Protein AF-A0A8T0DJF7-F1 (afdb_monomer)

Nearest PDB structures (foldseek):
  8oml-assembly1_B  TM=1.142E-01  e=4.377E-01  Bdellovibrio bacteriovorus HD100
  7cn8-assembly1_C  TM=1.294E-01  e=5.924E+00  Pangolin coronavirus

Structure (mmCIF, N/CA/C/O backbone):
data_AF-A0A8T0DJF7-F1
#
_entry.id   AF-A0A8T0DJF7-F1
#
loop_
_atom_site.group_PDB
_atom_site.id
_atom_site.type_symbol
_atom_site.label_atom_id
_atom_site.label_alt_id
_atom_site.label_comp_id
_atom_site.label_asym_id
_atom_site.label_entity_id
_atom_site.label_seq_id
_atom_site.pdbx_PDB_ins_code
_atom_site.Cartn_x
_atom_site.Cartn_y
_atom_site.Cartn_z
_atom_site.occupancy
_atom_site.B_iso_or_equiv
_atom_site.auth_seq_id
_atom_site.auth_comp_id
_atom_site.auth_asym_id
_atom_site.auth_atom_id
_atom_site.pdbx_PDB_model_num
ATOM 1 N N . VAL A 1 1 ? 23.202 9.950 -46.056 1.00 72.31 1 VAL A N 1
ATOM 2 C CA . VAL A 1 1 ? 22.832 9.209 -44.833 1.00 72.31 1 VAL A CA 1
ATOM 3 C C . VAL A 1 1 ? 21.544 9.808 -44.316 1.00 72.31 1 VAL A C 1
ATOM 5 O O . VAL A 1 1 ? 21.517 11.010 -44.071 1.00 72.31 1 VAL A O 1
ATOM 8 N N . GLN A 1 2 ? 20.484 9.011 -44.240 1.00 82.69 2 GLN A N 1
ATOM 9 C CA . GLN A 1 2 ? 19.202 9.410 -43.658 1.00 82.69 2 GLN A CA 1
ATOM 10 C C . GLN A 1 2 ? 19.044 8.685 -42.321 1.00 82.69 2 GLN A C 1
ATOM 12 O O . GLN A 1 2 ? 19.372 7.508 -42.239 1.00 82.69 2 GLN A O 1
ATOM 17 N N . ILE A 1 3 ? 18.588 9.381 -41.280 1.00 85.44 3 ILE A N 1
ATOM 18 C CA . ILE A 1 3 ? 18.335 8.777 -39.966 1.00 85.44 3 ILE A CA 1
ATOM 19 C C . ILE A 1 3 ? 16.829 8.670 -39.789 1.00 85.44 3 ILE A C 1
ATOM 21 O O . ILE A 1 3 ? 16.124 9.666 -39.969 1.00 85.44 3 ILE A O 1
ATOM 25 N N . ASP A 1 4 ? 16.334 7.481 -39.467 1.00 84.44 4 ASP A N 1
ATOM 26 C CA . ASP A 1 4 ? 14.919 7.299 -39.164 1.00 84.44 4 ASP A CA 1
ATOM 27 C C . ASP A 1 4 ? 14.591 7.559 -37.684 1.00 84.44 4 ASP A C 1
ATOM 29 O O . ASP A 1 4 ? 15.453 7.818 -36.842 1.00 84.44 4 ASP A O 1
ATOM 33 N N . ARG A 1 5 ? 13.298 7.492 -37.354 1.00 81.19 5 ARG A N 1
ATOM 34 C CA . ARG A 1 5 ? 12.785 7.723 -35.994 1.00 81.19 5 ARG A CA 1
ATOM 35 C C . ARG A 1 5 ? 13.269 6.698 -34.958 1.00 81.19 5 ARG A C 1
ATOM 37 O O . ARG A 1 5 ? 13.078 6.921 -33.767 1.00 81.19 5 ARG A O 1
ATOM 44 N N . HIS A 1 6 ? 13.842 5.580 -35.399 1.00 79.25 6 HIS A N 1
ATOM 45 C CA . HIS A 1 6 ? 14.395 4.526 -34.551 1.00 79.25 6 HIS A CA 1
ATOM 46 C C . HIS A 1 6 ? 15.919 4.657 -34.393 1.00 79.25 6 HIS A C 1
ATOM 48 O O . HIS A 1 6 ? 16.535 3.847 -33.701 1.00 79.25 6 HIS A O 1
ATOM 54 N N . GLY A 1 7 ? 16.522 5.695 -34.985 1.00 82.94 7 GLY A N 1
ATOM 55 C CA . GLY A 1 7 ? 17.960 5.938 -34.932 1.00 82.9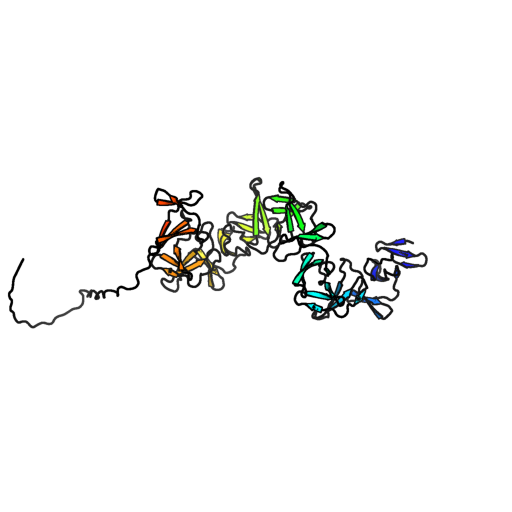4 7 GLY A CA 1
ATOM 56 C C . GLY A 1 7 ? 18.763 5.054 -35.887 1.00 82.94 7 GLY A C 1
ATOM 57 O O . GLY A 1 7 ? 19.980 4.955 -35.721 1.00 82.94 7 GLY A O 1
ATOM 58 N N . VAL A 1 8 ? 18.109 4.418 -36.868 1.00 88.81 8 VAL A N 1
ATOM 59 C CA . VAL A 1 8 ? 18.787 3.643 -37.913 1.00 88.81 8 VAL A CA 1
ATOM 60 C C . VAL A 1 8 ? 19.278 4.595 -39.001 1.00 88.81 8 VAL A C 1
ATOM 62 O O . VAL A 1 8 ? 18.536 5.429 -39.522 1.00 88.81 8 VAL A O 1
ATOM 65 N N . LEU A 1 9 ? 20.561 4.472 -39.320 1.00 90.75 9 LEU A N 1
ATOM 66 C CA . LEU A 1 9 ? 21.269 5.148 -40.393 1.00 90.75 9 LEU A CA 1
ATOM 67 C C . LEU A 1 9 ? 21.079 4.349 -41.685 1.00 90.75 9 LEU A C 1
ATOM 69 O O . LEU A 1 9 ? 21.595 3.244 -41.813 1.00 90.75 9 LEU A O 1
ATOM 73 N N . HIS A 1 10 ? 20.384 4.930 -42.656 1.00 88.69 10 HIS A N 1
ATOM 74 C CA . HIS A 1 10 ? 20.264 4.394 -44.010 1.00 88.69 10 HIS A CA 1
ATOM 75 C C . HIS A 1 10 ? 21.412 4.954 -44.857 1.00 88.69 10 HIS A C 1
ATOM 77 O O . HIS A 1 10 ? 21.518 6.177 -45.070 1.00 88.69 10 HIS A O 1
ATOM 83 N N . LEU A 1 11 ? 22.322 4.070 -45.270 1.00 88.19 11 LEU A N 1
ATOM 84 C CA . LEU A 1 11 ? 23.535 4.410 -46.007 1.00 88.19 11 LEU A CA 1
ATOM 85 C C . LEU A 1 11 ? 23.274 4.455 -47.527 1.00 88.19 11 LEU A C 1
ATOM 87 O O . LEU A 1 11 ? 22.325 3.844 -48.015 1.00 88.19 11 LEU A O 1
ATOM 91 N N . PRO A 1 12 ? 24.075 5.212 -48.307 1.00 85.56 12 PRO A N 1
ATOM 92 C CA . PRO A 1 12 ? 23.846 5.377 -49.750 1.00 85.56 12 PRO A CA 1
ATOM 93 C C . PRO A 1 12 ? 23.950 4.087 -50.575 1.00 85.56 12 PRO A C 1
ATOM 95 O O . PRO A 1 12 ? 23.435 4.043 -51.687 1.00 85.56 12 PRO A O 1
ATOM 98 N N . ASP A 1 13 ? 24.627 3.067 -50.050 1.00 87.56 13 ASP A N 1
ATOM 99 C CA . ASP A 1 13 ? 24.758 1.738 -50.656 1.00 87.56 13 ASP A CA 1
ATOM 100 C C . ASP A 1 13 ? 23.570 0.808 -50.341 1.00 87.56 13 ASP A C 1
ATOM 102 O O . ASP A 1 13 ? 23.551 -0.333 -50.793 1.00 87.56 13 ASP A O 1
ATOM 106 N N . GLY A 1 14 ? 22.568 1.300 -49.603 1.00 83.62 14 GLY A N 1
ATOM 107 C CA . GLY A 1 14 ? 21.382 0.548 -49.200 1.00 83.62 14 GLY A CA 1
ATOM 108 C C . GLY A 1 14 ? 21.537 -0.220 -47.887 1.00 83.62 14 GLY A C 1
ATOM 109 O O . GLY A 1 14 ? 20.550 -0.774 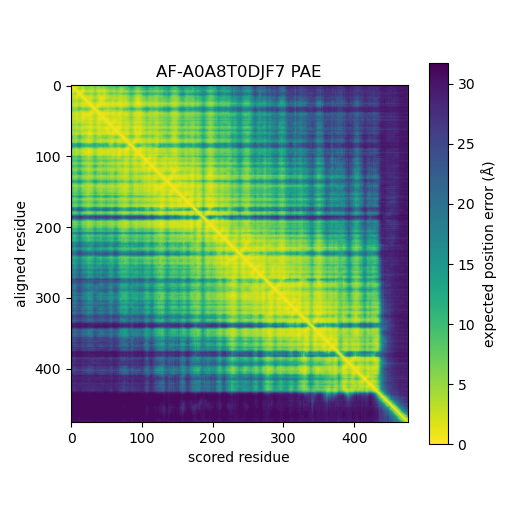-47.408 1.00 83.62 14 GLY A O 1
ATOM 110 N N . SER A 1 15 ? 22.729 -0.232 -47.282 1.00 88.50 15 SER A N 1
ATOM 111 C CA . SER A 1 15 ? 22.944 -0.861 -45.978 1.00 88.50 15 SER A CA 1
ATOM 112 C C . SER A 1 15 ? 22.376 -0.019 -44.829 1.00 88.50 15 SER A C 1
ATOM 114 O O . SER A 1 15 ? 22.188 1.202 -44.940 1.00 88.50 15 SER A O 1
ATOM 116 N N . LYS A 1 16 ? 22.083 -0.683 -43.707 1.00 91.25 16 LYS A N 1
ATOM 117 C CA . LYS A 1 16 ? 21.585 -0.053 -42.482 1.00 91.25 16 LYS A CA 1
ATOM 118 C C . LYS A 1 16 ? 22.621 -0.172 -41.370 1.00 91.25 16 LYS A C 1
ATOM 120 O O . LYS A 1 16 ? 23.276 -1.197 -41.210 1.00 91.25 16 LYS A O 1
ATOM 125 N N . ALA A 1 17 ? 22.725 0.872 -40.563 1.00 93.44 17 ALA A N 1
ATOM 126 C CA . ALA A 1 17 ? 23.598 0.906 -39.399 1.00 93.44 17 ALA A CA 1
ATOM 127 C C . ALA A 1 17 ? 22.918 1.619 -38.229 1.00 93.44 17 ALA A C 1
ATOM 129 O O . ALA A 1 17 ? 21.915 2.306 -38.393 1.00 93.44 17 ALA A O 1
ATOM 130 N N . VAL A 1 18 ? 23.477 1.500 -37.034 1.00 94.31 18 VAL A N 1
ATOM 131 C CA . VAL A 1 18 ? 23.059 2.251 -35.846 1.00 94.31 18 VAL A CA 1
ATOM 132 C C . VAL A 1 18 ? 24.271 2.905 -35.209 1.00 94.31 18 VAL A C 1
ATOM 134 O O . VAL A 1 18 ? 25.410 2.478 -35.400 1.00 94.31 18 VAL A O 1
ATOM 137 N N . GLN A 1 19 ? 24.041 3.952 -34.422 1.00 91.44 19 GLN A N 1
ATOM 138 C CA . GLN A 1 19 ? 25.127 4.560 -33.667 1.00 91.44 19 GLN A CA 1
ATOM 139 C C . GLN A 1 19 ? 25.731 3.540 -32.692 1.00 91.44 19 GLN A C 1
ATOM 141 O O . GLN A 1 19 ? 25.026 2.952 -31.867 1.00 91.44 19 GLN A O 1
ATOM 146 N N . THR A 1 20 ? 27.052 3.373 -32.759 1.00 93.00 20 THR A N 1
ATOM 147 C CA . THR A 1 20 ? 27.784 2.517 -31.828 1.00 93.00 20 THR A CA 1
ATOM 148 C C . THR A 1 20 ? 27.633 3.030 -30.400 1.00 93.00 20 THR A C 1
ATOM 150 O O . THR A 1 20 ? 27.826 4.221 -30.139 1.00 93.00 20 THR A O 1
ATOM 153 N N . SER A 1 21 ? 27.352 2.139 -29.457 1.00 90.88 21 SER A N 1
ATOM 154 C CA . SER A 1 21 ? 27.265 2.459 -28.039 1.00 90.88 21 SER A CA 1
ATOM 155 C C . SER A 1 21 ? 27.823 1.333 -27.188 1.00 90.88 21 SER A C 1
ATOM 157 O O . SER A 1 21 ? 27.498 0.159 -27.368 1.00 90.88 21 SER A O 1
ATOM 159 N N . THR A 1 22 ? 28.638 1.713 -26.205 1.00 89.44 22 THR A N 1
ATOM 160 C CA . THR A 1 22 ? 29.141 0.791 -25.189 1.00 89.44 22 THR A CA 1
ATOM 161 C C . THR A 1 22 ? 28.378 0.856 -23.870 1.00 89.44 22 THR A C 1
ATOM 163 O O . THR A 1 22 ? 28.648 0.058 -22.974 1.00 89.44 22 THR A O 1
ATOM 166 N N . THR A 1 23 ? 27.430 1.784 -23.743 1.00 87.06 23 THR A N 1
ATOM 167 C CA . THR A 1 23 ? 26.681 2.057 -22.508 1.00 87.06 23 THR A CA 1
ATOM 168 C C . THR A 1 23 ? 25.232 1.587 -22.569 1.00 87.06 23 THR A C 1
ATOM 170 O O . THR A 1 23 ? 24.581 1.506 -21.531 1.00 87.06 23 THR A O 1
ATOM 173 N N . LEU A 1 24 ? 24.738 1.251 -23.761 1.00 89.00 24 LEU A N 1
ATOM 174 C CA . LEU A 1 24 ? 23.399 0.715 -23.981 1.00 89.00 24 LEU A CA 1
ATOM 175 C C . LEU A 1 24 ? 23.416 -0.813 -24.121 1.00 89.00 24 LEU A C 1
ATOM 177 O O . LEU A 1 24 ? 24.462 -1.427 -24.363 1.00 89.00 24 LEU A O 1
ATOM 181 N N . ASP A 1 25 ? 22.225 -1.404 -24.022 1.00 93.62 25 ASP A N 1
ATOM 182 C CA . ASP A 1 25 ? 21.990 -2.812 -24.340 1.00 93.62 25 ASP A CA 1
ATOM 183 C C . ASP A 1 25 ? 22.495 -3.146 -25.741 1.00 93.62 25 ASP A C 1
ATOM 185 O O . ASP A 1 25 ? 22.330 -2.348 -26.674 1.00 93.62 25 ASP A O 1
ATOM 189 N N . ARG A 1 26 ? 23.118 -4.321 -25.872 1.00 94.88 26 ARG A N 1
ATOM 190 C CA . ARG A 1 26 ? 23.932 -4.663 -27.038 1.00 94.88 26 ARG A CA 1
ATOM 191 C C . ARG A 1 26 ? 23.119 -4.837 -28.314 1.00 94.88 26 ARG A C 1
ATOM 193 O O . ARG A 1 26 ? 23.458 -4.217 -29.314 1.00 94.88 26 ARG A O 1
ATOM 200 N N . TYR A 1 27 ? 22.087 -5.672 -28.295 1.00 96.19 27 TYR A N 1
ATOM 201 C CA . TYR A 1 27 ? 21.372 -6.040 -29.515 1.00 96.19 27 TYR A CA 1
ATOM 202 C C . TYR A 1 27 ? 20.074 -5.249 -29.645 1.00 96.19 27 TYR A C 1
ATOM 204 O O . TYR A 1 27 ? 19.151 -5.444 -28.861 1.00 96.19 27 TYR A O 1
ATOM 212 N N . LEU A 1 28 ? 19.990 -4.348 -30.620 1.00 94.50 28 LEU A N 1
ATOM 213 C CA . LEU A 1 28 ? 18.784 -3.566 -30.888 1.00 94.50 28 LEU A CA 1
ATOM 214 C C . LEU A 1 28 ? 17.914 -4.280 -31.916 1.00 94.50 28 LEU A C 1
ATOM 216 O O . LEU A 1 28 ? 18.398 -4.650 -32.979 1.00 94.50 28 LEU A O 1
ATOM 220 N N . VAL A 1 29 ? 16.626 -4.405 -31.617 1.00 94.00 29 VAL A N 1
ATOM 221 C CA . VAL A 1 29 ? 15.621 -4.904 -32.557 1.00 94.00 29 VAL A CA 1
ATOM 222 C C . VAL A 1 29 ? 14.779 -3.734 -33.045 1.00 94.00 29 VAL A C 1
ATOM 224 O O . VAL A 1 29 ? 14.213 -2.996 -32.237 1.00 94.00 29 VAL A O 1
ATOM 227 N N . VAL A 1 30 ? 14.690 -3.570 -34.361 1.00 91.88 30 VAL A N 1
ATOM 228 C CA . VAL A 1 30 ? 13.834 -2.579 -35.015 1.00 91.88 30 VAL A CA 1
ATOM 229 C C . VAL A 1 30 ? 12.850 -3.323 -35.899 1.00 91.88 30 VAL A C 1
ATOM 231 O O . VAL A 1 30 ? 13.253 -4.116 -36.742 1.00 91.88 30 VAL A O 1
ATOM 234 N N . VAL A 1 31 ? 11.561 -3.068 -35.697 1.00 88.19 31 VAL A N 1
ATOM 235 C CA . VAL A 1 31 ? 10.496 -3.611 -36.543 1.00 88.19 31 VAL A CA 1
ATOM 236 C C . VAL A 1 31 ? 10.006 -2.487 -37.439 1.00 88.19 31 VAL A C 1
ATOM 238 O O . VAL A 1 31 ? 9.574 -1.444 -36.937 1.00 88.19 31 VAL A O 1
ATOM 241 N N . ASP A 1 32 ? 10.097 -2.682 -38.751 1.00 82.75 32 ASP A N 1
ATOM 242 C CA . ASP A 1 32 ? 9.568 -1.732 -39.717 1.00 82.75 32 ASP A CA 1
ATOM 243 C C . ASP A 1 32 ? 8.034 -1.684 -39.580 1.00 82.75 32 ASP A C 1
ATOM 245 O O . ASP A 1 32 ? 7.356 -2.713 -39.649 1.00 82.75 32 ASP A O 1
ATOM 249 N N . PRO A 1 33 ? 7.455 -0.501 -39.326 1.00 78.25 33 PRO A N 1
ATOM 250 C CA . PRO A 1 33 ? 6.020 -0.356 -39.115 1.00 78.25 33 PRO A CA 1
ATOM 251 C C . PRO A 1 33 ? 5.166 -0.626 -40.364 1.00 78.25 33 PRO A C 1
ATOM 253 O O . PRO A 1 33 ? 3.953 -0.759 -40.214 1.00 78.25 33 PRO A O 1
ATOM 256 N N . GLN A 1 34 ? 5.737 -0.614 -41.573 1.00 81.12 34 GLN A N 1
ATOM 257 C CA . GLN A 1 34 ? 4.978 -0.749 -42.819 1.00 81.12 34 GLN A CA 1
ATOM 258 C C . GLN A 1 34 ? 4.788 -2.206 -43.235 1.00 81.12 34 GLN A C 1
ATOM 260 O O . GLN A 1 34 ? 3.688 -2.579 -43.641 1.00 81.12 34 GLN A O 1
ATOM 265 N N . ASP A 1 35 ? 5.835 -3.019 -43.132 1.00 83.56 35 ASP A N 1
ATOM 266 C CA . ASP A 1 35 ? 5.837 -4.413 -43.586 1.00 83.56 35 ASP A CA 1
ATOM 267 C C . ASP A 1 35 ? 6.085 -5.426 -42.453 1.00 83.56 35 ASP A C 1
ATOM 269 O O . ASP A 1 35 ? 5.959 -6.633 -42.665 1.00 83.56 35 ASP A O 1
ATOM 273 N N . GLY A 1 36 ? 6.377 -4.955 -41.235 1.00 83.06 36 GLY A N 1
ATOM 274 C CA . GLY A 1 36 ? 6.653 -5.798 -40.073 1.00 83.06 36 GLY A CA 1
ATOM 275 C C . GLY A 1 36 ? 8.023 -6.478 -40.113 1.00 83.06 36 GLY A C 1
ATOM 276 O O . GLY A 1 36 ? 8.295 -7.342 -39.274 1.00 83.06 36 GLY A O 1
ATOM 277 N N . VAL A 1 37 ? 8.891 -6.122 -41.066 1.00 86.75 37 VAL A N 1
ATOM 278 C CA . VAL A 1 37 ? 10.221 -6.721 -41.192 1.00 86.75 37 VAL A CA 1
ATOM 279 C C . VAL A 1 37 ? 11.068 -6.341 -39.983 1.00 86.75 37 VAL A C 1
ATOM 281 O O . VAL A 1 37 ? 11.152 -5.181 -39.584 1.00 86.75 37 VAL A O 1
ATOM 284 N N . THR A 1 38 ? 11.696 -7.345 -39.375 1.00 91.00 38 THR A N 1
ATOM 285 C CA . THR A 1 38 ? 12.541 -7.164 -38.194 1.00 91.00 38 THR A CA 1
ATOM 286 C C . THR A 1 38 ? 14.008 -7.108 -38.601 1.00 91.00 38 THR A C 1
ATOM 288 O O . THR A 1 38 ? 14.534 -8.076 -39.143 1.00 91.00 38 THR A O 1
ATOM 291 N N . SER A 1 39 ? 14.668 -5.998 -38.285 1.00 93.00 39 SER A N 1
ATOM 292 C CA . SER A 1 39 ? 16.117 -5.818 -38.386 1.00 93.00 39 SER A CA 1
ATOM 293 C C . SER A 1 39 ? 16.744 -5.894 -36.994 1.00 93.00 39 SER A C 1
ATOM 295 O O . SER A 1 39 ? 16.226 -5.323 -36.028 1.00 93.00 39 SER A O 1
ATOM 297 N N . VAL A 1 40 ? 17.880 -6.579 -36.881 1.00 96.31 40 VAL A N 1
ATOM 298 C CA . VAL A 1 40 ? 18.642 -6.701 -35.632 1.00 96.31 40 VAL A CA 1
ATOM 299 C C . VAL A 1 40 ? 20.000 -6.048 -35.816 1.00 96.31 40 VAL A C 1
ATOM 301 O O . VAL A 1 40 ? 20.671 -6.316 -36.800 1.00 96.31 40 VAL A O 1
ATOM 304 N N . PHE A 1 41 ? 20.435 -5.241 -34.854 1.00 95.94 41 PHE A N 1
ATOM 305 C CA . PHE A 1 41 ? 21.715 -4.538 -34.902 1.00 95.94 41 PHE A CA 1
ATOM 306 C C . PHE A 1 41 ? 22.574 -4.866 -33.682 1.00 95.94 41 PHE A C 1
ATOM 308 O O . PHE A 1 41 ? 22.061 -4.885 -32.560 1.00 95.94 41 PHE A O 1
ATOM 315 N N . ASP A 1 42 ? 23.883 -5.050 -33.866 1.00 95.94 42 ASP A N 1
ATOM 316 C CA . ASP A 1 42 ? 24.838 -5.045 -32.751 1.00 95.94 42 ASP A CA 1
ATOM 317 C C . ASP A 1 42 ? 25.297 -3.605 -32.504 1.00 95.94 42 ASP A C 1
ATOM 319 O O . ASP A 1 42 ? 26.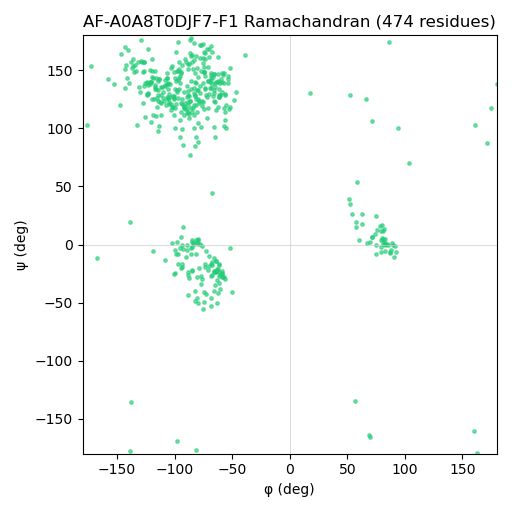074 -3.041 -33.269 1.00 95.94 42 ASP A O 1
ATOM 323 N N . ARG A 1 43 ? 24.861 -2.989 -31.403 1.00 94.81 43 ARG A N 1
ATOM 324 C CA . ARG A 1 43 ? 25.275 -1.624 -31.043 1.00 94.81 43 ARG A CA 1
ATOM 325 C C . ARG A 1 43 ? 26.762 -1.509 -30.714 1.00 94.81 43 ARG A C 1
ATOM 327 O O . ARG A 1 43 ? 27.254 -0.392 -30.601 1.00 94.81 43 ARG A O 1
ATOM 334 N N . ARG A 1 44 ? 27.502 -2.605 -30.541 1.00 94.88 44 ARG A N 1
ATOM 335 C CA . ARG A 1 44 ? 28.957 -2.548 -30.331 1.00 94.88 44 ARG A CA 1
ATOM 336 C C . ARG A 1 44 ? 29.702 -2.300 -31.638 1.00 94.88 44 ARG A C 1
ATOM 338 O O . ARG A 1 44 ? 30.704 -1.594 -31.604 1.00 94.88 44 ARG A O 1
ATOM 345 N N . THR A 1 45 ? 29.205 -2.826 -32.756 1.00 94.62 45 THR A N 1
ATOM 346 C CA . THR A 1 45 ? 29.788 -2.610 -34.093 1.00 94.62 45 THR A CA 1
ATOM 347 C C . THR A 1 45 ? 29.045 -1.537 -34.887 1.00 94.62 45 THR A C 1
ATOM 349 O O . THR A 1 45 ? 29.642 -0.876 -35.728 1.00 94.62 45 THR A O 1
ATOM 352 N N . GLY A 1 46 ? 27.771 -1.302 -34.567 1.00 94.00 46 GLY A N 1
ATOM 353 C CA . GLY A 1 46 ? 26.880 -0.409 -35.303 1.00 94.00 46 GLY A CA 1
ATOM 354 C C . GLY A 1 46 ? 26.246 -1.067 -36.528 1.00 94.00 46 GLY A C 1
ATOM 355 O O . GLY A 1 46 ? 25.541 -0.392 -37.268 1.00 94.00 46 GLY A O 1
ATOM 356 N N . GLU A 1 47 ? 26.474 -2.359 -36.750 1.00 94.69 47 GLU A N 1
ATOM 357 C CA . GLU A 1 47 ? 26.083 -3.058 -37.975 1.00 94.69 47 GLU A CA 1
ATOM 358 C C . GLU A 1 47 ? 24.764 -3.820 -37.805 1.00 94.69 47 GLU A C 1
ATOM 360 O O . GLU A 1 47 ? 24.437 -4.301 -36.713 1.00 94.69 47 GLU A O 1
ATOM 365 N N . GLU A 1 48 ? 24.014 -3.941 -38.903 1.00 95.44 48 GLU A N 1
ATOM 366 C CA . GLU A 1 48 ? 22.909 -4.893 -39.008 1.00 95.44 48 GLU A CA 1
ATOM 367 C C . GLU A 1 48 ? 23.455 -6.329 -39.033 1.00 95.44 48 GLU A C 1
ATOM 369 O O . GLU A 1 48 ? 24.418 -6.646 -39.729 1.00 95.44 48 GLU A O 1
ATOM 374 N N . LEU A 1 49 ? 22.836 -7.212 -38.257 1.00 95.38 49 LEU A N 1
ATOM 375 C CA . LEU A 1 49 ? 23.159 -8.630 -38.193 1.00 95.38 49 LEU A CA 1
ATOM 376 C C . LEU A 1 49 ? 22.271 -9.393 -39.174 1.00 95.38 49 LEU A C 1
ATOM 378 O O . LEU A 1 49 ? 21.217 -9.916 -38.803 1.00 95.38 49 LEU A O 1
ATOM 382 N N . GLU A 1 50 ? 22.701 -9.459 -40.431 1.00 92.56 50 GLU A N 1
ATOM 383 C CA . GLU A 1 50 ? 21.978 -10.190 -41.473 1.00 92.56 50 GLU A CA 1
ATOM 384 C C . GLU A 1 50 ? 21.752 -11.660 -41.085 1.00 92.56 50 GLU A C 1
ATOM 386 O O . GLU A 1 50 ? 22.677 -12.373 -40.696 1.00 92.56 50 GLU A O 1
ATOM 391 N N . GLY A 1 51 ? 20.504 -12.122 -41.191 1.00 91.25 51 GLY A N 1
ATOM 392 C CA . GLY A 1 51 ? 20.108 -13.489 -40.836 1.00 91.25 51 GLY A CA 1
ATOM 393 C C . GLY A 1 51 ? 19.840 -13.723 -39.345 1.00 91.25 51 GLY A C 1
ATOM 394 O O . GLY A 1 51 ? 19.508 -14.847 -38.969 1.00 91.25 51 GLY A O 1
ATOM 395 N N . ALA A 1 52 ? 19.958 -12.701 -38.490 1.00 96.06 52 ALA A N 1
ATOM 396 C CA . ALA A 1 52 ? 19.463 -12.787 -37.121 1.00 96.06 52 ALA A CA 1
ATOM 397 C C . ALA A 1 52 ? 17.925 -12.813 -37.101 1.00 96.06 52 ALA A C 1
ATOM 399 O O . ALA A 1 52 ? 17.267 -12.091 -37.848 1.00 96.06 52 ALA A O 1
ATOM 400 N N . VAL A 1 53 ? 17.347 -13.636 -36.225 1.00 94.88 53 VAL A N 1
ATOM 401 C CA . VAL A 1 53 ? 15.894 -13.850 -36.140 1.00 94.88 53 VAL A CA 1
ATOM 402 C C . VAL A 1 53 ? 15.408 -13.557 -34.727 1.00 94.88 53 VAL A C 1
ATOM 404 O O . VAL A 1 53 ? 15.950 -14.097 -33.763 1.00 94.88 53 VAL A O 1
ATOM 407 N N . LEU A 1 54 ? 14.369 -12.730 -34.596 1.00 94.31 54 LEU A N 1
ATOM 408 C CA . LEU A 1 54 ? 13.633 -12.576 -33.341 1.00 94.31 54 LEU A CA 1
ATOM 409 C C . LEU A 1 54 ? 12.721 -13.793 -33.138 1.00 94.31 54 LEU A C 1
ATOM 411 O O . LEU A 1 54 ? 11.843 -14.073 -33.951 1.00 94.31 54 LEU A O 1
ATOM 415 N N . GLU A 1 55 ? 12.937 -14.521 -32.052 1.00 92.69 55 GLU A N 1
ATOM 416 C CA . GLU A 1 55 ? 12.165 -15.698 -31.680 1.00 92.69 55 GLU A CA 1
ATOM 417 C C . GLU A 1 55 ? 10.849 -15.335 -30.980 1.00 92.69 55 GLU A C 1
ATOM 419 O O . GLU A 1 55 ? 10.672 -14.248 -30.429 1.00 92.69 55 GLU A O 1
ATOM 424 N N . THR A 1 56 ? 9.920 -16.291 -30.936 1.00 87.50 56 THR A N 1
ATOM 425 C CA . THR A 1 56 ? 8.605 -16.134 -30.288 1.00 87.50 56 THR A CA 1
ATOM 426 C C . THR A 1 56 ? 8.687 -15.935 -28.773 1.00 87.50 56 THR A C 1
ATOM 428 O O . THR A 1 56 ? 7.785 -15.347 -28.185 1.00 87.50 56 THR A O 1
ATOM 431 N N . ASN A 1 57 ? 9.775 -16.379 -28.139 1.00 85.44 57 ASN A N 1
ATOM 432 C CA . ASN A 1 57 ? 10.085 -16.121 -26.728 1.00 85.44 57 ASN A CA 1
ATOM 433 C C . ASN A 1 57 ? 10.687 -14.715 -26.489 1.00 85.44 57 ASN A C 1
ATOM 435 O O . ASN A 1 57 ? 11.016 -14.375 -25.354 1.00 85.44 57 ASN A O 1
ATOM 439 N N . GLY A 1 58 ? 10.852 -13.909 -27.545 1.00 89.00 58 GLY A N 1
ATOM 440 C CA . GLY A 1 58 ? 11.423 -12.567 -27.490 1.00 89.00 58 GLY A CA 1
ATOM 441 C C . GLY A 1 58 ? 12.953 -12.514 -27.458 1.00 89.00 58 GLY A C 1
ATOM 442 O O . GLY A 1 58 ? 13.498 -11.425 -27.310 1.00 89.00 58 GLY A O 1
ATOM 443 N N . LEU A 1 59 ? 13.661 -13.640 -27.580 1.00 95.38 59 LEU A N 1
ATOM 444 C CA . LEU A 1 59 ? 15.119 -13.677 -27.730 1.00 95.38 59 LEU A CA 1
ATOM 445 C C . LEU A 1 59 ? 15.529 -13.536 -29.198 1.00 95.38 59 LEU A C 1
ATOM 447 O O . LEU A 1 59 ? 14.722 -13.692 -30.106 1.00 95.38 59 LEU A O 1
ATOM 451 N N . ILE A 1 60 ? 16.803 -13.252 -29.445 1.00 97.38 60 ILE A N 1
ATOM 452 C CA . ILE A 1 60 ? 17.373 -13.169 -30.790 1.00 97.38 60 ILE A CA 1
ATOM 453 C C . ILE A 1 60 ? 18.230 -14.406 -31.027 1.00 97.38 60 ILE A C 1
ATOM 455 O O . ILE A 1 60 ? 19.180 -14.652 -30.285 1.00 97.38 60 ILE A O 1
ATOM 459 N N . ARG A 1 61 ? 17.964 -15.140 -32.104 1.00 97.00 61 ARG A N 1
ATOM 460 C CA . ARG A 1 61 ? 18.886 -16.143 -32.634 1.00 97.00 61 ARG A CA 1
ATOM 461 C C . ARG A 1 61 ? 19.819 -15.486 -33.642 1.00 97.00 61 ARG A C 1
ATOM 463 O O . ARG A 1 61 ? 19.377 -14.996 -34.676 1.00 97.00 61 ARG A O 1
ATOM 470 N N . LEU A 1 62 ? 21.110 -15.476 -33.335 1.00 95.88 62 LEU A N 1
ATOM 471 C CA . LEU A 1 62 ? 22.156 -14.981 -34.224 1.00 95.88 62 LEU A CA 1
ATOM 472 C C . LEU A 1 62 ? 22.406 -15.966 -35.382 1.00 95.88 62 LEU A C 1
ATOM 474 O O . LEU A 1 62 ? 22.143 -17.161 -35.223 1.00 95.88 62 LEU A O 1
ATOM 478 N N . PRO A 1 63 ? 23.007 -15.520 -36.503 1.00 93.00 63 PRO A N 1
ATOM 479 C CA . PRO A 1 63 ? 23.366 -16.397 -37.628 1.00 93.00 63 PRO A CA 1
ATOM 480 C C . PRO A 1 63 ? 24.290 -17.557 -37.238 1.00 93.00 63 PRO A C 1
ATOM 482 O O . PRO A 1 63 ? 24.256 -18.630 -37.831 1.00 93.00 63 PRO A O 1
ATOM 485 N N . SER A 1 64 ? 25.096 -17.357 -36.195 1.00 93.00 64 SER A N 1
ATOM 486 C CA . SER A 1 64 ? 25.956 -18.378 -35.589 1.00 93.00 64 SER A CA 1
ATOM 487 C C . SER A 1 64 ? 25.190 -19.473 -34.832 1.00 93.00 64 SER A C 1
ATOM 489 O O . SER A 1 64 ? 25.794 -20.455 -34.411 1.00 93.00 64 SER A O 1
ATOM 491 N N . GLY A 1 65 ? 23.882 -19.310 -34.623 1.00 93.25 65 GLY A N 1
ATOM 492 C CA . GLY A 1 65 ? 23.024 -20.209 -33.852 1.00 93.25 65 GLY A CA 1
ATOM 493 C C . GLY A 1 65 ? 22.923 -19.869 -32.362 1.00 93.25 65 GLY A C 1
ATOM 494 O O . GLY A 1 65 ? 22.050 -20.416 -31.685 1.00 93.25 65 GLY A O 1
ATOM 495 N N . TYR A 1 66 ? 23.759 -18.956 -31.853 1.00 94.75 66 TYR A N 1
ATOM 496 C CA . TYR A 1 66 ? 23.679 -18.476 -30.472 1.00 94.75 66 TYR A CA 1
ATOM 497 C C . TYR A 1 66 ? 22.397 -17.682 -30.225 1.00 94.75 66 TYR A C 1
ATOM 499 O O . TYR A 1 66 ? 21.947 -16.930 -31.086 1.00 94.75 66 TYR A O 1
ATOM 507 N N . VAL A 1 67 ? 21.845 -17.819 -29.021 1.00 95.69 67 VAL A N 1
ATOM 508 C CA . VAL A 1 67 ? 20.661 -17.078 -28.584 1.00 95.69 67 VAL A CA 1
ATOM 509 C C . VAL A 1 67 ? 21.088 -15.979 -27.618 1.00 95.69 67 VAL A C 1
ATOM 511 O O . VAL A 1 67 ? 21.825 -16.242 -26.666 1.00 95.69 67 VAL A O 1
ATOM 514 N N . VAL A 1 68 ? 20.635 -14.755 -27.869 1.00 97.06 68 VAL A N 1
ATOM 515 C CA . VAL A 1 68 ? 20.989 -13.556 -27.106 1.00 97.06 68 VAL A CA 1
ATOM 516 C C . VAL A 1 68 ? 19.750 -12.748 -26.739 1.00 97.06 68 VAL A C 1
ATOM 518 O O . VAL A 1 68 ? 18.709 -12.847 -27.388 1.00 97.06 68 VAL A O 1
ATOM 521 N N . ALA A 1 69 ? 19.850 -11.931 -25.694 1.00 96.31 69 ALA A N 1
ATOM 522 C CA . ALA A 1 69 ? 18.759 -11.046 -25.307 1.00 96.31 69 ALA A CA 1
ATOM 523 C C . ALA A 1 69 ? 18.744 -9.751 -26.137 1.00 96.31 69 ALA A C 1
ATOM 525 O O . ALA A 1 69 ? 19.808 -9.168 -26.375 1.00 96.31 69 ALA A O 1
ATOM 526 N N . PRO A 1 70 ? 17.554 -9.261 -26.533 1.00 95.25 70 PRO A N 1
ATOM 527 C CA . PRO A 1 70 ? 17.422 -7.958 -27.169 1.00 95.25 70 PRO A CA 1
ATOM 528 C C . PRO A 1 70 ? 17.557 -6.824 -26.147 1.00 95.25 70 PRO A C 1
ATOM 530 O O . PRO A 1 70 ? 17.535 -7.030 -24.930 1.00 95.25 70 PRO A O 1
ATOM 533 N N . SER A 1 71 ? 17.605 -5.596 -26.644 1.00 91.75 71 SER A N 1
ATOM 534 C CA . SER A 1 71 ? 17.519 -4.383 -25.842 1.00 91.75 71 SER A CA 1
ATOM 535 C C . SER A 1 71 ? 16.185 -4.272 -25.111 1.00 91.75 71 SER A C 1
ATOM 537 O O . SER A 1 71 ? 15.142 -4.682 -25.624 1.00 91.75 71 SER A O 1
ATOM 539 N N . SER A 1 72 ? 16.219 -3.688 -23.920 1.00 87.12 72 SER A N 1
ATOM 540 C CA . SER A 1 72 ? 15.040 -3.337 -23.139 1.00 87.12 72 SER A CA 1
ATOM 541 C C . SER A 1 72 ? 14.400 -2.039 -23.641 1.00 87.12 72 SER A C 1
ATOM 543 O O . SER A 1 72 ? 15.086 -1.097 -24.042 1.00 87.12 72 SER A O 1
ATOM 545 N N . PHE A 1 73 ? 13.069 -1.974 -23.587 1.00 77.94 73 PHE A N 1
ATOM 546 C CA . PHE A 1 73 ? 12.330 -0.713 -23.743 1.00 77.94 73 PHE A CA 1
ATOM 547 C C . PHE A 1 73 ? 12.139 0.008 -22.402 1.00 77.94 73 PHE A C 1
ATOM 549 O O . PHE A 1 73 ? 11.957 1.220 -22.369 1.00 77.94 73 PHE A O 1
ATOM 556 N N . ASP A 1 74 ? 12.184 -0.738 -21.298 1.00 76.94 74 ASP A N 1
ATOM 557 C CA . ASP A 1 74 ? 11.921 -0.276 -19.934 1.00 76.94 74 ASP A CA 1
ATOM 558 C C . ASP A 1 74 ? 13.196 -0.052 -19.101 1.00 76.94 74 ASP A C 1
ATOM 560 O O . ASP A 1 74 ? 13.113 0.318 -17.929 1.00 76.94 74 ASP A O 1
ATOM 564 N N . GLY A 1 75 ? 14.377 -0.263 -19.694 1.00 79.19 75 GLY A N 1
ATOM 565 C CA . GLY A 1 75 ? 15.667 -0.144 -19.012 1.00 79.19 75 GLY A CA 1
ATOM 566 C C . GLY A 1 75 ? 16.002 -1.321 -18.089 1.00 79.19 75 GLY A C 1
ATOM 567 O O . GLY A 1 75 ? 16.928 -1.210 -17.278 1.00 79.19 75 GLY A O 1
ATOM 568 N N . SER A 1 76 ? 15.261 -2.433 -18.173 1.00 88.06 76 SER A N 1
ATOM 569 C CA . SER A 1 76 ? 15.618 -3.678 -17.490 1.00 88.06 76 SER A CA 1
ATOM 570 C C . SER A 1 76 ? 16.999 -4.153 -17.942 1.00 88.06 76 SER A C 1
ATOM 572 O O . SER A 1 76 ? 17.279 -4.211 -19.134 1.00 88.06 76 SER A O 1
ATOM 574 N N . LYS A 1 77 ? 17.891 -4.508 -17.008 1.00 88.44 77 LYS A N 1
ATOM 575 C CA . LYS A 1 77 ? 19.193 -5.096 -17.382 1.00 88.44 77 LYS A CA 1
ATOM 576 C C . LYS A 1 77 ? 19.120 -6.603 -17.543 1.00 88.44 77 LYS A C 1
ATOM 578 O O . LYS A 1 77 ? 19.879 -7.180 -18.313 1.00 88.44 77 LYS A O 1
ATOM 583 N N . LEU A 1 78 ? 18.212 -7.235 -16.811 1.00 91.00 78 LEU A N 1
ATOM 584 C CA . LEU A 1 78 ? 18.031 -8.676 -16.831 1.00 91.00 78 LEU A CA 1
ATOM 585 C C . LEU A 1 78 ? 16.753 -9.044 -17.585 1.00 91.00 78 LEU A C 1
ATOM 587 O O . LEU A 1 78 ? 15.738 -8.359 -17.481 1.00 91.00 78 LEU A O 1
ATOM 591 N N . LEU A 1 79 ? 16.798 -10.145 -18.327 1.00 91.38 79 LEU A N 1
ATOM 592 C CA . LEU A 1 79 ? 15.636 -10.748 -18.972 1.00 91.38 79 LEU A CA 1
ATOM 593 C C . LEU A 1 79 ? 15.456 -12.179 -18.458 1.00 91.38 79 LEU A C 1
ATOM 595 O O . LEU A 1 79 ? 16.241 -13.050 -18.843 1.00 91.38 79 LEU A O 1
ATOM 599 N N . PRO A 1 80 ? 14.461 -12.438 -17.594 1.00 89.75 80 PRO A N 1
ATOM 600 C CA . PRO A 1 80 ? 14.071 -13.798 -17.257 1.00 89.75 80 PRO A CA 1
ATOM 601 C C . PRO A 1 80 ? 13.222 -14.395 -18.387 1.00 89.75 80 PRO A C 1
ATOM 603 O O . PRO A 1 80 ? 12.247 -13.785 -18.826 1.00 89.75 80 PRO A O 1
ATOM 606 N N . VAL A 1 81 ? 13.570 -15.598 -18.838 1.00 90.12 81 VAL A N 1
ATOM 607 C CA . VAL A 1 81 ? 12.771 -16.386 -19.786 1.00 90.12 81 VAL A CA 1
ATOM 608 C C . VAL A 1 81 ? 12.320 -17.653 -19.082 1.00 90.12 81 VAL A C 1
ATOM 610 O O . VAL A 1 81 ? 13.139 -18.510 -18.748 1.00 90.12 81 VAL A O 1
ATOM 613 N N . PHE A 1 82 ? 11.020 -17.733 -18.816 1.00 87.38 82 PHE A N 1
ATOM 614 C CA . PHE A 1 82 ? 10.413 -18.814 -18.049 1.00 87.38 82 PHE A CA 1
ATOM 615 C C . PHE A 1 82 ? 10.157 -20.049 -18.917 1.00 87.38 82 PHE A C 1
ATOM 617 O O . PHE A 1 82 ? 9.845 -19.934 -20.105 1.00 87.38 82 PHE A O 1
ATOM 624 N N . SER A 1 83 ? 10.261 -21.231 -18.310 1.00 85.25 83 SER A N 1
ATOM 625 C CA . SER A 1 83 ? 9.768 -22.475 -18.897 1.00 85.25 83 SER A CA 1
ATOM 626 C C . SER A 1 83 ? 8.250 -22.414 -19.100 1.00 85.25 83 SER A C 1
ATOM 628 O O . SER A 1 83 ? 7.553 -21.599 -18.495 1.00 85.25 83 SER A O 1
ATOM 630 N N . SER A 1 84 ? 7.712 -23.290 -19.952 1.00 81.75 84 SER A N 1
ATOM 631 C CA . SER A 1 84 ? 6.279 -23.321 -20.285 1.00 81.75 84 SER A CA 1
ATOM 632 C C . SER A 1 84 ? 5.355 -23.539 -19.079 1.00 81.75 84 SER A C 1
ATOM 634 O O . SER A 1 84 ? 4.190 -23.163 -19.127 1.00 81.75 84 SER A O 1
ATOM 636 N N . ASP A 1 85 ? 5.864 -24.150 -18.012 1.00 82.00 85 ASP A N 1
ATOM 637 C CA . ASP A 1 85 ? 5.182 -24.379 -16.733 1.00 82.00 85 ASP A CA 1
ATOM 638 C C . ASP A 1 85 ? 5.478 -23.296 -15.675 1.00 82.00 85 ASP A C 1
ATOM 640 O O . ASP A 1 85 ? 4.933 -23.345 -14.574 1.00 82.00 85 ASP A O 1
ATOM 644 N N . GLY A 1 86 ? 6.338 -22.320 -15.988 1.00 77.31 86 GLY A N 1
ATOM 645 C CA . GLY A 1 86 ? 6.721 -21.224 -15.098 1.00 77.31 86 GLY A CA 1
ATOM 646 C C . GLY A 1 86 ? 7.579 -21.628 -13.895 1.00 77.31 86 GLY A C 1
ATOM 647 O O . GLY A 1 86 ? 7.915 -20.765 -13.085 1.00 77.31 86 GLY A O 1
ATOM 648 N N . SER A 1 87 ? 7.946 -22.906 -13.752 1.00 74.38 87 SER A N 1
ATOM 649 C CA . SER A 1 87 ? 8.662 -23.404 -12.570 1.00 74.38 87 SER A CA 1
ATOM 650 C C . SER A 1 87 ? 10.154 -23.079 -12.582 1.00 74.38 87 SER A C 1
ATOM 652 O O . SER A 1 87 ? 10.804 -23.110 -11.539 1.00 74.38 87 SER A O 1
ATOM 654 N N . THR A 1 88 ? 10.712 -22.786 -13.756 1.00 78.50 88 THR A N 1
ATOM 655 C CA . THR A 1 88 ? 12.119 -22.423 -13.927 1.00 78.50 88 THR A CA 1
ATOM 656 C C . THR A 1 88 ? 12.249 -21.244 -14.877 1.00 78.50 88 THR A C 1
ATOM 658 O O . THR A 1 88 ? 11.352 -20.959 -15.671 1.00 78.50 88 THR A O 1
ATOM 661 N N . PHE A 1 89 ? 13.375 -20.542 -14.806 1.00 87.50 89 PHE A N 1
ATOM 662 C CA . PHE A 1 89 ? 13.728 -19.541 -15.799 1.00 87.50 89 PHE A CA 1
ATOM 663 C C . PHE A 1 89 ? 15.227 -19.548 -16.056 1.00 87.50 89 PHE A C 1
ATOM 665 O O . PHE A 1 89 ? 16.026 -19.860 -15.173 1.00 87.50 89 PHE A O 1
ATOM 672 N N . VAL A 1 90 ? 15.601 -19.165 -17.270 1.00 90.75 90 VAL A N 1
ATOM 673 C CA . VAL A 1 90 ? 16.967 -18.751 -17.592 1.00 90.75 90 VAL A CA 1
ATOM 674 C C . VAL A 1 90 ? 17.042 -17.233 -17.544 1.00 90.75 90 VAL A C 1
ATOM 676 O O . VAL A 1 90 ? 16.054 -16.545 -17.806 1.00 90.75 90 VAL A O 1
ATOM 679 N N . LEU A 1 91 ? 18.204 -16.699 -17.188 1.00 91.38 91 LEU A N 1
ATOM 680 C CA . LEU A 1 91 ? 18.411 -15.264 -17.063 1.00 91.38 91 LEU A CA 1
ATOM 681 C C . LEU A 1 91 ? 19.400 -14.808 -18.127 1.00 91.38 91 LEU A C 1
ATOM 683 O O . LEU A 1 91 ? 20.453 -15.417 -18.292 1.00 91.38 91 LEU A O 1
ATOM 687 N N . TYR A 1 92 ? 19.079 -13.730 -18.827 1.00 93.50 92 TYR A N 1
ATOM 688 C CA . TYR A 1 92 ? 20.000 -13.076 -19.748 1.00 93.50 92 TYR A CA 1
ATOM 689 C C . TYR A 1 92 ? 20.368 -11.692 -19.233 1.00 93.50 92 TYR A C 1
ATOM 691 O O . TYR A 1 92 ? 19.515 -10.970 -18.718 1.00 93.50 92 TYR A O 1
ATOM 699 N N . ASP A 1 93 ? 21.626 -11.308 -19.418 1.00 91.88 93 ASP A N 1
ATOM 700 C CA . ASP A 1 93 ? 22.074 -9.929 -19.274 1.00 91.88 93 ASP A CA 1
ATOM 701 C C . ASP A 1 93 ? 21.917 -9.218 -20.621 1.00 91.88 93 ASP A C 1
ATOM 703 O O . ASP A 1 93 ? 22.596 -9.550 -21.589 1.00 91.88 93 ASP A O 1
ATOM 707 N N . ARG A 1 94 ? 21.027 -8.227 -20.697 1.00 93.00 94 ARG A N 1
ATOM 708 C CA . ARG A 1 94 ? 20.760 -7.459 -21.924 1.00 93.00 94 ARG A CA 1
ATOM 709 C C . ARG A 1 94 ? 21.913 -6.532 -22.306 1.00 93.00 94 ARG A C 1
ATOM 711 O O . ARG A 1 94 ? 22.060 -6.187 -23.482 1.00 93.00 94 ARG A O 1
ATOM 718 N N . PHE A 1 95 ? 22.768 -6.162 -21.351 1.00 91.38 95 PHE A N 1
ATOM 719 C CA . PHE A 1 95 ? 23.919 -5.312 -21.632 1.00 91.38 95 PHE A CA 1
ATOM 720 C C . PHE A 1 95 ? 24.963 -6.043 -22.480 1.00 91.38 95 PHE A C 1
ATOM 722 O O . PHE A 1 95 ? 25.444 -5.494 -23.473 1.00 91.38 95 PHE A O 1
ATOM 729 N N . SER A 1 96 ? 25.287 -7.289 -22.125 1.00 91.56 96 SER A N 1
ATOM 730 C CA . SER A 1 96 ? 26.142 -8.170 -22.935 1.00 91.56 96 SER A CA 1
ATOM 731 C C . SER A 1 96 ? 25.375 -8.938 -24.020 1.00 91.56 96 SER A C 1
ATOM 733 O O . SER A 1 96 ? 25.978 -9.404 -24.991 1.00 91.56 96 SER A O 1
ATOM 735 N N . GLY A 1 97 ? 24.062 -9.089 -23.844 1.00 93.81 97 GLY A N 1
ATOM 736 C CA . GLY A 1 97 ? 23.171 -9.978 -24.588 1.00 93.81 97 GLY A CA 1
ATOM 737 C C . GLY A 1 97 ? 23.309 -11.457 -24.209 1.00 93.81 97 GLY A C 1
ATOM 738 O O . GLY A 1 97 ? 22.616 -12.291 -24.780 1.00 93.81 97 GLY A O 1
ATOM 739 N N . SER A 1 98 ? 24.198 -11.811 -23.281 1.00 93.94 98 SER A N 1
ATOM 740 C CA . SER A 1 98 ? 24.546 -13.207 -23.004 1.00 93.94 98 SER A CA 1
ATOM 741 C C . SER A 1 98 ? 23.635 -13.834 -21.955 1.00 93.94 98 SER A C 1
ATOM 743 O O . SER A 1 98 ? 23.147 -13.160 -21.046 1.00 93.94 98 SER A O 1
ATOM 745 N N . GLN A 1 99 ? 23.442 -15.150 -22.054 1.00 93.69 99 GLN A N 1
ATOM 746 C CA . GLN A 1 99 ? 22.836 -15.920 -20.975 1.00 93.69 99 GLN A CA 1
ATOM 747 C C . GLN A 1 99 ? 23.768 -15.909 -19.760 1.00 93.69 99 GLN A C 1
ATOM 749 O O . GLN A 1 99 ? 24.969 -16.158 -19.881 1.00 93.69 99 GLN A O 1
ATOM 754 N N . LEU A 1 100 ? 23.209 -15.637 -18.588 1.00 91.38 100 LEU A N 1
ATOM 755 C CA . LEU A 1 100 ? 23.906 -15.773 -17.323 1.00 91.38 100 LEU A CA 1
ATOM 756 C C . LEU A 1 100 ? 23.908 -17.244 -16.913 1.00 91.38 100 LEU A C 1
ATOM 758 O O . LEU A 1 100 ? 22.860 -17.886 -16.817 1.00 91.38 100 LEU A O 1
ATOM 762 N N . VAL A 1 101 ? 25.108 -17.759 -16.672 1.00 87.94 101 VAL A N 1
ATOM 763 C CA . VAL A 1 101 ? 25.348 -19.099 -16.136 1.00 87.94 101 VAL A CA 1
ATOM 764 C C . VAL A 1 101 ? 25.654 -19.000 -14.642 1.00 87.94 101 VAL A C 1
ATOM 766 O O . VAL A 1 101 ? 26.207 -17.995 -14.187 1.00 87.94 101 VAL A O 1
ATOM 769 N N . ASP A 1 102 ? 25.271 -20.031 -13.889 1.00 86.50 102 ASP A N 1
ATOM 770 C CA . ASP A 1 102 ? 25.593 -20.194 -12.465 1.00 86.50 102 ASP A CA 1
ATOM 771 C C . ASP A 1 102 ? 25.113 -19.044 -11.558 1.00 86.50 102 ASP A C 1
ATOM 773 O O . ASP A 1 102 ? 25.884 -18.459 -10.795 1.00 86.50 102 ASP A O 1
ATOM 777 N N . PHE A 1 103 ? 23.818 -18.718 -11.628 1.00 91.25 103 PHE A N 1
ATOM 778 C CA . PHE A 1 103 ? 23.159 -17.852 -10.646 1.00 91.25 103 PHE A CA 1
ATOM 779 C C . PHE A 1 103 ? 22.333 -18.672 -9.650 1.00 91.25 103 PHE A C 1
ATOM 781 O O . PHE A 1 103 ? 21.836 -19.753 -9.966 1.00 91.25 103 PHE A O 1
ATOM 788 N N . HIS A 1 104 ? 22.148 -18.133 -8.447 1.00 90.19 104 HIS A N 1
ATOM 789 C CA . HIS A 1 104 ? 21.265 -18.708 -7.436 1.00 90.19 104 HIS A CA 1
ATOM 790 C C . HIS A 1 104 ? 20.185 -17.704 -7.046 1.00 90.19 104 HIS A C 1
ATOM 792 O O . HIS A 1 104 ? 20.479 -16.524 -6.877 1.00 90.19 104 HIS A O 1
ATOM 798 N N . VAL A 1 105 ? 18.947 -18.169 -6.896 1.00 90.12 105 VAL A N 1
ATOM 799 C CA . VAL A 1 105 ? 17.822 -17.356 -6.425 1.00 90.12 105 VAL A CA 1
ATOM 800 C C . VAL A 1 105 ? 17.409 -17.880 -5.064 1.00 90.12 105 VAL A C 1
ATOM 802 O O . VAL A 1 105 ? 17.094 -19.064 -4.935 1.00 90.12 105 VAL A O 1
ATOM 805 N N . ASP A 1 106 ? 17.421 -17.015 -4.058 1.00 87.88 106 ASP A N 1
ATOM 806 C CA . ASP A 1 106 ? 16.977 -17.392 -2.722 1.00 87.88 106 ASP A CA 1
ATOM 807 C C . ASP A 1 106 ? 15.448 -17.297 -2.565 1.00 87.88 106 ASP A C 1
ATOM 809 O O . ASP A 1 106 ? 14.723 -16.811 -3.437 1.00 87.88 106 ASP A O 1
ATOM 813 N N . SER A 1 107 ? 14.936 -17.744 -1.416 1.00 85.12 107 SER A N 1
ATOM 814 C CA . SER A 1 107 ? 13.500 -17.716 -1.108 1.00 85.12 107 SER A CA 1
ATOM 815 C C . SER A 1 107 ? 12.905 -16.306 -1.010 1.00 85.12 107 SER A C 1
ATOM 817 O O . SER A 1 107 ? 11.686 -16.162 -0.990 1.00 85.12 107 SER A O 1
ATOM 819 N N . SER A 1 108 ? 13.737 -15.266 -0.913 1.00 83.31 108 SER A N 1
ATOM 820 C CA . SER A 1 108 ? 13.305 -13.866 -0.929 1.00 83.31 108 SER A CA 1
ATOM 821 C C . SER A 1 108 ? 13.241 -13.281 -2.346 1.00 83.31 108 SER A C 1
ATOM 823 O O . SER A 1 108 ? 12.796 -12.145 -2.518 1.00 83.31 108 SER A O 1
ATOM 825 N N . GLY A 1 109 ? 13.662 -14.047 -3.359 1.00 86.94 109 GLY A N 1
ATOM 826 C CA . GLY A 1 109 ? 13.752 -13.610 -4.750 1.00 86.94 109 GLY A CA 1
ATOM 827 C C . GLY A 1 109 ? 15.029 -12.828 -5.071 1.00 86.94 109 GLY A C 1
ATOM 828 O O . GLY A 1 109 ? 15.092 -12.185 -6.122 1.00 86.94 109 GLY A O 1
ATOM 829 N N . LEU A 1 110 ? 16.033 -12.855 -4.187 1.00 93.44 110 LEU A N 1
ATOM 830 C CA . LEU A 1 110 ? 17.334 -12.240 -4.427 1.00 93.44 110 LEU A CA 1
ATOM 831 C C . LEU A 1 110 ? 18.191 -13.165 -5.294 1.00 93.44 110 LEU A C 1
ATOM 833 O O . LEU A 1 110 ? 18.302 -14.359 -5.026 1.00 93.44 110 LEU A O 1
ATOM 837 N N . ILE A 1 111 ? 18.813 -12.600 -6.323 1.00 92.62 111 ILE A N 1
ATOM 838 C CA . ILE A 1 111 ? 19.656 -13.310 -7.281 1.00 92.62 111 ILE A CA 1
ATOM 839 C C . ILE A 1 111 ? 21.119 -13.059 -6.919 1.00 92.62 111 ILE A C 1
ATOM 841 O O . ILE A 1 111 ? 21.573 -11.917 -6.966 1.00 92.62 111 ILE A O 1
ATOM 845 N N . LEU A 1 112 ? 21.863 -14.112 -6.591 1.00 92.00 112 LEU A N 1
ATOM 846 C CA . LEU A 1 112 ? 23.319 -14.092 -6.482 1.00 92.00 112 LEU A CA 1
ATOM 847 C C . LEU A 1 112 ? 23.922 -14.491 -7.831 1.00 92.00 112 LEU A C 1
ATOM 849 O O . LEU A 1 112 ? 23.706 -15.603 -8.312 1.00 92.00 112 LEU A O 1
ATOM 853 N N . LEU A 1 113 ? 24.668 -13.572 -8.435 1.00 89.81 113 LEU A N 1
ATOM 854 C CA . LEU A 1 113 ? 25.368 -13.780 -9.698 1.00 89.81 113 LEU A CA 1
ATOM 855 C C . LEU A 1 113 ? 26.734 -14.436 -9.460 1.00 89.81 113 LEU A C 1
ATOM 857 O O . LEU A 1 113 ? 27.331 -14.292 -8.394 1.00 89.81 113 LEU A O 1
ATOM 861 N N . SER A 1 114 ? 27.268 -15.104 -10.483 1.00 87.44 114 SER A N 1
ATOM 862 C CA . SER A 1 114 ? 28.555 -15.818 -10.427 1.00 87.44 114 SER A CA 1
ATOM 863 C C . SER A 1 114 ? 29.754 -14.927 -10.075 1.00 87.44 114 SER A C 1
ATOM 865 O O . SER A 1 114 ? 30.730 -15.388 -9.487 1.00 87.44 114 SER A O 1
ATOM 867 N N . ASN A 1 115 ? 29.670 -13.627 -10.365 1.00 85.38 115 ASN A N 1
ATOM 868 C CA . ASN A 1 115 ? 30.665 -12.628 -9.967 1.00 85.38 115 ASN A CA 1
ATOM 869 C C . ASN A 1 115 ? 30.532 -12.162 -8.498 1.00 85.38 115 ASN A C 1
ATOM 871 O O . ASN A 1 115 ? 31.220 -11.227 -8.092 1.00 85.38 115 ASN A O 1
ATOM 875 N N . GLY A 1 116 ? 29.626 -12.763 -7.719 1.00 87.44 116 GLY A N 1
ATOM 876 C CA . GLY A 1 116 ? 29.358 -12.436 -6.318 1.00 87.44 116 GLY A CA 1
ATOM 877 C C . GLY A 1 116 ? 28.443 -11.226 -6.094 1.00 87.44 116 GLY A C 1
ATOM 878 O O . GLY A 1 116 ? 28.177 -10.873 -4.946 1.00 87.44 116 GLY A O 1
ATOM 879 N N . SER A 1 117 ? 27.965 -10.573 -7.158 1.00 88.88 117 SER A N 1
ATOM 880 C CA . SER A 1 117 ? 27.034 -9.444 -7.043 1.00 88.88 117 SER A CA 1
ATOM 881 C C . SER A 1 117 ? 25.583 -9.903 -6.889 1.00 88.88 117 SER A C 1
ATOM 883 O O . SER A 1 117 ? 25.226 -11.023 -7.255 1.00 88.88 117 SER A O 1
ATOM 885 N N . TYR A 1 118 ? 24.745 -9.019 -6.347 1.00 92.88 118 TYR A N 1
ATOM 886 C CA . TYR A 1 118 ? 23.327 -9.285 -6.135 1.00 92.88 118 TYR A CA 1
ATOM 887 C C . TYR A 1 118 ? 22.449 -8.516 -7.122 1.00 92.88 118 TYR A C 1
ATOM 889 O O . TYR A 1 118 ? 22.740 -7.372 -7.483 1.00 92.88 118 TYR A O 1
ATOM 897 N N . ALA A 1 119 ? 21.328 -9.127 -7.482 1.00 93.50 119 ALA A N 1
ATOM 898 C CA . ALA A 1 119 ? 20.282 -8.552 -8.310 1.00 93.50 119 ALA A CA 1
ATOM 899 C C . ALA A 1 119 ? 18.893 -9.000 -7.829 1.00 93.50 119 ALA A C 1
ATOM 901 O O . ALA A 1 119 ? 18.762 -9.894 -6.997 1.00 93.50 119 ALA A O 1
ATOM 902 N N . VAL A 1 120 ? 17.847 -8.387 -8.370 1.00 93.44 120 VAL A N 1
ATOM 903 C CA . VAL A 1 120 ? 16.452 -8.821 -8.216 1.00 93.44 120 VAL A CA 1
ATOM 904 C C . VAL A 1 120 ? 15.821 -8.980 -9.592 1.00 93.44 120 VAL A C 1
ATOM 906 O O . VAL A 1 120 ? 16.270 -8.358 -10.558 1.00 93.44 120 VAL A O 1
ATOM 909 N N . LEU A 1 121 ? 14.765 -9.788 -9.693 1.00 90.56 121 LEU A N 1
ATOM 910 C CA . LEU A 1 121 ? 14.000 -9.879 -10.936 1.00 90.56 121 LEU A CA 1
ATOM 911 C C . LEU A 1 121 ? 13.390 -8.512 -11.290 1.00 90.56 121 LEU A C 1
ATOM 913 O O . LEU A 1 121 ? 12.692 -7.925 -10.451 1.00 90.56 121 LEU A O 1
ATOM 917 N N . PRO A 1 122 ? 13.623 -8.003 -12.515 1.00 90.44 122 PRO A N 1
ATOM 918 C CA . PRO A 1 122 ? 13.006 -6.766 -12.958 1.00 90.44 122 PRO A CA 1
ATOM 919 C C . PRO A 1 122 ? 11.481 -6.860 -12.965 1.00 90.44 122 PRO A C 1
ATOM 921 O O . PRO A 1 122 ? 10.901 -7.870 -13.363 1.00 90.44 122 PRO A O 1
ATOM 924 N N . SER A 1 123 ? 10.818 -5.795 -12.528 1.00 86.38 123 SER A N 1
ATOM 925 C CA . SER A 1 123 ? 9.364 -5.677 -12.564 1.00 86.38 123 SER A CA 1
ATOM 926 C C . SER A 1 123 ? 8.950 -4.216 -12.643 1.00 86.38 123 SER A C 1
ATOM 928 O O . SER A 1 123 ? 9.482 -3.366 -11.925 1.00 86.38 123 SER A O 1
ATOM 930 N N . SER A 1 124 ? 7.945 -3.927 -13.469 1.00 84.31 124 SER A N 1
ATOM 931 C CA . SER A 1 124 ? 7.236 -2.643 -13.497 1.00 84.31 124 SER A CA 1
ATOM 932 C C . SER A 1 124 ? 6.152 -2.538 -12.415 1.00 84.31 124 SER A C 1
ATOM 934 O O . SER A 1 124 ? 5.615 -1.457 -12.186 1.00 84.31 124 SER A O 1
ATOM 936 N N . SER A 1 125 ? 5.854 -3.629 -11.704 1.00 84.44 125 SER A N 1
ATOM 937 C CA . SER A 1 125 ? 4.816 -3.662 -10.674 1.00 84.44 125 SER A CA 1
ATOM 938 C C . SER A 1 125 ? 5.336 -3.210 -9.304 1.00 84.44 125 SER A C 1
ATOM 940 O O . SER A 1 125 ? 6.449 -3.546 -8.876 1.00 84.44 125 SER A O 1
ATOM 942 N N . GLY A 1 126 ? 4.503 -2.454 -8.587 1.00 84.44 126 GLY A N 1
ATOM 943 C CA . GLY A 1 126 ? 4.794 -1.951 -7.245 1.00 84.44 126 GLY A CA 1
ATOM 944 C C . GLY A 1 126 ? 5.892 -0.881 -7.196 1.00 84.44 126 GLY A C 1
ATOM 945 O O . GLY A 1 126 ? 6.239 -0.268 -8.210 1.00 84.44 126 GLY A O 1
ATOM 946 N N . GLY A 1 127 ? 6.409 -0.638 -5.989 1.00 88.31 127 GLY A N 1
ATOM 947 C CA . GLY A 1 127 ? 7.431 0.376 -5.735 1.00 88.31 127 GLY A CA 1
ATOM 948 C C . GLY A 1 127 ? 8.773 0.075 -6.408 1.00 88.31 127 GLY A C 1
ATOM 949 O O . GLY A 1 127 ? 9.153 -1.088 -6.556 1.00 88.31 127 GLY A O 1
ATOM 950 N N . ARG A 1 128 ? 9.489 1.129 -6.817 1.00 92.75 128 ARG A N 1
ATOM 951 C CA . ARG A 1 128 ? 10.733 1.010 -7.591 1.00 92.75 128 ARG A CA 1
ATOM 952 C C . ARG A 1 128 ? 11.924 0.562 -6.751 1.00 92.75 128 ARG A C 1
ATOM 954 O O . ARG A 1 128 ? 12.570 -0.416 -7.101 1.00 92.75 128 ARG A O 1
ATOM 961 N N . PHE A 1 129 ? 12.240 1.272 -5.673 1.00 95.00 129 PHE A N 1
ATOM 962 C CA . PHE A 1 129 ? 13.457 1.013 -4.898 1.00 95.00 129 PHE A CA 1
ATOM 963 C C . PHE A 1 129 ? 13.166 0.068 -3.738 1.00 95.00 129 PHE A C 1
ATOM 965 O O . PHE A 1 129 ? 12.635 0.487 -2.715 1.00 95.00 129 PHE A O 1
ATOM 972 N N . VAL A 1 130 ? 13.467 -1.217 -3.891 1.00 93.50 130 VAL A N 1
ATOM 973 C CA . VAL A 1 130 ? 13.159 -2.247 -2.886 1.00 93.50 130 VAL A CA 1
ATOM 974 C C . VAL A 1 130 ? 14.357 -2.503 -1.979 1.00 93.50 130 VAL A C 1
ATOM 976 O O . VAL A 1 130 ? 15.501 -2.444 -2.424 1.00 93.50 130 VAL A O 1
ATOM 979 N N . VAL A 1 131 ? 14.098 -2.794 -0.705 1.00 92.88 131 VAL A N 1
ATOM 980 C CA . VAL A 1 131 ? 15.142 -3.102 0.280 1.00 92.88 131 VAL A CA 1
ATOM 981 C C . VAL A 1 131 ? 15.163 -4.601 0.536 1.00 92.88 131 VAL A C 1
ATOM 983 O O . VAL A 1 131 ? 14.139 -5.171 0.905 1.00 92.88 131 VAL A O 1
ATOM 986 N N . HIS A 1 132 ? 16.330 -5.224 0.397 1.00 92.38 132 HIS A N 1
ATOM 987 C CA . HIS A 1 132 ? 16.557 -6.611 0.801 1.00 92.38 132 HIS A CA 1
ATOM 988 C C . HIS A 1 132 ? 17.681 -6.689 1.828 1.00 92.38 132 HIS A C 1
ATOM 990 O O . HIS A 1 132 ? 18.609 -5.878 1.831 1.00 92.38 132 HIS A O 1
ATOM 996 N N . ARG A 1 133 ? 17.602 -7.691 2.704 1.00 91.25 133 ARG A N 1
ATOM 997 C CA . ARG A 1 133 ? 18.710 -8.060 3.581 1.00 91.25 133 ARG A CA 1
ATOM 998 C C . ARG A 1 133 ? 19.616 -9.030 2.832 1.00 91.25 133 ARG A C 1
ATOM 1000 O O . ARG A 1 133 ? 19.148 -10.071 2.389 1.00 91.25 133 ARG A O 1
ATOM 1007 N N . LEU A 1 134 ? 20.896 -8.696 2.704 1.00 90.56 134 LEU A N 1
ATOM 1008 C CA . LEU A 1 134 ? 21.869 -9.556 2.040 1.00 90.56 134 LEU A CA 1
ATOM 1009 C C . LEU A 1 134 ? 22.142 -10.809 2.893 1.00 90.56 134 LEU A C 1
ATOM 1011 O O . LEU A 1 134 ? 22.468 -10.654 4.074 1.00 90.56 134 LEU A O 1
ATOM 1015 N N . PRO A 1 135 ? 22.070 -12.028 2.325 1.00 86.50 135 PRO A N 1
ATOM 1016 C CA . PRO A 1 135 ? 22.211 -13.272 3.086 1.00 86.50 135 PRO A CA 1
ATOM 1017 C C . PRO A 1 135 ? 23.556 -13.422 3.805 1.00 86.50 135 PRO A C 1
ATOM 1019 O O . PRO A 1 135 ? 23.602 -13.901 4.932 1.00 86.50 135 PRO A O 1
ATOM 1022 N N . VAL A 1 136 ? 24.650 -12.993 3.166 1.00 82.62 136 VAL A N 1
ATOM 1023 C CA . VAL A 1 136 ? 26.012 -13.202 3.690 1.00 82.62 136 VAL A CA 1
ATOM 1024 C C . VAL A 1 136 ? 26.383 -12.178 4.763 1.00 82.62 136 VAL A C 1
ATOM 1026 O O . VAL A 1 136 ? 26.924 -12.545 5.800 1.00 82.62 136 VAL A O 1
ATOM 1029 N N . SER A 1 137 ? 26.110 -10.889 4.536 1.00 87.31 137 SER A N 1
ATOM 1030 C CA . SER A 1 137 ? 26.512 -9.826 5.469 1.00 87.31 137 SER A CA 1
ATOM 1031 C C . SER A 1 137 ? 25.433 -9.459 6.489 1.00 87.31 137 SER A C 1
ATOM 1033 O O . SER A 1 137 ? 25.711 -8.747 7.452 1.00 87.31 137 SER A O 1
ATOM 1035 N N . GLY A 1 138 ? 24.180 -9.853 6.248 1.00 87.88 138 GLY A N 1
ATOM 1036 C CA . GLY A 1 138 ? 23.021 -9.396 7.011 1.00 87.88 138 GLY A CA 1
ATOM 1037 C C . GLY A 1 138 ? 22.703 -7.907 6.834 1.00 87.88 138 GLY A C 1
ATOM 1038 O O . GLY A 1 138 ? 21.767 -7.413 7.464 1.00 87.88 138 GLY A O 1
ATOM 1039 N N . SER A 1 139 ? 23.450 -7.173 6.006 1.00 90.94 139 SER A N 1
ATOM 1040 C CA . SER A 1 139 ? 23.245 -5.741 5.764 1.00 90.94 139 SER A CA 1
ATOM 1041 C C . SER A 1 139 ? 22.027 -5.501 4.875 1.00 90.94 139 SER A C 1
ATOM 1043 O O . SER A 1 139 ? 21.668 -6.350 4.062 1.00 90.94 139 SER A O 1
ATOM 1045 N N . LEU A 1 140 ? 21.396 -4.335 5.008 1.00 92.69 140 LEU A N 1
ATOM 1046 C CA . LEU A 1 140 ? 20.348 -3.913 4.081 1.00 92.69 140 LEU A CA 1
ATOM 1047 C C . LEU A 1 140 ? 20.972 -3.330 2.812 1.00 92.69 140 LEU A C 1
ATOM 1049 O O . LEU A 1 140 ? 21.939 -2.574 2.880 1.00 92.69 140 LEU A O 1
ATOM 1053 N N . ALA A 1 141 ? 20.388 -3.667 1.670 1.00 93.06 141 ALA A N 1
ATOM 1054 C CA . ALA A 1 141 ? 20.785 -3.199 0.356 1.00 93.06 141 ALA A CA 1
ATOM 1055 C C . ALA A 1 141 ? 19.550 -2.790 -0.451 1.00 93.06 141 ALA A C 1
ATOM 1057 O O . ALA A 1 141 ? 18.466 -3.350 -0.266 1.00 93.06 141 ALA A O 1
ATOM 1058 N N . VAL A 1 142 ? 19.715 -1.802 -1.332 1.00 95.50 142 VAL A N 1
ATOM 1059 C CA . VAL A 1 142 ? 18.620 -1.236 -2.128 1.00 95.50 142 VAL A CA 1
ATOM 1060 C C . VAL A 1 142 ? 18.784 -1.617 -3.586 1.00 95.50 142 VAL A C 1
ATOM 1062 O O . VAL A 1 142 ? 19.851 -1.433 -4.165 1.00 95.50 142 VAL A O 1
ATOM 1065 N N . PHE A 1 143 ? 17.712 -2.114 -4.186 1.00 94.62 143 PHE A N 1
ATOM 1066 C CA . PHE A 1 143 ? 17.672 -2.532 -5.578 1.00 94.62 143 PHE A CA 1
ATOM 1067 C C . PHE A 1 143 ? 16.679 -1.668 -6.347 1.00 94.62 143 PHE A C 1
ATOM 1069 O O . PHE A 1 143 ? 15.567 -1.421 -5.879 1.00 94.62 143 PHE A O 1
ATOM 1076 N N . ASP A 1 144 ? 17.059 -1.224 -7.542 1.00 93.94 144 ASP A N 1
ATOM 1077 C CA . ASP A 1 144 ? 16.116 -0.638 -8.489 1.00 93.94 144 ASP A CA 1
ATOM 1078 C C . ASP A 1 144 ? 15.379 -1.776 -9.189 1.00 93.94 144 ASP A C 1
ATOM 1080 O O . ASP A 1 144 ? 15.918 -2.432 -10.079 1.00 93.94 144 ASP A O 1
ATOM 1084 N N . ARG A 1 145 ? 14.124 -1.997 -8.804 1.00 92.56 145 ARG A N 1
ATOM 1085 C CA . ARG A 1 145 ? 13.273 -3.057 -9.342 1.00 92.56 145 ARG A CA 1
ATOM 1086 C C . ARG A 1 145 ? 13.002 -2.907 -10.836 1.00 92.56 145 ARG A C 1
ATOM 1088 O O . ARG A 1 145 ? 12.656 -3.894 -11.470 1.00 92.56 145 ARG A O 1
ATOM 1095 N N . ARG A 1 146 ? 13.154 -1.714 -11.423 1.00 90.62 146 ARG A N 1
ATOM 1096 C CA . ARG A 1 146 ? 12.986 -1.534 -12.875 1.00 90.62 146 ARG A CA 1
ATOM 1097 C C . ARG A 1 146 ? 14.175 -2.108 -13.640 1.00 90.62 146 ARG A C 1
ATOM 1099 O O . ARG A 1 146 ? 13.981 -2.791 -14.636 1.00 90.62 146 ARG A O 1
ATOM 1106 N N . SER A 1 147 ? 15.393 -1.902 -13.140 1.00 88.38 147 SER A N 1
ATOM 1107 C CA . SER A 1 147 ? 16.606 -2.437 -13.773 1.00 88.38 147 SER A CA 1
ATOM 1108 C C . SER A 1 147 ? 16.975 -3.850 -13.304 1.00 88.38 147 SER A C 1
ATOM 1110 O O . SER A 1 147 ? 17.619 -4.591 -14.046 1.00 88.38 147 SER A O 1
ATOM 1112 N N . GLY A 1 148 ? 16.572 -4.223 -12.087 1.00 90.12 148 GLY A N 1
ATOM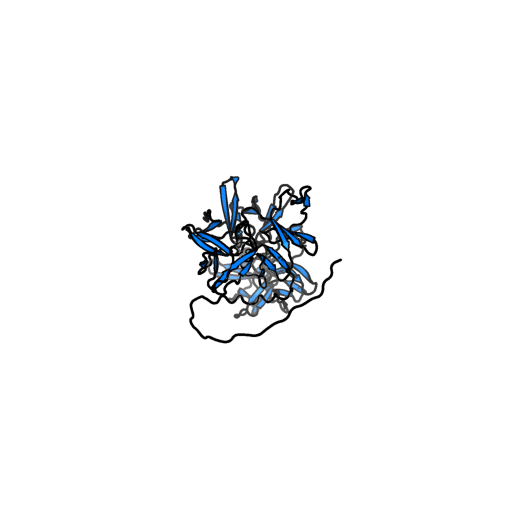 1113 C CA . GLY A 1 148 ? 16.998 -5.430 -11.376 1.00 90.12 148 GLY A CA 1
ATOM 1114 C C . GLY A 1 148 ? 18.320 -5.272 -10.619 1.00 90.12 148 GLY A C 1
ATOM 1115 O O . GLY A 1 148 ? 18.797 -6.223 -10.007 1.00 90.12 148 GLY A O 1
ATOM 1116 N N . CYS A 1 149 ? 18.947 -4.096 -10.652 1.00 89.56 149 CYS A N 1
ATOM 1117 C CA . CYS A 1 149 ? 20.296 -3.908 -10.121 1.00 89.56 149 CYS A CA 1
ATOM 1118 C C . CYS A 1 149 ? 20.318 -3.409 -8.679 1.00 89.56 149 CYS A C 1
ATOM 1120 O O . CYS A 1 149 ? 19.497 -2.583 -8.280 1.00 89.56 149 CYS A O 1
ATOM 1122 N N . LEU A 1 150 ? 21.348 -3.834 -7.944 1.00 92.81 150 LEU A N 1
ATOM 1123 C CA . LEU A 1 150 ? 21.799 -3.155 -6.733 1.00 92.81 150 LEU A CA 1
ATOM 1124 C C . LEU A 1 150 ? 22.143 -1.695 -7.052 1.00 92.81 150 LEU A C 1
ATOM 1126 O O . LEU A 1 150 ? 22.778 -1.412 -8.073 1.00 92.81 150 LEU A O 1
ATOM 1130 N N . VAL A 1 151 ? 21.763 -0.779 -6.162 1.00 93.12 151 VAL A N 1
ATOM 1131 C CA . VAL A 1 151 ? 22.100 0.637 -6.286 1.00 93.12 151 VAL A CA 1
ATOM 1132 C C . VAL A 1 151 ? 22.875 1.133 -5.076 1.00 93.12 151 VAL A C 1
ATOM 1134 O O . VAL A 1 151 ? 22.582 0.791 -3.932 1.00 93.12 151 VAL A O 1
ATOM 1137 N N . ASN A 1 152 ? 23.878 1.962 -5.351 1.00 93.19 152 ASN A N 1
ATOM 1138 C CA . ASN A 1 152 ? 24.779 2.495 -4.340 1.00 93.19 152 ASN A CA 1
ATOM 1139 C C . ASN A 1 152 ? 24.201 3.760 -3.701 1.00 93.19 152 ASN A C 1
ATOM 1141 O O . ASN A 1 152 ? 23.740 4.668 -4.395 1.00 93.19 152 ASN A O 1
ATOM 1145 N N . GLY A 1 153 ? 24.264 3.825 -2.375 1.00 94.25 153 GLY A N 1
ATOM 1146 C CA . GLY A 1 153 ? 23.742 4.937 -1.594 1.00 94.25 153 GLY A CA 1
ATOM 1147 C C . GLY A 1 153 ? 23.501 4.543 -0.143 1.00 94.25 153 GLY A C 1
ATOM 1148 O O . GLY A 1 153 ? 24.048 3.556 0.346 1.00 94.25 153 GLY A O 1
ATOM 1149 N N . GLU A 1 154 ? 22.676 5.325 0.539 1.00 94.69 154 GLU A N 1
ATOM 1150 C CA . GLU A 1 154 ? 22.431 5.214 1.973 1.00 94.69 154 GLU A CA 1
ATOM 1151 C C . GLU A 1 154 ? 20.930 5.187 2.278 1.00 94.69 154 GLU A C 1
ATOM 1153 O O . GLU A 1 154 ? 20.172 6.040 1.813 1.00 94.69 154 GLU A O 1
ATOM 1158 N N . ILE A 1 155 ? 20.502 4.223 3.096 1.00 94.38 155 ILE A N 1
ATOM 1159 C CA . ILE A 1 155 ? 19.152 4.195 3.671 1.00 94.38 155 ILE A CA 1
ATOM 1160 C C . ILE A 1 155 ? 19.116 5.168 4.852 1.00 94.38 155 ILE A C 1
ATOM 1162 O O . ILE A 1 155 ? 19.888 5.025 5.800 1.00 94.38 155 ILE A O 1
ATOM 1166 N N . LEU A 1 156 ? 18.201 6.137 4.823 1.00 90.12 156 LEU A N 1
ATOM 1167 C CA . LEU A 1 156 ? 18.123 7.185 5.840 1.00 90.12 156 LEU A CA 1
ATOM 1168 C C . LEU A 1 156 ? 17.277 6.738 7.042 1.00 90.12 156 LEU A C 1
ATOM 1170 O O . LEU A 1 156 ? 16.114 7.126 7.194 1.00 90.12 156 LEU A O 1
ATOM 1174 N N . GLY A 1 157 ? 17.862 5.907 7.905 1.00 83.06 157 GLY A N 1
ATOM 1175 C CA . GLY A 1 157 ? 17.216 5.416 9.125 1.00 83.06 157 GLY A CA 1
ATOM 1176 C C . GLY A 1 157 ? 15.888 4.701 8.844 1.00 83.06 157 GLY A C 1
ATOM 1177 O O . GLY A 1 157 ? 15.791 3.890 7.927 1.00 83.06 157 GLY A O 1
ATOM 1178 N N . SER A 1 158 ? 14.853 5.016 9.626 1.00 81.12 158 SER A N 1
ATOM 1179 C CA . SER A 1 158 ? 13.493 4.474 9.470 1.00 81.12 158 SER A CA 1
ATOM 1180 C C . SER A 1 158 ? 12.558 5.361 8.636 1.00 81.12 158 SER A C 1
ATOM 1182 O O . SER A 1 158 ? 11.374 5.057 8.521 1.00 81.12 158 SER A O 1
ATOM 1184 N N . SER A 1 159 ? 13.069 6.443 8.034 1.00 81.44 159 SER A N 1
ATOM 1185 C CA . SER A 1 159 ? 12.250 7.446 7.327 1.00 81.44 159 SER A CA 1
ATOM 1186 C C . SER A 1 159 ? 11.598 6.931 6.037 1.00 81.44 159 SER A C 1
ATOM 1188 O O . SER A 1 159 ? 10.673 7.544 5.513 1.00 81.44 159 SER A O 1
ATOM 1190 N N . GLY A 1 160 ? 12.083 5.807 5.502 1.00 88.44 160 GLY A N 1
ATOM 1191 C CA . GLY A 1 160 ? 11.636 5.276 4.216 1.00 88.44 160 GLY A CA 1
ATOM 1192 C C . GLY A 1 160 ? 12.255 5.975 3.003 1.00 88.44 160 GLY A C 1
ATOM 1193 O O . GLY A 1 160 ? 11.799 5.729 1.888 1.00 88.44 160 GLY A O 1
ATOM 1194 N N . PHE A 1 161 ? 13.286 6.801 3.198 1.00 93.12 161 PHE A N 1
ATOM 1195 C CA . PHE A 1 161 ? 14.054 7.420 2.120 1.00 93.12 161 PHE A CA 1
ATOM 1196 C C . PHE A 1 161 ? 15.409 6.746 1.892 1.00 93.12 161 PHE A C 1
ATOM 1198 O O . PHE A 1 161 ? 16.035 6.210 2.811 1.00 93.12 161 PHE A O 1
ATOM 1205 N N . PHE A 1 162 ? 15.880 6.834 0.653 1.00 95.81 162 PHE A N 1
ATOM 1206 C CA . PHE A 1 162 ? 17.214 6.437 0.229 1.00 95.81 162 PHE A CA 1
ATOM 1207 C C . PHE A 1 162 ? 17.899 7.590 -0.489 1.00 95.81 162 PHE A C 1
ATOM 1209 O O . PHE A 1 162 ? 17.273 8.308 -1.269 1.00 95.81 162 PHE A O 1
ATOM 1216 N N . ARG A 1 163 ? 19.187 7.771 -0.216 1.00 95.94 163 ARG A N 1
ATOM 1217 C CA . ARG A 1 163 ? 20.005 8.832 -0.793 1.00 95.94 163 ARG A CA 1
ATOM 1218 C C . ARG A 1 163 ? 21.100 8.229 -1.659 1.00 95.94 163 ARG A C 1
ATOM 1220 O O . ARG A 1 163 ? 21.966 7.517 -1.153 1.00 95.94 163 ARG A O 1
ATOM 1227 N N . PHE A 1 164 ? 21.085 8.552 -2.945 1.00 95.06 164 PHE A N 1
ATOM 1228 C CA . PHE A 1 164 ? 22.165 8.215 -3.868 1.00 95.06 164 PHE A CA 1
ATOM 1229 C C . PHE A 1 164 ? 23.455 8.978 -3.536 1.00 95.06 164 PHE A C 1
ATOM 1231 O O . PHE A 1 164 ? 23.454 9.970 -2.803 1.00 95.06 164 PHE A O 1
ATOM 1238 N N . SER A 1 165 ? 24.578 8.537 -4.106 1.00 91.88 165 SER A N 1
ATOM 1239 C CA . SER A 1 165 ? 25.889 9.176 -3.910 1.00 91.88 165 SER A CA 1
ATOM 1240 C C . SER A 1 165 ? 25.953 10.630 -4.400 1.00 91.88 165 SER A C 1
ATOM 1242 O O . SER A 1 165 ? 26.713 11.425 -3.851 1.00 91.88 165 SER A O 1
ATOM 1244 N N . ASP A 1 166 ? 25.135 10.998 -5.387 1.00 92.31 166 ASP A N 1
ATOM 1245 C CA . ASP A 1 166 ? 24.966 12.373 -5.882 1.00 92.31 166 ASP A CA 1
ATOM 1246 C C . ASP A 1 166 ? 24.047 13.233 -4.987 1.00 92.31 166 ASP A C 1
ATOM 1248 O O . ASP A 1 166 ? 23.789 14.394 -5.292 1.00 92.31 166 ASP A O 1
ATOM 1252 N N . ARG A 1 167 ? 23.593 12.674 -3.855 1.00 90.56 167 ARG A N 1
ATOM 1253 C CA . ARG A 1 167 ? 22.638 13.241 -2.890 1.00 90.56 167 ARG A CA 1
ATOM 1254 C C . ARG A 1 167 ? 21.193 13.315 -3.374 1.00 90.56 167 ARG A C 1
ATOM 1256 O O . ARG A 1 167 ? 20.357 13.831 -2.631 1.00 90.56 167 ARG A O 1
ATOM 1263 N N . THR A 1 168 ? 20.875 12.760 -4.540 1.00 93.81 168 THR A N 1
ATOM 1264 C CA . THR A 1 168 ? 19.491 12.609 -4.985 1.00 93.81 168 THR A CA 1
ATOM 1265 C C . THR A 1 168 ? 18.738 11.728 -3.989 1.00 93.81 168 THR A C 1
ATOM 1267 O O . THR A 1 168 ? 19.194 10.642 -3.623 1.00 93.81 168 THR A O 1
ATOM 1270 N N . LEU A 1 169 ? 17.589 12.219 -3.526 1.00 94.25 169 LEU A N 1
ATOM 1271 C CA . LEU A 1 169 ? 16.723 11.505 -2.598 1.00 94.25 169 LEU A CA 1
ATOM 1272 C C . LEU A 1 169 ? 15.634 10.763 -3.370 1.00 94.25 169 LEU A C 1
ATOM 1274 O O . LEU A 1 169 ? 15.058 11.312 -4.308 1.00 94.25 169 LEU A O 1
ATOM 1278 N N . VAL A 1 170 ? 15.331 9.542 -2.946 1.00 95.62 170 VAL A N 1
ATOM 1279 C CA . VAL A 1 170 ? 14.225 8.740 -3.471 1.00 95.62 170 VAL A CA 1
ATOM 1280 C C . VAL A 1 170 ? 13.450 8.069 -2.350 1.00 95.62 170 VAL A C 1
ATOM 1282 O O . VAL A 1 170 ? 13.987 7.791 -1.276 1.00 95.62 170 VAL A O 1
ATOM 1285 N N . ALA A 1 171 ? 12.176 7.790 -2.603 1.00 94.12 171 ALA A N 1
ATOM 1286 C CA . ALA A 1 171 ? 11.351 7.014 -1.694 1.00 94.12 171 ALA A CA 1
ATOM 1287 C C . ALA A 1 171 ? 11.564 5.515 -1.921 1.00 94.12 171 ALA A C 1
ATOM 1289 O O . ALA A 1 171 ? 11.478 5.011 -3.045 1.00 94.12 171 ALA A O 1
ATOM 1290 N N . LEU A 1 172 ? 11.814 4.795 -0.830 1.00 93.38 172 LEU A N 1
ATOM 1291 C CA . LEU A 1 172 ? 11.878 3.340 -0.836 1.00 93.38 172 LEU A CA 1
ATOM 1292 C C . LEU A 1 172 ? 10.481 2.755 -1.041 1.00 93.38 172 LEU A C 1
ATOM 1294 O O . LEU A 1 172 ? 9.475 3.346 -0.666 1.00 93.38 172 LEU A O 1
ATOM 1298 N N . SER A 1 173 ? 10.397 1.564 -1.607 1.00 87.00 173 SER A N 1
ATOM 1299 C CA . SER A 1 173 ? 9.180 0.765 -1.615 1.00 87.00 173 SER A CA 1
ATOM 1300 C C . SER A 1 173 ? 8.909 0.235 -0.208 1.00 87.00 173 SER A C 1
ATOM 1302 O O . SER A 1 173 ? 9.831 -0.177 0.496 1.00 87.00 173 SER A O 1
ATOM 1304 N N . ASN A 1 174 ? 7.643 0.219 0.197 1.00 76.88 174 ASN A N 1
ATOM 1305 C CA . ASN A 1 174 ? 7.205 -0.458 1.408 1.00 76.88 174 ASN A CA 1
ATOM 1306 C C . ASN A 1 174 ? 5.788 -0.994 1.181 1.00 76.88 174 ASN A C 1
ATOM 1308 O O . ASN A 1 174 ? 4.882 -0.217 0.907 1.00 76.88 174 ASN A O 1
ATOM 1312 N N . SER A 1 175 ? 5.598 -2.308 1.296 1.00 61.06 175 SER A N 1
ATOM 1313 C CA . SER A 1 175 ? 4.295 -2.959 1.114 1.00 61.06 175 SER A CA 1
ATOM 1314 C C . SER A 1 175 ? 3.297 -2.661 2.237 1.00 61.06 175 SER A C 1
ATOM 1316 O O . SER A 1 175 ? 2.099 -2.853 2.045 1.00 61.06 175 SER A O 1
ATOM 1318 N N . SER A 1 176 ? 3.766 -2.204 3.402 1.00 56.56 176 SER A N 1
ATOM 1319 C CA . SER A 1 176 ? 2.912 -1.802 4.525 1.00 56.56 176 SER A CA 1
ATOM 1320 C C . SER A 1 176 ? 2.580 -0.307 4.534 1.00 56.56 176 SER A C 1
ATOM 1322 O O . SER A 1 176 ? 1.792 0.132 5.370 1.00 56.56 176 SER A O 1
ATOM 1324 N N . ALA A 1 177 ? 3.147 0.473 3.608 1.00 63.91 177 ALA A N 1
ATOM 1325 C CA . ALA A 1 177 ? 2.906 1.905 3.487 1.00 63.91 177 ALA A CA 1
ATOM 1326 C C . ALA A 1 177 ? 2.317 2.256 2.119 1.00 63.91 177 ALA A C 1
ATOM 1328 O O . ALA A 1 177 ? 2.437 1.509 1.150 1.00 63.91 177 ALA A O 1
ATOM 1329 N N . GLY A 1 178 ? 1.678 3.417 2.046 1.00 68.69 178 GLY A N 1
ATOM 1330 C CA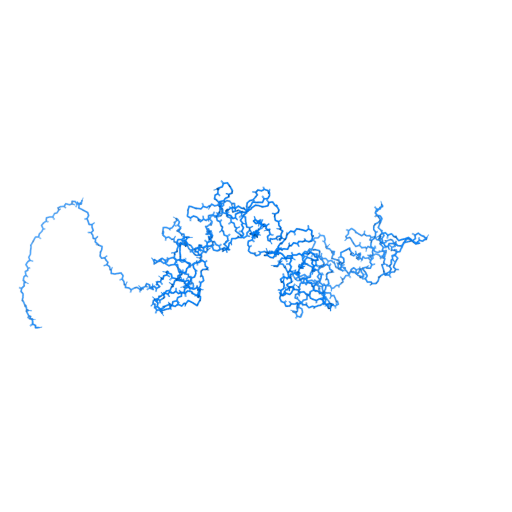 . GLY A 1 178 ? 1.042 3.875 0.824 1.00 68.69 178 GLY A CA 1
ATOM 1331 C C . GLY A 1 178 ? 1.998 4.269 -0.279 1.00 68.69 178 GLY A C 1
ATOM 1332 O O . GLY A 1 178 ? 3.193 4.473 -0.059 1.00 68.69 178 GLY A O 1
ATOM 1333 N N . ARG A 1 179 ? 1.424 4.453 -1.472 1.00 80.31 179 ARG A N 1
ATOM 1334 C CA . ARG A 1 179 ? 2.119 4.943 -2.664 1.00 80.31 179 ARG A CA 1
ATOM 1335 C C . ARG A 1 179 ? 2.920 6.220 -2.414 1.00 80.31 179 ARG A C 1
ATOM 1337 O O . ARG A 1 179 ? 4.025 6.336 -2.934 1.00 80.31 179 ARG A O 1
ATOM 1344 N N . PHE A 1 180 ? 2.385 7.161 -1.644 1.00 86.06 180 PHE A N 1
ATOM 1345 C CA . PHE A 1 180 ? 3.039 8.443 -1.403 1.00 86.06 180 PHE A CA 1
ATOM 1346 C C . PHE A 1 180 ? 3.821 8.448 -0.090 1.00 86.06 180 PHE A C 1
ATOM 1348 O O . PHE A 1 180 ? 3.386 7.887 0.915 1.00 86.06 180 PHE A O 1
ATOM 1355 N N . LEU A 1 181 ? 4.987 9.090 -0.106 1.00 86.06 181 LEU A N 1
ATOM 1356 C CA . LEU A 1 181 ? 5.784 9.388 1.079 1.00 86.06 181 LEU A CA 1
ATOM 1357 C C . LEU A 1 181 ? 6.037 10.893 1.130 1.00 86.06 181 LEU A C 1
ATOM 1359 O O . LEU A 1 181 ? 6.483 11.479 0.145 1.00 86.06 181 LEU A O 1
ATOM 1363 N N . LEU A 1 182 ? 5.738 11.506 2.271 1.00 86.75 182 LEU A N 1
ATOM 1364 C CA . LEU A 1 182 ? 5.879 12.941 2.475 1.00 86.75 182 LEU A CA 1
ATOM 1365 C C . LEU A 1 182 ? 7.213 13.245 3.157 1.00 86.75 182 LEU A C 1
ATOM 1367 O O . LEU A 1 182 ? 7.583 12.593 4.134 1.00 86.75 182 LEU A O 1
ATOM 1371 N N . LEU A 1 183 ? 7.929 14.240 2.640 1.00 85.19 183 LEU A N 1
ATOM 1372 C CA . LEU A 1 183 ? 9.093 14.830 3.289 1.00 85.19 183 LEU A CA 1
ATOM 1373 C C . LEU A 1 183 ? 8.747 16.253 3.713 1.00 85.19 183 LEU A C 1
ATOM 1375 O O . LEU A 1 183 ? 8.625 17.121 2.852 1.00 85.19 183 LEU A O 1
ATOM 1379 N N . ASN A 1 184 ? 8.647 16.507 5.015 1.00 79.44 184 ASN A N 1
ATOM 1380 C CA . ASN A 1 184 ? 8.499 17.871 5.518 1.00 79.44 184 ASN A CA 1
ATOM 1381 C C . ASN A 1 184 ? 9.819 18.622 5.334 1.00 79.44 184 ASN A C 1
ATOM 1383 O O . ASN A 1 184 ? 10.850 18.240 5.894 1.00 79.44 184 ASN A O 1
ATOM 1387 N N . VAL A 1 185 ? 9.788 19.680 4.529 1.00 68.00 185 VAL A N 1
ATOM 1388 C CA . VAL A 1 185 ? 10.938 20.532 4.241 1.00 68.00 185 VAL A CA 1
ATOM 1389 C C . VAL A 1 185 ? 10.646 21.901 4.847 1.00 68.00 185 VAL A C 1
ATOM 1391 O O . VAL A 1 185 ? 9.916 22.697 4.269 1.00 68.00 185 VAL A O 1
ATOM 1394 N N . SER A 1 186 ? 11.263 22.171 6.002 1.00 59.03 186 SER A N 1
ATOM 1395 C CA . SER A 1 186 ? 11.204 23.421 6.789 1.00 59.03 186 SER A CA 1
ATOM 1396 C C . SER A 1 186 ? 10.044 23.577 7.789 1.00 59.03 186 SER A C 1
ATOM 1398 O O . SER A 1 186 ? 9.158 22.736 7.893 1.00 59.03 186 SER A O 1
ATOM 1400 N N . ALA A 1 187 ? 10.117 24.671 8.559 1.00 53.56 187 ALA A N 1
ATOM 1401 C CA . ALA A 1 187 ? 9.152 25.100 9.572 1.00 53.56 187 ALA A CA 1
ATOM 1402 C C . ALA A 1 187 ? 7.873 25.737 8.988 1.00 53.56 187 ALA A C 1
ATOM 1404 O O . ALA A 1 187 ? 7.001 26.142 9.748 1.00 53.56 187 ALA A O 1
ATOM 1405 N N . GLU A 1 188 ? 7.774 25.853 7.660 1.00 54.72 188 GLU A N 1
ATOM 1406 C CA . GLU A 1 188 ? 6.624 26.442 6.957 1.00 54.72 188 GLU A CA 1
ATOM 1407 C C . GLU A 1 188 ? 5.573 25.391 6.536 1.00 54.72 188 GLU A C 1
ATOM 1409 O O . GLU A 1 188 ? 4.729 25.675 5.692 1.00 54.72 188 GLU A O 1
ATOM 1414 N N . ASP A 1 189 ? 5.634 24.170 7.089 1.00 59.62 189 ASP A N 1
ATOM 1415 C CA . ASP A 1 189 ? 4.734 23.040 6.784 1.00 59.62 189 ASP A CA 1
ATOM 1416 C C . ASP A 1 189 ? 4.634 22.683 5.284 1.00 59.62 189 ASP A C 1
ATOM 1418 O O . ASP A 1 189 ? 3.659 22.091 4.819 1.00 59.62 189 ASP A O 1
ATOM 1422 N N . VAL A 1 190 ? 5.673 22.995 4.502 1.00 67.31 190 VAL A N 1
ATOM 1423 C CA . VAL A 1 190 ? 5.757 22.577 3.099 1.00 67.31 190 VAL A CA 1
ATOM 1424 C C . VAL A 1 190 ? 6.308 21.156 3.031 1.00 67.31 190 VAL A C 1
ATOM 1426 O O . VAL A 1 190 ? 7.450 20.887 3.408 1.00 67.31 190 VAL A O 1
ATOM 1429 N N . ALA A 1 191 ? 5.500 20.234 2.516 1.00 80.44 191 ALA A N 1
ATOM 1430 C CA . ALA A 1 191 ? 5.896 18.850 2.300 1.00 80.44 191 ALA A CA 1
ATOM 1431 C C . ALA A 1 191 ? 6.132 18.562 0.812 1.00 80.44 191 ALA A C 1
ATOM 1433 O O . ALA A 1 191 ? 5.313 18.899 -0.042 1.00 80.44 191 ALA A O 1
ATOM 1434 N N . VAL A 1 192 ? 7.242 17.891 0.500 1.00 86.88 192 VAL A N 1
ATOM 1435 C CA . VAL A 1 192 ? 7.494 17.329 -0.832 1.00 86.88 192 VAL A CA 1
ATOM 1436 C C . VAL A 1 192 ? 6.914 15.925 -0.886 1.00 86.88 192 VAL A C 1
ATOM 1438 O O . VAL A 1 192 ? 7.209 15.080 -0.039 1.00 86.88 192 VAL A O 1
ATOM 1441 N N . VAL A 1 193 ? 6.108 15.669 -1.911 1.00 89.75 193 VAL A N 1
ATOM 1442 C CA . VAL A 1 193 ? 5.499 14.361 -2.151 1.00 89.75 193 VAL A CA 1
ATOM 1443 C C . VAL A 1 193 ? 6.433 13.517 -3.009 1.00 89.75 193 VAL A C 1
ATOM 1445 O O . VAL A 1 193 ? 6.832 13.937 -4.093 1.00 89.75 193 VAL A O 1
ATOM 1448 N N . PHE A 1 194 ? 6.746 12.308 -2.560 1.00 91.25 194 PHE A N 1
ATOM 1449 C CA . PHE A 1 194 ? 7.443 11.298 -3.350 1.00 91.25 194 PHE A CA 1
ATOM 1450 C C . PHE A 1 194 ? 6.487 10.176 -3.742 1.00 91.25 194 PHE A C 1
ATOM 1452 O O . PHE A 1 194 ? 5.724 9.687 -2.908 1.00 91.25 194 PHE A O 1
ATOM 1459 N N . ASP A 1 195 ? 6.559 9.727 -4.994 1.00 89.50 195 ASP A N 1
ATOM 1460 C CA . ASP A 1 195 ? 5.837 8.546 -5.469 1.00 89.50 195 ASP A CA 1
ATOM 1461 C C . ASP A 1 195 ? 6.729 7.316 -5.323 1.00 89.50 195 ASP A C 1
ATOM 1463 O O . ASP A 1 195 ? 7.699 7.169 -6.058 1.00 89.50 195 ASP A O 1
ATOM 1467 N N . ARG A 1 196 ? 6.404 6.388 -4.419 1.00 89.38 196 ARG A N 1
ATOM 1468 C CA . ARG A 1 196 ? 7.162 5.137 -4.246 1.00 89.38 196 ARG A CA 1
ATOM 1469 C C . ARG A 1 196 ? 7.148 4.263 -5.501 1.00 89.38 196 ARG A C 1
ATOM 1471 O O . ARG A 1 196 ? 8.062 3.457 -5.679 1.00 89.38 196 ARG A O 1
ATOM 1478 N N . HIS A 1 197 ? 6.151 4.407 -6.381 1.00 88.12 197 HIS A N 1
ATOM 1479 C CA . HIS A 1 197 ? 6.090 3.661 -7.639 1.00 88.12 197 HIS A CA 1
ATOM 1480 C C . HIS A 1 197 ? 7.226 4.051 -8.588 1.00 88.12 197 HIS A C 1
ATOM 1482 O O . HIS A 1 197 ? 7.831 3.184 -9.212 1.00 88.12 197 HIS A O 1
ATOM 1488 N N . THR A 1 198 ? 7.560 5.340 -8.667 1.00 90.69 198 THR A N 1
ATOM 1489 C CA . THR A 1 198 ? 8.699 5.834 -9.461 1.00 90.69 198 THR A CA 1
ATOM 1490 C C . THR A 1 198 ? 9.969 5.989 -8.622 1.00 90.69 198 THR A C 1
ATOM 1492 O O . THR A 1 198 ? 11.067 6.035 -9.171 1.00 90.69 198 THR A O 1
ATOM 1495 N N . GLY A 1 199 ? 9.809 6.071 -7.301 1.00 93.12 199 GLY A N 1
ATOM 1496 C CA . GLY A 1 199 ? 10.798 6.468 -6.307 1.00 93.12 199 GLY A CA 1
ATOM 1497 C C . GLY A 1 199 ? 11.091 7.971 -6.270 1.00 93.12 199 GLY A C 1
ATOM 1498 O O . GLY A 1 199 ? 11.800 8.421 -5.378 1.00 93.12 199 GLY A O 1
ATOM 1499 N N . MET A 1 200 ? 10.571 8.756 -7.210 1.00 93.88 200 MET A N 1
ATOM 1500 C CA . MET A 1 200 ? 10.988 10.141 -7.431 1.00 93.88 200 MET A CA 1
ATOM 1501 C C . MET A 1 200 ? 10.063 11.138 -6.717 1.00 93.88 200 MET A C 1
ATOM 1503 O O . MET A 1 200 ? 8.900 10.809 -6.452 1.00 93.88 200 MET A O 1
ATOM 1507 N N . PRO A 1 201 ? 10.539 12.365 -6.423 1.00 92.56 201 PRO A N 1
ATOM 1508 C CA . PRO A 1 201 ? 9.643 13.451 -6.043 1.00 92.56 201 PRO A CA 1
ATOM 1509 C C . PRO A 1 201 ? 8.638 13.708 -7.172 1.00 92.56 201 PRO A C 1
ATOM 1511 O O . PRO A 1 201 ? 8.968 13.534 -8.346 1.00 92.56 201 PRO A O 1
ATOM 1514 N N . LEU A 1 202 ? 7.425 14.122 -6.815 1.00 90.88 202 LEU A N 1
ATOM 1515 C CA . LEU A 1 202 ? 6.357 14.502 -7.735 1.00 90.88 202 LEU A CA 1
ATOM 1516 C C . LEU A 1 202 ? 6.297 16.031 -7.853 1.00 90.88 202 LEU A C 1
ATOM 1518 O O . LEU A 1 202 ? 5.727 16.688 -6.978 1.00 90.88 202 LEU A O 1
ATOM 1522 N N . PRO A 1 203 ? 6.864 16.631 -8.917 1.00 88.06 203 PRO A N 1
ATOM 1523 C CA . PRO A 1 203 ? 6.827 18.076 -9.093 1.00 88.06 203 PRO A CA 1
ATOM 1524 C C . PRO A 1 203 ? 5.391 18.563 -9.297 1.00 88.06 203 PRO A C 1
ATOM 1526 O O . PRO A 1 203 ? 4.641 17.971 -10.071 1.00 88.06 203 PRO A O 1
ATOM 1529 N N . GLY A 1 204 ? 5.024 19.655 -8.623 1.00 86.50 204 GLY A N 1
ATOM 1530 C CA . GLY A 1 204 ? 3.688 20.255 -8.712 1.00 86.50 204 GLY A CA 1
ATOM 1531 C C . GLY A 1 204 ? 2.608 19.550 -7.889 1.00 86.50 204 GLY A C 1
ATOM 1532 O O . GLY A 1 204 ? 1.448 19.942 -7.974 1.00 86.50 204 GLY A O 1
ATOM 1533 N N . ALA A 1 205 ? 2.959 18.517 -7.116 1.00 89.75 205 ALA A N 1
ATOM 1534 C CA . ALA A 1 205 ? 2.062 17.981 -6.103 1.00 89.75 205 ALA A CA 1
ATOM 1535 C C . ALA A 1 205 ? 2.074 18.887 -4.863 1.00 89.75 205 ALA A C 1
ATOM 1537 O O . ALA A 1 205 ? 3.136 19.307 -4.405 1.00 89.75 205 ALA A O 1
ATOM 1538 N N . GLU A 1 206 ? 0.897 19.161 -4.310 1.00 88.19 206 GLU A N 1
ATOM 1539 C CA . GLU A 1 206 ? 0.724 19.992 -3.117 1.00 88.19 206 GLU A CA 1
ATOM 1540 C C . GLU A 1 206 ? 0.124 19.160 -1.988 1.00 88.19 206 GLU A C 1
ATOM 1542 O O . GLU A 1 206 ? -0.866 18.455 -2.195 1.00 88.19 206 GLU A O 1
ATOM 1547 N N . VAL A 1 207 ? 0.675 19.273 -0.781 1.00 86.00 207 VAL A N 1
ATOM 1548 C CA . VAL A 1 207 ? 0.033 18.731 0.420 1.00 86.00 207 VAL A CA 1
ATOM 1549 C C . VAL A 1 207 ? -0.900 19.794 0.989 1.00 86.00 207 VAL A C 1
ATOM 1551 O O . VAL A 1 207 ? -0.501 20.923 1.258 1.00 86.00 207 VAL A O 1
ATOM 1554 N N . LEU A 1 208 ? -2.170 19.436 1.115 1.00 82.25 208 LEU A N 1
ATOM 1555 C CA . LEU A 1 208 ? -3.229 20.260 1.676 1.00 82.25 208 LEU A CA 1
ATOM 1556 C C . LEU A 1 208 ? -3.465 19.879 3.147 1.00 82.25 208 LEU A C 1
ATOM 1558 O O . LEU A 1 208 ? -2.719 19.115 3.755 1.00 82.25 208 LEU A O 1
ATOM 1562 N N . PHE A 1 209 ? -4.550 20.397 3.721 1.00 76.38 209 PHE A N 1
ATOM 1563 C CA . PHE A 1 209 ? -5.008 20.026 5.058 1.00 76.38 209 PHE A CA 1
ATOM 1564 C C . PHE A 1 209 ? -5.187 18.503 5.203 1.00 76.38 209 PHE A C 1
ATOM 1566 O O . PHE A 1 209 ? -5.624 17.826 4.269 1.00 76.38 209 PHE A O 1
ATOM 1573 N N . ASN A 1 210 ? -4.881 17.983 6.396 1.00 76.25 210 ASN A N 1
ATOM 1574 C CA . ASN A 1 210 ? -5.016 16.566 6.756 1.00 76.25 210 ASN A CA 1
ATOM 1575 C C . ASN A 1 210 ? -4.342 15.603 5.758 1.00 76.25 210 ASN A C 1
ATOM 1577 O O . ASN A 1 210 ? -4.900 14.556 5.439 1.00 76.25 210 ASN A O 1
ATOM 1581 N N . GLU A 1 211 ? -3.161 15.977 5.249 1.00 77.38 211 GLU A N 1
ATOM 1582 C CA . GLU A 1 211 ? -2.318 15.143 4.374 1.00 77.38 211 GLU A CA 1
ATOM 1583 C C . GLU A 1 211 ? -2.956 14.759 3.024 1.00 77.38 211 GLU A C 1
ATOM 1585 O O . GLU A 1 211 ? -2.485 13.844 2.343 1.00 77.38 211 GLU A O 1
ATOM 1590 N N . ILE A 1 212 ? -4.007 15.470 2.591 1.00 86.50 212 ILE A N 1
ATOM 1591 C CA . ILE A 1 212 ? -4.533 15.319 1.230 1.00 86.50 212 ILE A CA 1
ATOM 1592 C C . ILE A 1 212 ? -3.479 15.817 0.246 1.00 86.50 212 ILE A C 1
ATOM 1594 O O . ILE A 1 212 ? -3.083 16.978 0.277 1.00 86.50 212 ILE A O 1
ATOM 1598 N N . VAL A 1 213 ? -3.082 14.964 -0.686 1.00 88.25 213 VAL A N 1
ATOM 1599 C CA . VAL A 1 213 ? -2.205 15.308 -1.800 1.00 88.25 213 VAL A CA 1
ATOM 1600 C C . VAL A 1 213 ? -3.053 15.745 -2.988 1.00 88.25 213 VAL A C 1
ATOM 1602 O O . VAL A 1 213 ? -3.869 14.981 -3.500 1.00 88.25 213 VAL A O 1
ATOM 1605 N N . ARG A 1 214 ? -2.840 16.967 -3.469 1.00 89.50 214 ARG A N 1
ATOM 1606 C CA . ARG A 1 214 ? -3.326 17.421 -4.771 1.00 89.50 214 ARG A CA 1
ATOM 1607 C C . ARG A 1 214 ? -2.258 17.154 -5.815 1.00 89.50 214 ARG A C 1
ATOM 1609 O O . ARG A 1 214 ? -1.155 17.681 -5.731 1.00 89.50 214 ARG A O 1
ATOM 1616 N N . MET A 1 215 ? -2.598 16.341 -6.799 1.00 89.19 215 MET A N 1
ATOM 1617 C CA . MET A 1 215 ? -1.731 16.005 -7.918 1.00 89.19 215 MET A CA 1
ATOM 1618 C C . MET A 1 215 ? -1.657 17.166 -8.927 1.00 89.19 215 MET A C 1
ATOM 1620 O O . MET A 1 215 ? -2.576 17.988 -8.975 1.00 89.19 215 MET A O 1
ATOM 1624 N N . PRO A 1 216 ? -0.627 17.220 -9.796 1.00 87.31 216 PRO A N 1
ATOM 1625 C CA . PRO A 1 216 ? -0.468 18.298 -10.783 1.00 87.31 216 PRO A CA 1
ATOM 1626 C C . PRO A 1 216 ? -1.640 18.446 -11.765 1.00 87.31 216 PRO A C 1
ATOM 1628 O O . PRO A 1 216 ? -1.909 19.531 -12.269 1.00 87.31 216 PRO A O 1
ATOM 1631 N N . ASN A 1 217 ? -2.358 17.354 -12.036 1.00 88.19 217 ASN A N 1
ATOM 1632 C CA . ASN A 1 217 ? -3.571 17.337 -12.859 1.00 88.19 217 ASN A CA 1
ATOM 1633 C C . ASN A 1 217 ? -4.836 17.789 -12.092 1.00 88.19 217 ASN A C 1
ATOM 1635 O O . ASN A 1 217 ? -5.932 17.748 -12.646 1.00 88.19 217 ASN A O 1
ATOM 1639 N N . GLY A 1 218 ? -4.704 18.174 -10.820 1.00 88.69 218 GLY A N 1
ATOM 1640 C CA . GLY A 1 218 ? -5.789 18.595 -9.938 1.00 88.69 218 GLY A CA 1
ATOM 1641 C C . GLY A 1 218 ? -6.495 17.469 -9.177 1.00 88.69 218 GLY A C 1
ATOM 1642 O O . GLY A 1 218 ? -7.322 17.778 -8.318 1.00 88.69 218 GLY A O 1
ATOM 1643 N N . SER A 1 219 ? -6.192 16.189 -9.434 1.00 90.00 219 SER A N 1
ATOM 1644 C CA . SER A 1 219 ? -6.820 15.085 -8.697 1.00 90.00 219 SER A CA 1
ATOM 1645 C C . SER A 1 219 ? -6.370 15.066 -7.237 1.00 90.00 219 SER A C 1
ATOM 1647 O O . SER A 1 219 ? -5.230 15.406 -6.928 1.00 90.00 219 SER A O 1
ATOM 1649 N N . LEU A 1 220 ? -7.251 14.638 -6.334 1.00 90.88 220 LEU A N 1
ATOM 1650 C CA . LEU A 1 220 ? -6.928 14.500 -4.915 1.00 90.88 220 LEU A CA 1
ATOM 1651 C C . LEU A 1 220 ? -6.628 13.043 -4.574 1.00 90.88 220 LEU A C 1
ATOM 1653 O O . LEU A 1 220 ? -7.267 12.122 -5.087 1.00 90.88 220 LEU A O 1
ATOM 1657 N N . SER A 1 221 ? -5.676 12.835 -3.679 1.00 89.19 221 SER A N 1
ATOM 1658 C CA . SER A 1 221 ? -5.301 11.524 -3.165 1.00 89.19 221 SER A CA 1
ATOM 1659 C C . SER A 1 221 ? -4.861 11.623 -1.709 1.00 89.19 221 SER A C 1
ATOM 1661 O O . SER A 1 221 ? -4.551 12.704 -1.217 1.00 89.19 221 SER A O 1
ATOM 1663 N N . ILE A 1 222 ? -4.813 10.493 -1.018 1.00 86.19 222 ILE A N 1
ATOM 1664 C CA . ILE A 1 222 ? -4.222 10.366 0.316 1.00 86.19 222 ILE A CA 1
ATOM 1665 C C . ILE A 1 222 ? -3.128 9.303 0.299 1.00 86.19 222 ILE A C 1
ATOM 1667 O O . ILE A 1 222 ? -2.999 8.520 -0.648 1.00 86.19 222 ILE A O 1
ATOM 1671 N N . VAL A 1 223 ? -2.337 9.248 1.369 1.00 79.69 223 VAL A N 1
ATOM 1672 C CA . VAL A 1 223 ? -1.400 8.144 1.576 1.00 79.69 223 VAL A CA 1
ATOM 1673 C C . VAL A 1 223 ? -2.197 6.849 1.741 1.00 79.69 223 VAL A C 1
ATOM 1675 O O . VAL A 1 223 ? -2.971 6.683 2.684 1.00 79.69 223 VAL A O 1
ATOM 1678 N N . GLN A 1 224 ? -2.007 5.924 0.801 1.00 79.81 224 GLN A N 1
ATOM 1679 C CA . GLN A 1 224 ? -2.602 4.593 0.860 1.00 79.81 224 GLN A CA 1
ATOM 1680 C C . GLN A 1 224 ? -2.183 3.858 2.154 1.00 79.81 224 GLN A C 1
ATOM 1682 O O . GLN A 1 224 ? -1.077 4.018 2.663 1.00 79.81 224 GLN A O 1
ATOM 1687 N N . SER A 1 225 ? -3.056 3.032 2.717 1.00 75.69 225 SER A N 1
ATOM 1688 C CA . SER A 1 225 ? -2.729 2.209 3.882 1.00 75.69 225 SER A CA 1
ATOM 1689 C C . SER A 1 225 ? -3.669 1.015 3.982 1.00 75.69 225 SER A C 1
ATOM 1691 O O . SER A 1 225 ? -4.869 1.120 3.728 1.00 75.69 225 SER A O 1
ATOM 1693 N N . ASN A 1 226 ? -3.126 -0.127 4.399 1.00 77.56 226 ASN A N 1
ATOM 1694 C CA . ASN A 1 226 ? -3.908 -1.326 4.706 1.00 77.56 226 ASN A CA 1
ATOM 1695 C C . ASN A 1 226 ? -4.361 -1.374 6.173 1.00 77.56 226 ASN A C 1
ATOM 1697 O O . ASN A 1 226 ? -5.051 -2.306 6.571 1.00 77.56 226 ASN A O 1
ATOM 1701 N N . TYR A 1 227 ? -3.996 -0.368 6.972 1.00 76.50 227 TYR A N 1
ATOM 1702 C CA . TYR A 1 227 ? -4.332 -0.295 8.388 1.00 76.50 227 TYR A CA 1
ATOM 1703 C C . TYR A 1 227 ? -5.550 0.597 8.647 1.00 76.50 227 TYR A C 1
ATOM 1705 O O . TYR A 1 227 ? -5.716 1.673 8.055 1.00 76.50 227 TYR A O 1
ATOM 1713 N N . GLY A 1 228 ? -6.387 0.150 9.585 1.00 81.12 228 GLY A N 1
ATOM 1714 C CA . GLY A 1 228 ? -7.635 0.810 9.959 1.00 81.12 228 GLY A CA 1
ATOM 1715 C C . GLY A 1 228 ? -8.706 0.731 8.870 1.00 81.12 228 GLY A C 1
ATOM 1716 O O . GLY A 1 228 ? -8.588 -0.040 7.914 1.00 81.12 228 GLY A O 1
ATOM 1717 N N . ALA A 1 229 ? -9.744 1.549 9.021 1.00 87.06 229 ALA A N 1
ATOM 1718 C CA . ALA A 1 229 ? -10.883 1.585 8.113 1.00 87.06 229 ALA A CA 1
ATOM 1719 C C . ALA A 1 229 ? -10.492 1.907 6.666 1.00 87.06 229 ALA A C 1
ATOM 1721 O O . ALA A 1 229 ? -9.639 2.763 6.408 1.00 87.06 229 ALA A O 1
ATOM 1722 N N . ARG A 1 230 ? -11.138 1.209 5.729 1.00 90.50 230 ARG A N 1
ATOM 1723 C CA . ARG A 1 230 ? -10.960 1.380 4.288 1.00 90.50 230 ARG A CA 1
ATOM 1724 C C . ARG A 1 230 ? -11.373 2.771 3.830 1.00 90.50 230 ARG A C 1
ATOM 1726 O O . ARG A 1 230 ? -10.592 3.429 3.158 1.00 90.50 230 ARG A O 1
ATOM 1733 N N . PHE A 1 231 ? -12.562 3.233 4.198 1.00 91.69 231 PHE A N 1
ATOM 1734 C CA . PHE A 1 231 ? -13.068 4.517 3.721 1.00 91.69 231 PHE A CA 1
ATOM 1735 C C . PHE A 1 231 ? -12.813 5.631 4.728 1.00 91.69 231 PHE A C 1
ATOM 1737 O O . PHE A 1 231 ? -13.191 5.540 5.899 1.00 91.69 231 PHE A O 1
ATOM 1744 N N . VAL A 1 232 ? -12.168 6.698 4.261 1.00 89.44 232 VAL A N 1
ATOM 1745 C CA . VAL A 1 232 ? -11.804 7.854 5.084 1.00 89.44 232 VAL A CA 1
ATOM 1746 C C . VAL A 1 232 ? -12.564 9.070 4.606 1.00 89.44 232 VAL A C 1
ATOM 1748 O O . VAL A 1 232 ? -12.514 9.421 3.429 1.00 89.44 232 VAL A O 1
ATOM 1751 N N . VAL A 1 233 ? -13.216 9.739 5.548 1.00 89.56 233 VAL A N 1
ATOM 1752 C CA . VAL A 1 233 ? -13.860 11.026 5.321 1.00 89.56 233 VAL A CA 1
ATOM 1753 C C . VAL A 1 233 ? -12.943 12.113 5.852 1.00 89.56 233 VAL A C 1
ATOM 1755 O O . VAL A 1 233 ? -12.561 12.095 7.021 1.00 89.56 233 VAL A O 1
ATOM 1758 N N . ILE A 1 234 ? -12.607 13.074 4.999 1.00 88.25 234 ILE A N 1
ATOM 1759 C CA . ILE A 1 234 ? -11.870 14.268 5.395 1.00 88.25 234 ILE A CA 1
ATOM 1760 C C . ILE A 1 234 ? -12.747 15.483 5.110 1.00 88.25 234 ILE A C 1
ATOM 1762 O O . ILE A 1 234 ? -13.019 15.830 3.958 1.00 88.25 234 ILE A O 1
ATOM 1766 N N . SER A 1 235 ? -13.196 16.133 6.179 1.00 85.12 235 SER A N 1
ATOM 1767 C CA . SER A 1 235 ? -14.067 17.303 6.113 1.00 85.12 235 SER A CA 1
ATOM 1768 C C . SER A 1 235 ? -13.249 18.586 6.000 1.00 85.12 235 SER A C 1
ATOM 1770 O O . SER A 1 235 ? -12.372 18.860 6.817 1.00 85.12 235 SER A O 1
ATOM 1772 N N . ASN A 1 236 ? -13.568 19.415 5.010 1.00 82.69 236 ASN A N 1
ATOM 1773 C CA . ASN A 1 236 ? -13.149 20.808 4.973 1.00 82.69 236 ASN A CA 1
ATOM 1774 C C . ASN A 1 236 ? -14.277 21.671 5.542 1.00 82.69 236 ASN A C 1
ATOM 1776 O O . ASN A 1 236 ? -15.179 22.084 4.811 1.00 82.69 236 ASN A O 1
ATOM 1780 N N . PHE A 1 237 ? -14.224 21.940 6.847 1.00 77.12 237 PHE A N 1
ATOM 1781 C CA . PHE A 1 237 ? -15.268 22.695 7.547 1.00 77.12 237 PHE A CA 1
ATOM 1782 C C . PHE A 1 237 ? -15.439 24.118 7.007 1.00 77.12 237 PHE A C 1
ATOM 1784 O O . PHE A 1 237 ? -16.558 24.615 6.939 1.00 77.12 237 PHE A O 1
ATOM 1791 N N . THR A 1 238 ? -14.358 24.752 6.545 1.00 77.75 238 THR A N 1
ATOM 1792 C CA . THR A 1 238 ? -14.402 26.100 5.959 1.00 77.75 238 THR A CA 1
ATOM 1793 C C . THR A 1 238 ? -15.205 26.143 4.659 1.00 77.75 238 THR A C 1
ATOM 1795 O O . THR A 1 238 ? -15.867 27.136 4.378 1.00 77.75 238 THR A O 1
ATOM 1798 N N . LYS A 1 239 ? -15.152 25.072 3.858 1.00 79.38 239 LYS A N 1
ATOM 1799 C CA . LYS A 1 239 ? -15.882 24.956 2.586 1.00 79.38 239 LYS A CA 1
ATOM 1800 C C . LYS A 1 239 ? -17.185 24.162 2.702 1.00 79.38 239 LYS A C 1
ATOM 1802 O O . LYS A 1 239 ? -17.923 24.100 1.726 1.00 79.38 239 LYS A O 1
ATOM 1807 N N . GLY A 1 240 ? -17.452 23.534 3.849 1.00 81.25 240 GLY A N 1
ATOM 1808 C CA . GLY A 1 240 ? -18.591 22.633 4.040 1.00 81.25 240 GLY A CA 1
ATOM 1809 C C . GLY A 1 240 ? -18.557 21.391 3.140 1.00 81.25 240 GLY A C 1
ATOM 1810 O O . GLY A 1 240 ? -19.610 20.856 2.809 1.00 81.25 240 GLY A O 1
ATOM 1811 N N . VAL A 1 241 ? -17.371 20.950 2.703 1.00 85.44 241 VAL A N 1
ATOM 1812 C CA . VAL A 1 241 ? -17.213 19.822 1.765 1.00 85.44 241 VAL A CA 1
ATOM 1813 C C . VAL A 1 241 ? -16.569 18.633 2.462 1.00 85.44 241 VAL A C 1
ATOM 1815 O O . VAL A 1 241 ? -15.560 18.791 3.147 1.00 85.44 241 VAL A O 1
ATOM 1818 N N . ASN A 1 242 ? -17.116 17.442 2.228 1.00 88.44 242 ASN A N 1
ATOM 1819 C CA . ASN A 1 242 ? -16.524 16.172 2.636 1.00 88.44 242 ASN A CA 1
ATOM 1820 C C . ASN A 1 242 ? -15.842 15.511 1.437 1.00 88.44 242 ASN A C 1
ATOM 1822 O O . ASN A 1 242 ? -16.465 15.328 0.393 1.00 88.44 242 ASN A O 1
ATOM 1826 N N . TYR A 1 243 ? -14.576 15.142 1.600 1.00 91.38 243 TYR A N 1
ATOM 1827 C CA . TYR A 1 243 ? -13.839 14.320 0.646 1.00 91.38 243 TYR A CA 1
ATOM 1828 C C . TYR A 1 243 ? -13.812 12.886 1.163 1.00 91.38 243 TYR A C 1
ATOM 1830 O O . TYR A 1 243 ? -13.443 12.658 2.315 1.00 91.38 243 TYR A O 1
ATOM 1838 N N . ILE A 1 244 ? -14.214 11.932 0.327 1.00 93.19 244 ILE A N 1
ATOM 1839 C CA . ILE A 1 244 ? -14.271 10.514 0.684 1.00 93.19 244 ILE A CA 1
ATOM 1840 C C . ILE A 1 244 ? -13.204 9.794 -0.129 1.00 93.19 244 ILE A C 1
ATOM 1842 O O . ILE A 1 244 ? -13.222 9.850 -1.356 1.00 93.19 244 ILE A O 1
ATOM 1846 N N . PHE A 1 245 ? -12.277 9.134 0.552 1.00 92.38 245 PHE A N 1
ATOM 1847 C CA . PHE A 1 245 ? -11.179 8.408 -0.074 1.00 92.38 245 PHE A CA 1
ATOM 1848 C C . PHE A 1 245 ? -11.278 6.914 0.224 1.00 92.38 245 PHE A C 1
ATOM 1850 O O . PHE A 1 245 ? -11.601 6.528 1.351 1.00 92.38 245 PHE A O 1
ATOM 1857 N N . ASP A 1 246 ? -10.921 6.080 -0.752 1.00 91.56 246 ASP A N 1
ATOM 1858 C CA . ASP A 1 246 ? -10.564 4.687 -0.481 1.00 91.56 246 ASP A CA 1
ATOM 1859 C C . ASP A 1 246 ? -9.095 4.654 -0.045 1.00 91.56 246 ASP A C 1
ATOM 1861 O O . ASP A 1 246 ? -8.183 4.903 -0.829 1.00 91.56 246 ASP A O 1
ATOM 1865 N N . ARG A 1 247 ? -8.840 4.344 1.226 1.00 87.44 247 ARG A N 1
ATOM 1866 C CA . ARG A 1 247 ? -7.493 4.245 1.802 1.00 87.44 247 ARG A CA 1
ATOM 1867 C C . ARG A 1 247 ? -6.677 3.120 1.174 1.00 87.44 247 ARG A C 1
ATOM 1869 O O . ARG A 1 247 ? -5.452 3.176 1.221 1.00 87.44 247 ARG A O 1
ATOM 1876 N N . ARG A 1 248 ? -7.309 2.096 0.598 1.00 85.50 248 ARG A N 1
ATOM 1877 C CA . ARG A 1 248 ? -6.611 0.966 -0.028 1.00 85.50 248 ARG A CA 1
ATOM 1878 C C . ARG A 1 248 ? -6.060 1.321 -1.399 1.00 85.50 248 ARG A C 1
ATOM 1880 O O . ARG A 1 248 ? -5.046 0.740 -1.767 1.00 85.50 248 ARG A O 1
ATOM 1887 N N . SER A 1 249 ? -6.646 2.278 -2.115 1.00 85.00 249 SER A N 1
ATOM 1888 C CA . SER A 1 249 ? -6.073 2.828 -3.356 1.00 85.00 249 SER A CA 1
ATOM 1889 C C . SER A 1 249 ? -5.372 4.176 -3.143 1.00 85.00 249 SER A C 1
ATOM 1891 O O . SER A 1 249 ? -4.445 4.519 -3.873 1.00 85.00 249 SER A O 1
ATOM 1893 N N . GLY A 1 250 ? -5.776 4.923 -2.115 1.00 85.44 250 GLY A N 1
ATOM 1894 C CA . GLY A 1 250 ? -5.409 6.319 -1.892 1.00 85.44 250 GLY A CA 1
ATOM 1895 C C . GLY A 1 250 ? -6.229 7.307 -2.730 1.00 85.44 250 GLY A C 1
ATOM 1896 O O . GLY A 1 250 ? -5.930 8.498 -2.712 1.00 85.44 250 GLY A O 1
ATOM 1897 N N . GLU A 1 251 ? -7.239 6.850 -3.471 1.00 89.69 251 GLU A N 1
ATOM 1898 C CA . GLU A 1 251 ? -7.961 7.666 -4.451 1.00 89.69 251 GLU A CA 1
ATOM 1899 C C . GLU A 1 251 ? -9.224 8.311 -3.874 1.00 89.69 251 GLU A C 1
ATOM 1901 O O . GLU A 1 251 ? -9.894 7.754 -3.000 1.00 89.69 251 GLU A O 1
ATOM 1906 N N . LEU A 1 252 ? -9.560 9.501 -4.385 1.00 92.88 252 LEU A N 1
ATOM 1907 C CA . LEU A 1 252 ? -10.827 10.170 -4.104 1.00 92.88 252 LEU A CA 1
ATOM 1908 C C . LEU A 1 252 ? -11.978 9.444 -4.815 1.00 92.88 252 LEU A C 1
ATOM 1910 O O . LEU A 1 252 ? -11.979 9.305 -6.039 1.00 92.88 252 LEU A O 1
ATOM 1914 N N . LEU A 1 253 ? -13.008 9.077 -4.060 1.00 93.38 253 LEU A N 1
ATOM 1915 C CA . LEU A 1 253 ? -14.228 8.471 -4.582 1.00 93.38 253 LEU A CA 1
ATOM 1916 C C . LEU A 1 253 ? -15.160 9.561 -5.112 1.00 93.38 253 LEU A C 1
ATOM 1918 O O . LEU A 1 253 ? -15.952 10.166 -4.387 1.00 93.38 253 LEU A O 1
ATOM 1922 N N . THR A 1 254 ? -15.032 9.847 -6.406 1.00 90.88 254 THR A N 1
ATOM 1923 C CA . THR A 1 254 ? -15.823 10.891 -7.065 1.00 90.88 254 THR A CA 1
ATOM 1924 C C . THR A 1 254 ? -17.299 10.495 -7.106 1.00 90.88 254 THR A C 1
ATOM 1926 O O . THR A 1 254 ? -17.646 9.414 -7.567 1.00 90.88 254 THR A O 1
ATOM 1929 N N . GLY A 1 255 ? -18.176 11.386 -6.636 1.00 90.06 255 GLY A N 1
ATOM 1930 C CA . GLY A 1 255 ? -19.622 11.150 -6.590 1.00 90.06 255 GLY A CA 1
ATOM 1931 C C . GLY A 1 255 ? -20.113 10.431 -5.332 1.00 90.06 255 GLY A C 1
ATOM 1932 O O . GLY A 1 255 ? -21.325 10.373 -5.131 1.00 90.06 255 GLY A O 1
ATOM 1933 N N . ALA A 1 256 ? -19.209 9.959 -4.467 1.00 93.75 256 ALA A N 1
ATOM 1934 C CA . ALA A 1 256 ? -19.592 9.387 -3.184 1.00 93.75 256 ALA A CA 1
ATOM 1935 C C . ALA A 1 256 ? -20.226 10.445 -2.265 1.00 93.75 256 ALA A C 1
ATOM 1937 O O . ALA A 1 256 ? -19.854 11.625 -2.283 1.00 93.75 256 ALA A O 1
ATOM 1938 N N . ARG A 1 257 ? -21.184 10.018 -1.443 1.00 91.94 257 ARG A N 1
ATOM 1939 C CA . ARG A 1 257 ? -21.940 10.875 -0.522 1.00 91.94 257 ARG A CA 1
ATOM 1940 C C . ARG A 1 257 ? -21.816 10.358 0.899 1.00 91.94 257 ARG A C 1
ATOM 1942 O O . ARG A 1 257 ? -21.897 9.160 1.122 1.00 91.94 257 ARG A O 1
ATOM 1949 N N . LEU A 1 258 ? -21.649 11.271 1.852 1.00 91.12 258 LEU A N 1
ATOM 1950 C CA . LEU A 1 258 ? -21.695 10.960 3.278 1.00 91.12 258 LEU A CA 1
ATOM 1951 C C . LEU A 1 258 ? -23.114 11.182 3.798 1.00 91.12 258 LEU A C 1
ATOM 1953 O O . LEU A 1 258 ? -23.652 12.283 3.669 1.00 91.12 258 LEU A O 1
ATOM 1957 N N . HIS A 1 259 ? -23.686 10.160 4.420 1.00 88.44 259 HIS A N 1
ATOM 1958 C CA . HIS A 1 259 ? -24.986 10.222 5.077 1.00 88.44 259 HIS A CA 1
ATOM 1959 C C . HIS A 1 259 ? -24.863 10.677 6.538 1.00 88.44 259 HIS A C 1
ATOM 1961 O O . HIS A 1 259 ? -23.824 10.457 7.166 1.00 88.44 259 HIS A O 1
ATOM 1967 N N . PRO A 1 260 ? -25.926 11.256 7.135 1.00 83.00 260 PRO A N 1
ATOM 1968 C CA . PRO A 1 260 ? -25.932 11.638 8.551 1.00 83.00 260 PRO A CA 1
ATOM 1969 C C . PRO A 1 260 ? -25.674 10.475 9.517 1.00 83.00 260 PRO A C 1
ATOM 1971 O O . PRO A 1 260 ? -25.232 10.701 10.639 1.00 83.00 260 PRO A O 1
ATOM 1974 N N . SER A 1 261 ? -25.933 9.236 9.087 1.00 80.81 261 SER A N 1
ATOM 1975 C CA . SER A 1 261 ? -25.622 8.021 9.847 1.00 80.81 261 SER A CA 1
ATOM 1976 C C . SER A 1 261 ? -24.125 7.690 9.899 1.00 80.81 261 SER A C 1
ATOM 1978 O O . SER A 1 261 ? -23.744 6.748 10.587 1.00 80.81 261 SER A O 1
ATOM 1980 N N . GLY A 1 262 ? -23.275 8.431 9.180 1.00 82.62 262 GLY A N 1
ATOM 1981 C CA . GLY A 1 262 ? -21.851 8.127 9.026 1.00 82.62 262 GLY A CA 1
ATOM 1982 C C . GLY A 1 262 ? -21.561 7.063 7.965 1.00 82.62 262 GLY A C 1
ATOM 1983 O O . GLY A 1 262 ? -20.408 6.696 7.780 1.00 82.62 262 GLY A O 1
ATOM 1984 N N . LEU A 1 263 ? -22.581 6.574 7.253 1.00 90.31 263 LEU A N 1
ATOM 1985 C CA . LEU A 1 263 ? -22.404 5.695 6.098 1.00 90.31 263 LEU A CA 1
ATOM 1986 C C . LEU A 1 263 ? -22.047 6.501 4.849 1.00 90.31 263 LEU A C 1
ATOM 1988 O O . LEU A 1 263 ? -22.453 7.655 4.703 1.00 90.31 263 LEU A O 1
ATOM 1992 N N . ILE A 1 264 ? -21.324 5.879 3.926 1.00 93.12 264 ILE A N 1
ATOM 1993 C CA . ILE A 1 264 ? -21.081 6.414 2.591 1.00 93.12 264 ILE A CA 1
ATOM 1994 C C . ILE A 1 264 ? -21.897 5.656 1.558 1.00 93.12 264 ILE A C 1
ATOM 1996 O O . ILE A 1 264 ? -22.062 4.448 1.659 1.00 93.12 264 ILE A O 1
ATOM 2000 N N . GLU A 1 265 ? -22.377 6.375 0.558 1.00 93.50 265 GLU A N 1
ATOM 2001 C CA . GLU A 1 265 ? -23.006 5.818 -0.635 1.00 93.50 265 GLU A CA 1
ATOM 2002 C C . GLU A 1 265 ? -22.111 6.138 -1.831 1.00 93.50 265 GLU A C 1
ATOM 2004 O O . GLU A 1 265 ? -21.765 7.304 -2.051 1.00 93.50 265 GLU A O 1
ATOM 2009 N N . LEU A 1 266 ? -21.684 5.113 -2.564 1.00 93.31 266 LEU A N 1
ATOM 2010 C CA . LEU A 1 266 ? -20.879 5.257 -3.772 1.00 93.31 266 LEU A CA 1
ATOM 2011 C C . LEU A 1 266 ? -21.748 5.667 -4.970 1.00 93.31 266 LEU A C 1
ATOM 2013 O O . LEU A 1 266 ? -22.973 5.718 -4.902 1.00 93.31 266 LEU A O 1
ATOM 2017 N N . ALA A 1 267 ? -21.103 5.990 -6.093 1.00 90.75 267 ALA A N 1
ATOM 2018 C CA . ALA A 1 267 ? -21.795 6.466 -7.293 1.00 90.75 267 ALA A CA 1
ATOM 2019 C C . ALA A 1 267 ? -22.733 5.419 -7.929 1.00 90.75 267 ALA A C 1
ATOM 2021 O O . ALA A 1 267 ? -23.659 5.791 -8.647 1.00 90.75 267 ALA A O 1
ATOM 2022 N N . ASP A 1 268 ? -22.493 4.133 -7.675 1.00 91.69 268 ASP A N 1
ATOM 2023 C CA . ASP A 1 268 ? -23.336 3.004 -8.085 1.00 91.69 268 ASP A CA 1
ATOM 2024 C C . ASP A 1 268 ? -24.481 2.704 -7.097 1.00 91.69 268 ASP A C 1
ATOM 2026 O O . ASP A 1 268 ? -25.324 1.853 -7.382 1.00 91.69 268 ASP A O 1
ATOM 2030 N N . GLY A 1 269 ? -24.553 3.430 -5.975 1.00 90.69 269 GLY A N 1
ATOM 2031 C CA . GLY A 1 269 ? -25.557 3.258 -4.926 1.00 90.69 269 GLY A CA 1
ATOM 2032 C C . GLY A 1 269 ? -25.170 2.253 -3.839 1.00 90.69 269 GLY A C 1
ATOM 2033 O O . GLY A 1 269 ? -25.958 2.037 -2.917 1.00 90.69 269 GLY A O 1
ATOM 2034 N N . GLU A 1 270 ? -23.984 1.640 -3.904 1.00 92.50 270 GLU A N 1
ATOM 2035 C CA . GLU A 1 270 ? -23.517 0.758 -2.834 1.00 92.50 270 GLU A CA 1
ATOM 2036 C C . GLU A 1 270 ? -23.214 1.541 -1.553 1.00 92.50 270 GLU A C 1
ATOM 2038 O O . GLU A 1 270 ? -22.682 2.653 -1.586 1.00 92.50 270 GLU A O 1
ATOM 2043 N N . ILE A 1 271 ? -23.544 0.945 -0.404 1.00 93.25 271 ILE A N 1
ATOM 2044 C CA . ILE A 1 271 ? -23.424 1.585 0.906 1.00 93.25 271 ILE A CA 1
ATOM 2045 C C . ILE A 1 271 ? -22.323 0.911 1.713 1.00 93.25 271 ILE A C 1
ATOM 2047 O O . ILE A 1 271 ? -22.352 -0.302 1.923 1.00 93.25 271 ILE A O 1
ATOM 2051 N N . PHE A 1 272 ? -21.409 1.721 2.236 1.00 93.62 272 PHE A N 1
ATOM 2052 C CA . PHE A 1 272 ? -20.312 1.272 3.082 1.00 93.62 272 PHE A CA 1
ATOM 2053 C C . PHE A 1 272 ? -20.242 2.075 4.376 1.00 93.62 272 PHE A C 1
ATOM 2055 O O . PHE A 1 272 ? -20.682 3.221 4.461 1.00 93.62 272 PHE A O 1
ATOM 2062 N N . ALA A 1 273 ? -19.633 1.487 5.394 1.00 90.25 273 ALA A N 1
ATOM 2063 C CA . ALA A 1 273 ? -19.265 2.189 6.607 1.00 90.25 273 ALA A CA 1
ATOM 2064 C C . ALA A 1 273 ? -17.921 2.915 6.468 1.00 90.25 273 ALA A C 1
ATOM 2066 O O . ALA A 1 273 ? -17.022 2.487 5.740 1.00 90.25 273 ALA A O 1
ATOM 2067 N N . THR A 1 274 ? -17.767 4.015 7.205 1.00 84.50 274 THR A N 1
ATOM 2068 C CA . THR A 1 274 ? -16.519 4.784 7.256 1.00 84.50 274 THR A CA 1
ATOM 2069 C C . THR A 1 274 ? -15.666 4.416 8.460 1.00 84.50 274 THR A C 1
ATOM 2071 O O . THR A 1 274 ? -16.100 3.727 9.383 1.00 84.50 274 THR A O 1
ATOM 2074 N N . ALA A 1 275 ? -14.461 4.989 8.501 1.00 73.69 275 ALA A N 1
ATOM 2075 C CA . ALA A 1 275 ? -13.712 5.138 9.739 1.00 73.69 275 ALA A CA 1
ATOM 2076 C C . ALA A 1 275 ? -14.602 5.721 10.843 1.00 73.69 275 ALA A C 1
ATOM 2078 O O . ALA A 1 275 ? -15.185 6.795 10.680 1.00 73.69 275 ALA A O 1
ATOM 2079 N N . HIS A 1 276 ? -14.685 5.008 11.962 1.00 72.56 276 HIS A N 1
ATOM 2080 C CA . HIS A 1 276 ? -15.415 5.443 13.140 1.00 72.56 276 HIS A CA 1
ATOM 2081 C C . HIS A 1 276 ? -14.423 5.898 14.226 1.00 72.56 276 HIS A C 1
ATOM 2083 O O . HIS A 1 276 ? -13.423 5.206 14.430 1.00 72.56 276 HIS A O 1
ATOM 2089 N N . PRO A 1 277 ? -14.669 7.002 14.965 1.00 67.75 277 PRO A N 1
ATOM 2090 C CA . PRO A 1 277 ? -13.707 7.552 15.933 1.00 67.75 277 PRO A CA 1
ATOM 2091 C C . PRO A 1 277 ? -13.240 6.566 17.011 1.00 67.75 277 PRO A C 1
ATOM 2093 O O . PRO A 1 277 ? -12.119 6.661 17.499 1.00 67.75 277 PRO A O 1
ATOM 2096 N N . GLY A 1 278 ? -14.093 5.608 17.375 1.00 69.38 278 GLY A N 1
ATOM 2097 C CA . GLY A 1 278 ? -13.767 4.579 18.364 1.00 69.38 278 GLY A CA 1
ATOM 2098 C C . GLY A 1 278 ? -13.026 3.348 17.826 1.00 69.38 278 GLY A C 1
ATOM 2099 O O . GLY A 1 278 ? -12.759 2.440 18.602 1.00 69.38 278 GLY A O 1
ATOM 2100 N N . ASN A 1 279 ? -12.682 3.300 16.530 1.00 77.88 279 ASN A N 1
ATOM 2101 C CA . ASN A 1 279 ? -11.947 2.192 15.893 1.00 77.88 279 ASN A CA 1
ATOM 2102 C C . ASN A 1 279 ? -12.553 0.793 16.137 1.00 77.88 279 ASN A C 1
ATOM 2104 O O . ASN A 1 279 ? -11.830 -0.194 16.265 1.00 77.88 279 ASN A O 1
ATOM 2108 N N . PHE A 1 280 ? -13.880 0.712 16.207 1.00 86.69 280 PHE A N 1
ATOM 2109 C CA . PHE A 1 280 ? -14.607 -0.536 16.429 1.00 86.69 280 PHE A CA 1
ATOM 2110 C C . PHE A 1 280 ? -14.611 -1.410 15.178 1.00 86.69 280 PHE A C 1
ATOM 2112 O O . PHE A 1 280 ? -14.647 -0.884 14.068 1.00 86.69 280 PHE A O 1
ATOM 2119 N N . ARG A 1 281 ? -14.625 -2.734 15.345 1.00 90.94 281 ARG A N 1
ATOM 2120 C CA . ARG A 1 281 ? -14.711 -3.675 14.223 1.00 90.94 281 ARG A CA 1
ATOM 2121 C C . ARG A 1 281 ? -16.097 -3.711 13.595 1.00 90.94 281 ARG A C 1
ATOM 2123 O O . ARG A 1 281 ? -16.193 -3.725 12.374 1.00 90.94 281 ARG A O 1
ATOM 2130 N N . TYR A 1 282 ? -17.149 -3.718 14.409 1.00 92.69 282 TYR A N 1
ATOM 2131 C CA . TYR A 1 282 ? -18.526 -3.795 13.931 1.00 92.69 282 TYR A CA 1
ATOM 2132 C C . TYR A 1 282 ? -19.315 -2.562 14.338 1.00 92.69 282 TYR A C 1
ATOM 2134 O O . TYR A 1 282 ? -19.153 -2.035 15.443 1.00 92.69 282 TYR A O 1
ATOM 2142 N N . LEU A 1 283 ? -20.203 -2.129 13.453 1.00 90.19 283 LEU A N 1
ATOM 2143 C CA . LEU A 1 283 ? -21.145 -1.050 13.714 1.00 90.19 283 LEU A CA 1
ATOM 2144 C C . LEU A 1 283 ? -22.541 -1.430 13.247 1.00 90.19 283 LEU A C 1
ATOM 2146 O O . LEU A 1 283 ? -22.725 -2.219 12.320 1.00 90.19 283 LEU A O 1
ATOM 2150 N N . VAL A 1 284 ? -23.514 -0.803 13.892 1.00 90.56 284 VAL A N 1
ATOM 2151 C CA . VAL A 1 284 ? -24.908 -0.833 13.483 1.00 90.56 284 VAL A CA 1
ATOM 2152 C C . VAL A 1 284 ? -25.297 0.581 13.087 1.00 90.56 284 VAL A C 1
ATOM 2154 O O . VAL A 1 284 ? -25.118 1.516 13.869 1.00 90.56 284 VAL A O 1
ATOM 2157 N N . ALA A 1 285 ? -25.829 0.743 11.883 1.00 89.25 285 ALA A N 1
ATOM 2158 C CA . ALA A 1 285 ? -26.241 2.038 11.364 1.00 89.25 285 ALA A CA 1
ATOM 2159 C C . ALA A 1 285 ? -27.525 1.905 10.549 1.00 89.25 285 ALA A C 1
ATOM 2161 O O . ALA A 1 285 ? -27.833 0.842 10.014 1.00 89.25 285 ALA A O 1
ATOM 2162 N N . ARG A 1 286 ? -28.285 3.001 10.462 1.00 89.62 286 ARG A N 1
ATOM 2163 C CA . ARG A 1 286 ? -29.418 3.069 9.540 1.00 89.62 286 ARG A CA 1
ATOM 2164 C C . ARG A 1 286 ? -28.924 3.431 8.150 1.00 89.62 286 ARG A C 1
ATOM 2166 O O . ARG A 1 286 ? -28.204 4.423 7.993 1.00 89.62 286 ARG A O 1
ATOM 2173 N N . ASP A 1 287 ? -29.329 2.636 7.174 1.00 86.44 287 ASP A N 1
ATOM 2174 C CA . ASP A 1 287 ? -29.139 2.945 5.766 1.00 86.44 287 ASP A CA 1
ATOM 2175 C C . ASP A 1 287 ? -30.020 4.152 5.348 1.00 86.44 287 ASP A C 1
ATOM 2177 O O . ASP A 1 287 ? -30.874 4.611 6.121 1.00 86.44 287 ASP A O 1
ATOM 2181 N N . PRO A 1 288 ? -29.846 4.697 4.132 1.00 85.00 288 PRO A N 1
ATOM 2182 C CA . PRO A 1 288 ? -30.656 5.807 3.627 1.00 85.00 288 PRO A CA 1
ATOM 2183 C C . PRO A 1 288 ? -32.155 5.489 3.503 1.00 85.00 288 PRO A C 1
ATOM 2185 O O . PRO A 1 288 ? -32.967 6.410 3.427 1.00 85.00 288 PRO A O 1
ATOM 2188 N N . THR A 1 289 ? -32.541 4.209 3.499 1.00 87.44 289 THR A N 1
ATOM 2189 C CA . THR A 1 289 ? -33.947 3.772 3.504 1.00 87.44 289 THR A CA 1
ATOM 2190 C C . THR A 1 289 ? -34.537 3.700 4.920 1.00 87.44 289 THR A C 1
ATOM 2192 O O . THR A 1 289 ? -35.747 3.549 5.087 1.00 87.44 289 THR A O 1
ATOM 2195 N N . GLY A 1 290 ? -33.699 3.866 5.949 1.00 85.62 290 GLY A N 1
ATOM 2196 C CA . GLY A 1 290 ? -34.052 3.797 7.364 1.00 85.62 290 GLY A CA 1
ATOM 2197 C C . GLY A 1 290 ? -33.939 2.394 7.970 1.00 85.62 290 GLY A C 1
ATOM 2198 O O . GLY A 1 290 ? -34.190 2.238 9.176 1.00 85.62 290 GLY A O 1
ATOM 2199 N N . HIS A 1 291 ? -33.551 1.392 7.175 1.00 87.88 291 HIS A N 1
ATOM 2200 C CA . HIS A 1 291 ? -33.332 0.024 7.631 1.00 87.88 291 HIS A CA 1
ATOM 2201 C C . HIS A 1 291 ? -32.074 -0.055 8.493 1.00 87.88 291 HIS A C 1
ATOM 2203 O O . HIS A 1 291 ? -31.085 0.624 8.231 1.00 87.88 291 HIS A O 1
ATOM 2209 N N . LEU A 1 292 ? -32.130 -0.844 9.565 1.00 89.69 292 LEU A N 1
ATOM 2210 C CA . LEU A 1 292 ? -31.009 -1.003 10.481 1.00 89.69 292 LEU A CA 1
ATOM 2211 C C . LEU A 1 292 ? -30.115 -2.138 9.985 1.00 89.69 292 LEU A C 1
ATOM 2213 O O . LEU A 1 292 ? -30.569 -3.274 9.902 1.00 89.69 292 LEU A O 1
ATOM 2217 N N . ASP A 1 293 ? -28.858 -1.824 9.702 1.00 91.88 293 ASP A N 1
ATOM 2218 C CA . ASP A 1 293 ? -27.893 -2.750 9.123 1.00 91.88 293 ASP A CA 1
ATOM 2219 C C . ASP A 1 293 ? -26.612 -2.846 9.941 1.00 91.88 293 ASP A C 1
ATOM 2221 O O . ASP A 1 293 ? -26.256 -1.933 10.691 1.00 91.88 293 ASP A O 1
ATOM 2225 N N . ALA A 1 294 ? -25.916 -3.968 9.767 1.00 93.88 294 ALA A N 1
ATOM 2226 C CA . ALA A 1 294 ? -24.624 -4.241 10.373 1.00 93.88 294 ALA A CA 1
ATOM 2227 C C . ALA A 1 294 ? -23.503 -4.157 9.329 1.00 93.88 294 ALA A C 1
ATOM 2229 O O . ALA A 1 294 ? -23.638 -4.666 8.213 1.00 93.88 294 ALA A O 1
ATOM 2230 N N . PHE A 1 295 ? -22.383 -3.547 9.709 1.00 94.00 295 PHE A N 1
ATOM 2231 C CA . PHE A 1 295 ? -21.219 -3.366 8.842 1.00 94.00 295 PHE A CA 1
ATOM 2232 C C . PHE A 1 295 ? -19.932 -3.737 9.575 1.00 94.00 295 PHE A C 1
ATOM 2234 O O . PHE A 1 295 ? -19.815 -3.544 10.790 1.00 94.00 295 PHE A O 1
ATOM 2241 N N . ASP A 1 296 ? -18.948 -4.216 8.821 1.00 93.00 296 ASP A N 1
ATOM 2242 C CA . ASP A 1 296 ? -17.560 -4.298 9.268 1.00 93.00 296 ASP A CA 1
ATOM 2243 C C . ASP A 1 296 ? -16.881 -2.949 8.984 1.00 93.00 296 ASP A C 1
ATOM 2245 O O . ASP A 1 296 ? -16.775 -2.513 7.841 1.00 93.00 296 ASP A O 1
ATOM 2249 N N . ALA A 1 297 ? -16.425 -2.252 10.024 1.00 89.50 297 ALA A N 1
ATOM 2250 C CA . ALA A 1 297 ? -15.860 -0.905 9.914 1.00 89.50 297 ALA A CA 1
ATOM 2251 C C . ALA A 1 297 ? -14.455 -0.877 9.289 1.00 89.50 297 ALA A C 1
ATOM 2253 O O . ALA A 1 297 ? -13.964 0.184 8.897 1.00 89.50 297 ALA A O 1
ATOM 2254 N N . ILE A 1 298 ? -13.763 -2.019 9.240 1.00 88.69 298 ILE A N 1
ATOM 2255 C CA . ILE A 1 298 ? -12.399 -2.106 8.716 1.00 88.69 298 ILE A CA 1
ATOM 2256 C C . ILE A 1 298 ? -12.435 -2.214 7.195 1.00 88.69 298 ILE A C 1
ATOM 2258 O O . ILE A 1 298 ? -11.733 -1.472 6.504 1.00 88.69 298 ILE A O 1
ATOM 2262 N N . SER A 1 299 ? -13.259 -3.119 6.679 1.00 90.94 299 SER A N 1
ATOM 2263 C CA . SER A 1 299 ? -13.539 -3.261 5.247 1.00 90.94 299 SER A CA 1
ATOM 2264 C C . SER A 1 299 ? -14.491 -2.177 4.732 1.00 90.94 299 SER A C 1
ATOM 2266 O O . SER A 1 299 ? -14.380 -1.768 3.579 1.00 90.94 299 SER A O 1
ATOM 2268 N N . GLY A 1 300 ? -15.380 -1.685 5.596 1.00 92.06 300 GLY A N 1
ATOM 2269 C CA . GLY A 1 300 ? -16.519 -0.840 5.253 1.00 92.06 300 GLY A CA 1
ATOM 2270 C C . GLY A 1 300 ? -17.733 -1.633 4.761 1.00 92.06 300 GLY A C 1
ATOM 2271 O O . GLY A 1 300 ? -18.776 -1.036 4.523 1.00 92.06 300 GLY A O 1
ATOM 2272 N N . GLU A 1 301 ? -17.629 -2.946 4.574 1.00 93.56 301 GLU A N 1
ATOM 2273 C CA . GLU A 1 301 ? -18.656 -3.738 3.896 1.00 93.56 301 GLU A CA 1
ATOM 2274 C C . GLU A 1 301 ? -19.867 -4.024 4.787 1.00 93.56 301 GLU A C 1
ATOM 2276 O O . GLU A 1 301 ? -19.764 -4.170 6.010 1.00 93.56 301 GLU A O 1
ATOM 2281 N N . ARG A 1 302 ? -21.037 -4.139 4.150 1.00 94.12 302 ARG A N 1
ATOM 2282 C CA . ARG A 1 302 ? -22.254 -4.627 4.803 1.00 94.12 302 ARG A CA 1
ATOM 2283 C C . ARG A 1 302 ? -22.104 -6.115 5.111 1.00 94.12 302 ARG A C 1
ATOM 2285 O O . ARG A 1 302 ? -21.719 -6.909 4.255 1.00 94.12 302 ARG A O 1
ATOM 2292 N N . LEU A 1 303 ? -22.474 -6.513 6.323 1.00 94.69 303 LEU A N 1
ATOM 2293 C CA . LEU A 1 303 ? -22.460 -7.912 6.741 1.00 94.69 303 LEU A CA 1
ATOM 2294 C C . LEU A 1 303 ? -23.699 -8.634 6.198 1.00 94.69 303 LEU A C 1
ATOM 2296 O O . LEU A 1 303 ? -24.749 -8.689 6.838 1.00 94.69 303 LEU A O 1
ATOM 2300 N N . HIS A 1 304 ? -23.593 -9.178 4.987 1.00 91.88 304 HIS A N 1
ATOM 2301 C CA . HIS A 1 304 ? -24.699 -9.888 4.348 1.00 91.88 304 HIS A CA 1
ATOM 2302 C C . HIS A 1 304 ? -25.145 -11.114 5.160 1.00 91.88 304 HIS A C 1
ATOM 2304 O O . HIS A 1 304 ? -24.344 -11.972 5.523 1.00 91.88 304 HIS A O 1
ATOM 2310 N N . GLY A 1 305 ? -26.452 -11.203 5.422 1.00 91.25 305 GLY A N 1
ATOM 2311 C CA . GLY A 1 305 ? -27.046 -12.283 6.213 1.00 91.25 305 GLY A CA 1
ATOM 2312 C C . GLY A 1 305 ? -26.896 -12.121 7.728 1.00 91.25 305 GLY A C 1
ATOM 2313 O O . GLY A 1 305 ? -27.428 -12.950 8.461 1.00 91.25 305 GLY A O 1
ATOM 2314 N N . ALA A 1 306 ? -26.226 -11.066 8.203 1.00 95.00 306 ALA A N 1
ATOM 2315 C CA . ALA A 1 306 ? -26.210 -10.744 9.620 1.00 95.00 306 ALA A CA 1
ATOM 2316 C C . ALA A 1 306 ? -27.551 -10.141 10.064 1.00 95.00 306 ALA A C 1
ATOM 2318 O O . ALA A 1 306 ? -28.228 -9.441 9.308 1.00 95.00 306 ALA A O 1
ATOM 2319 N N . LYS A 1 307 ? -27.924 -10.392 11.318 1.00 94.38 307 LYS A N 1
ATOM 2320 C CA . LYS A 1 307 ? -29.138 -9.871 11.943 1.00 94.38 307 LYS A CA 1
ATOM 2321 C C . LYS A 1 307 ? -28.774 -8.993 13.130 1.00 94.38 307 LYS A C 1
ATOM 2323 O O . LYS A 1 307 ? -28.107 -9.445 14.057 1.00 94.38 307 LYS A O 1
ATOM 2328 N N . VAL A 1 308 ? -29.269 -7.759 13.136 1.00 93.81 308 VAL A N 1
ATOM 2329 C CA . VAL A 1 308 ? -29.233 -6.918 14.337 1.00 93.81 308 VAL A CA 1
ATOM 2330 C C . VAL A 1 308 ? -30.325 -7.394 15.297 1.00 93.81 308 VAL A C 1
ATOM 2332 O O . VAL A 1 308 ? -31.496 -7.494 14.925 1.00 93.81 308 VAL A O 1
ATOM 2335 N N . LEU A 1 309 ? -29.929 -7.742 16.515 1.00 91.69 309 LEU A N 1
ATOM 2336 C CA . LEU A 1 309 ? -30.797 -8.251 17.571 1.00 91.69 309 LEU A CA 1
ATOM 2337 C C . LEU A 1 309 ? -31.461 -7.103 18.348 1.00 91.69 309 LEU A C 1
ATOM 2339 O O . LEU A 1 309 ? -31.024 -5.955 18.284 1.00 91.69 309 LEU A O 1
ATOM 2343 N N . GLU A 1 310 ? -32.522 -7.408 19.101 1.00 87.69 310 GLU A N 1
ATOM 2344 C CA . GLU A 1 310 ? -33.271 -6.403 19.881 1.00 87.69 310 GLU A CA 1
ATOM 2345 C C . GLU A 1 310 ? -32.422 -5.732 20.970 1.00 87.69 310 GLU A C 1
ATOM 2347 O O . GLU A 1 310 ? -32.609 -4.556 21.272 1.00 87.69 310 GLU A O 1
ATOM 2352 N N . ASP A 1 311 ? -31.450 -6.462 21.518 1.00 85.06 311 ASP A N 1
ATOM 2353 C CA . ASP A 1 311 ? -30.460 -5.961 22.479 1.00 85.06 311 ASP A CA 1
ATOM 2354 C C . ASP A 1 311 ? -29.328 -5.149 21.813 1.00 85.06 311 ASP A C 1
ATOM 2356 O O . ASP A 1 311 ? -28.427 -4.650 22.489 1.00 85.06 311 ASP A O 1
ATOM 2360 N N . GLY A 1 312 ? -29.384 -4.985 20.488 1.00 87.50 312 GLY A N 1
ATOM 2361 C CA . GLY A 1 312 ? -28.428 -4.232 19.691 1.00 87.50 312 GLY A CA 1
ATOM 2362 C C . GLY A 1 312 ? -27.162 -4.999 19.318 1.00 87.50 312 GLY A C 1
ATOM 2363 O O . GLY A 1 312 ? -26.322 -4.413 18.643 1.00 87.50 312 GLY A O 1
ATOM 2364 N N . PHE A 1 313 ? -27.003 -6.267 19.713 1.00 92.31 313 PHE A N 1
ATOM 2365 C CA . PHE A 1 313 ? -25.904 -7.111 19.234 1.00 92.31 313 PHE A CA 1
ATOM 2366 C C . PHE A 1 313 ? -26.128 -7.549 17.784 1.00 92.31 313 PHE A C 1
ATOM 2368 O O . PHE A 1 313 ? -27.231 -7.446 17.247 1.00 92.31 313 PHE A O 1
ATOM 2375 N N . ILE A 1 314 ? -25.077 -8.048 17.139 1.00 95.25 314 ILE A N 1
ATOM 2376 C CA . ILE A 1 314 ? -25.148 -8.565 15.773 1.00 95.25 314 ILE A CA 1
ATOM 2377 C C . ILE A 1 314 ? -24.982 -10.080 15.829 1.00 95.25 314 ILE A C 1
ATOM 2379 O O . ILE A 1 314 ? -24.002 -10.572 16.379 1.00 95.25 314 ILE A O 1
ATOM 2383 N N . GLN A 1 315 ? -25.923 -10.813 15.243 1.00 95.00 315 GLN A N 1
ATOM 2384 C CA . GLN A 1 315 ? -25.743 -12.220 14.906 1.00 95.00 315 GLN A CA 1
ATOM 2385 C C . GLN A 1 315 ? -25.206 -12.317 13.479 1.00 95.00 315 GLN A C 1
ATOM 2387 O O . GLN A 1 315 ? -25.868 -11.866 12.546 1.00 95.00 315 GLN A O 1
ATOM 2392 N N . LEU A 1 316 ? -24.012 -12.876 13.310 1.00 95.31 316 LEU A N 1
ATOM 2393 C CA . LEU A 1 316 ? -23.394 -13.139 12.015 1.00 95.31 316 LEU A CA 1
ATOM 2394 C C . LEU A 1 316 ? -24.102 -14.294 11.290 1.00 95.31 316 LEU A C 1
ATOM 2396 O O . LEU A 1 316 ? -24.927 -15.009 11.861 1.00 95.31 316 LEU A O 1
ATOM 2400 N N . SER A 1 317 ? -23.792 -14.473 10.006 1.00 94.12 317 SER A N 1
ATOM 2401 C CA . SER A 1 317 ? -24.434 -15.480 9.149 1.00 94.12 317 SER A CA 1
ATOM 2402 C C . SER A 1 317 ? -24.137 -16.928 9.560 1.00 94.12 317 SER A C 1
ATOM 2404 O O . SER A 1 317 ? -24.923 -17.822 9.252 1.00 94.12 317 SER A O 1
ATOM 2406 N N . ASP A 1 318 ? -23.037 -17.161 10.274 1.00 93.62 318 ASP A N 1
ATOM 2407 C CA . ASP A 1 318 ? -22.674 -18.443 10.888 1.00 93.62 318 ASP A CA 1
ATOM 2408 C C . ASP A 1 318 ? -23.314 -18.661 12.274 1.00 93.62 318 ASP A C 1
ATOM 2410 O O . ASP A 1 318 ? -23.167 -19.730 12.867 1.00 93.62 318 ASP A O 1
ATOM 2414 N N . GLY A 1 319 ? -24.061 -17.672 12.773 1.00 91.31 319 GLY A N 1
ATOM 2415 C CA . GLY A 1 319 ? -24.728 -17.690 14.069 1.00 91.31 319 GLY A CA 1
ATOM 2416 C C . GLY A 1 319 ? -23.915 -17.091 15.218 1.00 91.31 319 GLY A C 1
ATOM 2417 O O . GLY A 1 319 ? -24.481 -16.942 16.304 1.00 91.31 319 GLY A O 1
ATOM 2418 N N . GLU A 1 320 ? -22.646 -16.716 15.008 1.00 93.31 320 GLU A N 1
ATOM 2419 C CA . GLU A 1 320 ? -21.817 -16.070 16.032 1.00 93.31 320 GLU A CA 1
ATOM 2420 C C . GLU A 1 320 ? -22.419 -14.720 16.451 1.00 93.31 320 GLU A C 1
ATOM 2422 O O . GLU A 1 320 ? -22.935 -13.963 15.630 1.00 93.31 320 GLU A O 1
ATOM 2427 N N . ILE A 1 321 ? -22.355 -14.403 17.747 1.00 93.38 321 ILE A N 1
ATOM 2428 C CA . ILE A 1 321 ? -22.789 -13.107 18.272 1.00 93.38 321 ILE A CA 1
ATOM 2429 C C . ILE A 1 321 ? -21.578 -12.203 18.452 1.00 93.38 321 ILE A C 1
ATOM 2431 O O . ILE A 1 321 ? -20.613 -12.591 19.104 1.00 93.38 321 ILE A O 1
ATOM 2435 N N . VAL A 1 322 ? -21.670 -10.975 17.949 1.00 95.31 322 VAL A N 1
ATOM 2436 C CA . VAL A 1 322 ? -20.646 -9.944 18.117 1.00 95.31 322 VAL A CA 1
ATOM 2437 C C . VAL A 1 322 ? -21.239 -8.645 18.657 1.00 95.31 322 VAL A C 1
ATOM 2439 O O . VAL A 1 322 ? -22.398 -8.299 18.403 1.00 95.31 322 VAL A O 1
ATOM 2442 N N . ALA A 1 323 ? -20.433 -7.915 19.424 1.00 93.00 323 ALA A N 1
ATOM 2443 C CA . ALA A 1 323 ? -20.788 -6.611 19.966 1.00 93.00 323 ALA A CA 1
ATOM 2444 C C . ALA A 1 323 ? -20.448 -5.494 18.966 1.00 93.00 323 ALA A C 1
ATOM 2446 O O . ALA A 1 323 ? -19.280 -5.355 18.592 1.00 93.00 323 ALA A O 1
ATOM 2447 N N . PRO A 1 324 ? -21.409 -4.654 18.550 1.00 91.19 324 PRO A N 1
ATOM 2448 C CA . PRO A 1 324 ? -21.073 -3.427 17.848 1.00 91.19 324 PRO A CA 1
ATOM 2449 C C . PRO A 1 324 ? -20.520 -2.381 18.813 1.00 91.19 324 PRO A C 1
ATOM 2451 O O . PRO A 1 324 ? -20.926 -2.292 19.975 1.00 91.19 324 PRO A O 1
ATOM 2454 N N . GLY A 1 325 ? -19.622 -1.542 18.311 1.00 85.25 325 GLY A N 1
ATOM 2455 C CA . GLY A 1 325 ? -19.099 -0.418 19.074 1.00 85.25 325 GLY A CA 1
ATOM 2456 C C . GLY A 1 325 ? -19.969 0.837 18.998 1.00 85.25 325 GLY A C 1
ATOM 2457 O O . GLY A 1 325 ? -20.808 0.990 18.109 1.00 85.25 325 GLY A O 1
ATOM 2458 N N . ARG A 1 326 ? -19.761 1.760 19.945 1.00 79.62 326 ARG A N 1
ATOM 2459 C CA . ARG A 1 326 ? -20.478 3.044 20.050 1.00 79.62 326 ARG A CA 1
ATOM 2460 C C . ARG A 1 326 ? -19.526 4.162 20.452 1.00 79.62 326 ARG A C 1
ATOM 2462 O O . ARG A 1 326 ? -18.680 3.951 21.317 1.00 79.62 326 ARG A O 1
ATOM 2469 N N . VAL A 1 327 ? -19.661 5.351 19.850 1.00 70.69 327 VAL A N 1
ATOM 2470 C CA . VAL A 1 327 ? -18.907 6.539 20.302 1.00 70.69 327 VAL A CA 1
ATOM 2471 C C . VAL A 1 327 ? -19.213 6.753 21.780 1.00 70.69 327 VAL A C 1
ATOM 2473 O O . VAL A 1 327 ? -20.382 6.739 22.152 1.00 70.69 327 VAL A O 1
ATOM 2476 N N . GLU A 1 328 ? -18.170 6.894 22.603 1.00 71.62 328 GLU A N 1
ATOM 2477 C CA . GLU A 1 328 ? -18.303 7.068 24.061 1.00 71.62 328 GLU A CA 1
ATOM 2478 C C . GLU A 1 328 ? -19.073 5.930 24.764 1.00 71.62 328 GLU A C 1
ATOM 2480 O O . GLU A 1 328 ? -19.541 6.077 25.890 1.00 71.62 328 GLU A O 1
ATOM 2485 N N . GLY A 1 329 ? -19.186 4.765 24.119 1.00 76.81 329 GLY A N 1
ATOM 2486 C CA . GLY A 1 329 ? -19.680 3.544 24.741 1.00 76.81 329 GLY A CA 1
ATOM 2487 C C . GLY A 1 329 ? -18.616 2.884 25.615 1.00 76.81 329 GLY A C 1
ATOM 2488 O O . GLY A 1 329 ? -17.416 3.117 25.454 1.00 76.81 329 GLY A O 1
ATOM 2489 N N . ALA A 1 330 ? -19.058 2.022 26.530 1.00 82.31 330 ALA A N 1
ATOM 2490 C CA . ALA A 1 330 ? -18.147 1.193 27.306 1.00 82.31 330 ALA A CA 1
ATOM 2491 C C . ALA A 1 330 ? -17.381 0.219 26.393 1.00 82.31 330 ALA A C 1
ATOM 2493 O O . ALA A 1 330 ? -17.950 -0.389 25.478 1.00 82.31 330 ALA A O 1
ATOM 2494 N N . ARG A 1 331 ? -16.088 0.029 26.674 1.00 86.62 331 ARG A N 1
ATOM 2495 C CA . ARG A 1 331 ? -15.260 -0.961 25.978 1.00 86.62 331 ARG A CA 1
ATOM 2496 C C . ARG A 1 331 ? -15.769 -2.380 26.196 1.00 86.62 331 ARG A C 1
ATOM 2498 O O . ARG A 1 331 ? -15.786 -3.177 25.269 1.00 86.62 331 ARG A O 1
ATOM 2505 N N . PHE A 1 332 ? -16.174 -2.694 27.421 1.00 89.88 332 PHE A N 1
ATOM 2506 C CA . PHE A 1 332 ? -16.643 -4.023 27.781 1.00 89.88 332 PHE A CA 1
ATOM 2507 C C . PHE A 1 332 ? -18.151 -4.001 27.982 1.00 89.88 332 PHE A C 1
ATOM 2509 O O . PHE A 1 332 ? -18.658 -3.266 28.829 1.00 89.88 332 PHE A O 1
ATOM 2516 N N . VAL A 1 333 ? -18.859 -4.800 27.188 1.00 88.75 333 VAL A N 1
ATOM 2517 C CA . VAL A 1 333 ? -20.320 -4.916 27.235 1.00 88.75 333 VAL A CA 1
ATOM 2518 C C . VAL A 1 333 ? -20.718 -6.346 27.550 1.00 88.75 333 VAL A C 1
ATOM 2520 O O . VAL A 1 333 ? -20.010 -7.294 27.216 1.00 88.75 333 VAL A O 1
ATOM 2523 N N . VAL A 1 334 ? -21.854 -6.506 28.219 1.00 88.75 334 VAL A N 1
ATOM 2524 C CA . VAL A 1 334 ? -22.323 -7.806 28.690 1.00 88.75 334 VAL A CA 1
ATOM 2525 C C . VAL A 1 334 ? -23.634 -8.160 28.014 1.00 88.75 334 VAL A C 1
ATOM 2527 O O . VAL A 1 334 ? -24.529 -7.322 27.908 1.00 88.75 334 VAL A O 1
ATOM 2530 N N . ARG A 1 335 ? -23.755 -9.421 27.600 1.00 88.44 335 ARG A N 1
ATOM 2531 C CA . ARG A 1 335 ? -24.982 -9.989 27.045 1.00 88.44 335 ARG A CA 1
ATOM 2532 C C . ARG A 1 335 ? -25.374 -11.251 27.799 1.00 88.44 335 ARG A C 1
ATOM 2534 O O . ARG A 1 335 ? -24.524 -12.100 28.061 1.00 88.44 335 ARG A O 1
ATOM 2541 N N . ALA A 1 336 ? -26.658 -11.399 28.105 1.00 83.62 336 ALA A N 1
ATOM 2542 C CA . ALA A 1 336 ? -27.195 -12.671 28.572 1.00 83.62 336 ALA A CA 1
ATOM 2543 C C . ALA A 1 336 ? -27.280 -13.667 27.408 1.00 83.62 336 ALA A C 1
ATOM 2545 O O . ALA A 1 336 ? -27.755 -13.324 26.324 1.00 83.62 336 ALA A O 1
ATOM 2546 N N . ILE A 1 337 ? -26.830 -14.901 27.628 1.00 73.38 337 ILE A N 1
ATOM 2547 C CA . ILE A 1 337 ? -27.075 -15.998 26.693 1.00 73.38 337 ILE A CA 1
ATOM 2548 C C . ILE A 1 337 ? -28.511 -16.471 26.923 1.00 73.38 337 ILE A C 1
ATOM 2550 O O . ILE A 1 337 ? -28.875 -16.862 28.028 1.00 73.38 337 ILE A O 1
ATOM 2554 N N . THR A 1 338 ? -29.339 -16.422 25.882 1.00 64.75 338 THR A N 1
ATOM 2555 C CA . THR A 1 338 ? -30.767 -16.775 25.952 1.00 64.75 338 THR A CA 1
ATOM 2556 C C . THR A 1 338 ? -31.018 -18.249 26.259 1.00 64.75 338 THR A C 1
ATOM 2558 O O . THR A 1 338 ? -32.065 -18.586 26.806 1.00 64.75 338 THR A O 1
ATOM 2561 N N . ASP A 1 339 ? -30.049 -19.108 25.952 1.00 64.00 339 ASP A N 1
ATOM 2562 C CA . ASP A 1 339 ? -30.206 -20.564 25.980 1.00 64.00 339 ASP A CA 1
ATOM 2563 C C . ASP A 1 339 ? -29.694 -21.178 27.300 1.00 64.00 339 ASP A C 1
ATOM 2565 O O . ASP A 1 339 ? -29.926 -22.352 27.582 1.00 64.00 339 ASP A O 1
ATOM 2569 N N . GLU A 1 340 ? -29.042 -20.372 28.147 1.00 66.12 340 GLU A N 1
ATOM 2570 C CA . GLU A 1 340 ? -28.550 -20.756 29.471 1.00 66.12 340 GLU A CA 1
ATOM 2571 C C . GLU A 1 340 ? -28.960 -19.690 30.496 1.00 66.12 340 GLU A C 1
ATOM 2573 O O . GLU A 1 340 ? -28.369 -18.610 30.572 1.00 66.12 340 GLU A O 1
ATOM 2578 N N . ILE A 1 341 ? -29.994 -19.990 31.292 1.00 62.97 341 ILE A N 1
ATOM 2579 C CA . ILE A 1 341 ? -30.573 -19.050 32.262 1.00 62.97 341 ILE A CA 1
ATOM 2580 C C . ILE A 1 341 ? -29.475 -18.477 33.169 1.00 62.97 341 ILE A C 1
ATOM 2582 O O . ILE A 1 341 ? -28.852 -19.192 33.951 1.00 62.97 341 ILE A O 1
ATOM 2586 N N . GLY A 1 342 ? -29.282 -17.159 33.082 1.00 63.91 342 GLY A N 1
ATOM 2587 C CA . GLY A 1 342 ? -28.391 -16.402 33.960 1.00 63.91 342 GLY A CA 1
ATOM 2588 C C . GLY A 1 342 ? -26.921 -16.367 33.538 1.00 63.91 342 GLY A C 1
ATOM 2589 O O . GLY A 1 342 ? -26.134 -15.709 34.219 1.00 63.91 342 GLY A O 1
ATOM 2590 N N . ARG A 1 343 ? -26.523 -17.007 32.428 1.00 77.81 343 ARG A N 1
ATOM 2591 C CA . ARG A 1 343 ? -25.134 -16.918 31.961 1.00 77.81 343 ARG A CA 1
ATOM 2592 C C . ARG A 1 343 ? -24.901 -15.624 31.188 1.00 77.81 343 ARG A C 1
ATOM 2594 O O . ARG A 1 343 ? -25.518 -15.364 30.156 1.00 77.81 343 ARG A O 1
ATOM 2601 N N . LEU A 1 344 ? -23.972 -14.822 31.693 1.00 87.19 344 LEU A N 1
ATOM 2602 C CA . LEU A 1 344 ? -23.537 -13.570 31.088 1.00 87.19 344 LEU A CA 1
ATOM 2603 C C . LEU A 1 344 ? -22.229 -13.788 30.322 1.00 87.19 344 LEU A C 1
ATOM 2605 O O . LEU A 1 344 ? -21.304 -14.411 30.838 1.00 87.19 344 LEU A O 1
ATOM 2609 N N . THR A 1 345 ? -22.153 -13.259 29.104 1.00 90.12 345 THR A N 1
ATOM 2610 C CA . THR A 1 345 ? -20.929 -13.226 28.291 1.00 90.12 345 THR A CA 1
ATOM 2611 C C . THR A 1 345 ? -20.439 -11.796 28.172 1.00 90.12 345 THR A C 1
ATOM 2613 O O . THR A 1 345 ? -21.233 -10.884 27.934 1.00 90.12 345 THR A O 1
ATOM 2616 N N . VAL A 1 346 ? -19.134 -11.609 28.337 1.00 92.12 346 VAL A N 1
ATOM 2617 C CA . VAL A 1 346 ? -18.468 -10.312 28.214 1.00 92.12 346 VAL A CA 1
ATOM 2618 C C . VAL A 1 346 ? -17.867 -10.195 26.819 1.00 92.12 346 VAL A C 1
ATOM 2620 O O . VAL A 1 346 ? -17.182 -11.109 26.366 1.00 92.12 346 VAL A O 1
ATOM 2623 N N . PHE A 1 347 ? -18.091 -9.067 26.156 1.00 93.19 347 PHE A N 1
ATOM 2624 C CA . PHE A 1 347 ? -17.560 -8.757 24.832 1.00 93.19 347 PHE A CA 1
ATOM 2625 C C . PHE A 1 347 ? -16.677 -7.509 24.884 1.00 93.19 347 PHE A C 1
ATOM 2627 O O . PHE A 1 347 ? -16.987 -6.564 25.612 1.00 93.19 347 PHE A O 1
ATOM 2634 N N . ASP A 1 348 ? -15.608 -7.483 24.085 1.00 92.38 348 ASP A N 1
ATOM 2635 C CA . ASP A 1 348 ? -14.851 -6.260 23.789 1.00 92.38 348 ASP A CA 1
ATOM 2636 C C . ASP A 1 348 ? -15.501 -5.573 22.583 1.00 92.38 348 ASP A C 1
ATOM 2638 O O . ASP A 1 348 ? -15.436 -6.095 21.475 1.00 92.38 348 ASP A O 1
ATOM 2642 N N . SER A 1 349 ? -16.112 -4.404 22.768 1.00 89.38 349 SER A N 1
ATOM 2643 C CA . SER A 1 349 ? -16.798 -3.654 21.708 1.00 89.38 349 SER A CA 1
ATOM 2644 C C . SER A 1 349 ? -15.850 -3.098 20.633 1.00 89.38 349 SER A C 1
ATOM 2646 O O . SER A 1 349 ? -16.297 -2.747 19.541 1.00 89.38 349 SER A O 1
ATOM 2648 N N . VAL A 1 350 ? -14.534 -3.064 20.890 1.00 88.69 350 VAL A N 1
ATOM 2649 C CA . VAL A 1 350 ? -13.513 -2.710 19.889 1.00 88.69 350 VAL A CA 1
ATOM 2650 C C . VAL A 1 350 ? -13.302 -3.846 18.902 1.00 88.69 350 VAL A C 1
ATOM 2652 O O . VAL A 1 350 ? -13.335 -3.625 17.693 1.00 88.69 350 VAL A O 1
ATOM 2655 N N . THR A 1 351 ? -13.112 -5.069 19.393 1.00 91.75 351 THR A N 1
ATOM 2656 C CA . THR A 1 351 ? -12.920 -6.241 18.520 1.00 91.75 351 THR A CA 1
ATOM 2657 C C . THR A 1 351 ? -14.242 -6.853 18.061 1.00 91.75 351 THR A C 1
ATOM 2659 O O . THR A 1 351 ? -14.283 -7.536 17.040 1.00 91.75 351 THR A O 1
ATOM 2662 N N . GLY A 1 352 ? -15.306 -6.607 18.822 1.00 93.19 352 GLY A N 1
ATOM 2663 C CA . GLY A 1 352 ? -16.620 -7.218 18.720 1.00 93.19 352 GLY A CA 1
ATOM 2664 C C . GLY A 1 352 ? -16.741 -8.605 19.338 1.00 93.19 352 GLY A C 1
ATOM 2665 O O . GLY A 1 352 ? -17.844 -9.140 19.388 1.00 93.19 352 GLY A O 1
ATOM 2666 N N . LEU A 1 353 ? -15.643 -9.205 19.791 1.00 95.00 353 LEU A N 1
ATOM 2667 C CA . LEU A 1 353 ? -15.604 -10.617 20.156 1.00 95.00 353 LEU A CA 1
ATOM 2668 C C . LEU A 1 353 ? -15.857 -10.835 21.646 1.00 95.00 353 LEU A C 1
ATOM 2670 O O . LEU A 1 353 ? -15.576 -9.968 22.481 1.00 95.00 353 LEU A O 1
ATOM 2674 N N . ALA A 1 354 ? -16.358 -12.026 21.973 1.00 93.12 354 ALA A N 1
ATOM 2675 C CA . ALA A 1 354 ? -16.430 -12.497 23.348 1.00 93.12 354 ALA A CA 1
ATOM 2676 C C . ALA A 1 354 ? -15.017 -12.615 23.938 1.00 93.12 354 ALA A C 1
ATOM 2678 O O . ALA A 1 354 ? -14.085 -13.066 23.270 1.00 93.12 354 ALA A O 1
ATOM 2679 N N . ILE A 1 355 ? -14.858 -12.217 25.198 1.00 93.56 355 ILE A N 1
ATOM 2680 C CA . ILE A 1 355 ? -13.587 -12.292 25.916 1.00 93.56 355 ILE A CA 1
ATOM 2681 C C . ILE A 1 355 ? -13.521 -13.646 26.630 1.00 93.56 355 ILE A C 1
ATOM 2683 O O . ILE A 1 355 ? -14.338 -13.890 27.523 1.00 93.56 355 ILE A O 1
ATOM 2687 N N . PRO A 1 356 ? -12.564 -14.523 26.277 1.00 90.19 356 PRO A N 1
ATOM 2688 C CA . PRO A 1 356 ? -12.406 -15.806 26.948 1.00 90.19 356 PRO A CA 1
ATOM 2689 C C . PRO A 1 356 ? -12.132 -15.626 28.442 1.00 90.19 356 PRO A C 1
ATOM 2691 O O . PRO A 1 356 ? -11.428 -14.698 28.843 1.00 90.19 356 PRO A O 1
ATOM 2694 N N . ASP A 1 357 ? -12.694 -16.520 29.255 1.00 88.88 357 ASP A N 1
ATOM 2695 C CA . ASP A 1 357 ? -12.493 -16.602 30.709 1.00 88.88 357 ASP A CA 1
ATOM 2696 C C . ASP A 1 357 ? -12.913 -15.360 31.521 1.00 88.88 357 ASP A C 1
ATOM 2698 O O . ASP A 1 357 ? -12.752 -15.334 32.742 1.00 88.88 357 ASP A O 1
ATOM 2702 N N . ALA A 1 358 ? -13.492 -14.342 30.877 1.00 91.81 358 ALA A N 1
ATOM 2703 C CA . ALA A 1 358 ? -14.116 -13.223 31.564 1.00 91.81 358 ALA A CA 1
ATOM 2704 C C . ALA A 1 358 ? -15.517 -13.616 32.042 1.00 91.81 358 ALA A C 1
ATOM 2706 O O . ALA A 1 358 ? -16.323 -14.154 31.280 1.00 91.81 358 ALA A O 1
ATOM 2707 N N . PHE A 1 359 ? -15.835 -13.307 33.295 1.00 89.50 359 PHE A N 1
ATOM 2708 C CA . PHE A 1 359 ? -17.158 -13.566 33.859 1.00 89.50 359 PHE A CA 1
ATOM 2709 C C . PHE A 1 359 ? -17.641 -12.392 34.703 1.00 89.50 359 PHE A C 1
ATOM 2711 O O . PHE A 1 359 ? -16.856 -11.582 35.194 1.00 89.50 359 PHE A O 1
ATOM 2718 N N . VAL A 1 360 ? -18.957 -12.302 34.868 1.00 88.88 360 VAL A N 1
ATOM 2719 C CA . VAL A 1 360 ? -19.591 -11.288 35.711 1.00 88.88 360 VAL A CA 1
ATOM 2720 C C . VAL A 1 360 ? -19.806 -11.873 37.105 1.00 88.88 360 VAL A C 1
ATOM 2722 O O . VAL A 1 360 ? -20.474 -12.894 37.264 1.00 88.88 360 VAL A O 1
ATOM 2725 N N . ARG A 1 361 ? -19.211 -11.237 38.114 1.00 86.69 361 ARG A N 1
ATOM 2726 C CA . ARG A 1 361 ? -19.372 -11.548 39.537 1.00 86.69 361 ARG A CA 1
ATOM 2727 C C . ARG A 1 361 ? -20.777 -11.169 40.021 1.00 86.69 361 ARG A C 1
ATOM 2729 O O . ARG A 1 361 ? -21.463 -10.339 39.429 1.00 86.69 361 ARG A O 1
ATOM 2736 N N . ALA A 1 362 ? -21.178 -11.734 41.161 1.00 79.94 362 ALA A N 1
ATOM 2737 C CA . ALA A 1 362 ? -22.471 -11.452 41.794 1.00 79.94 362 ALA A CA 1
ATOM 2738 C C . ALA A 1 362 ? -22.644 -9.985 42.240 1.00 79.94 362 ALA A C 1
ATOM 2740 O O . ALA A 1 362 ? -23.767 -9.514 42.379 1.00 79.94 362 ALA A O 1
ATOM 2741 N N . ASP A 1 363 ? -21.542 -9.263 42.451 1.00 77.81 363 ASP A N 1
ATOM 2742 C CA . ASP A 1 363 ? -21.523 -7.830 42.772 1.00 77.81 363 ASP A CA 1
ATOM 2743 C C . ASP A 1 363 ? -21.587 -6.923 41.527 1.00 77.8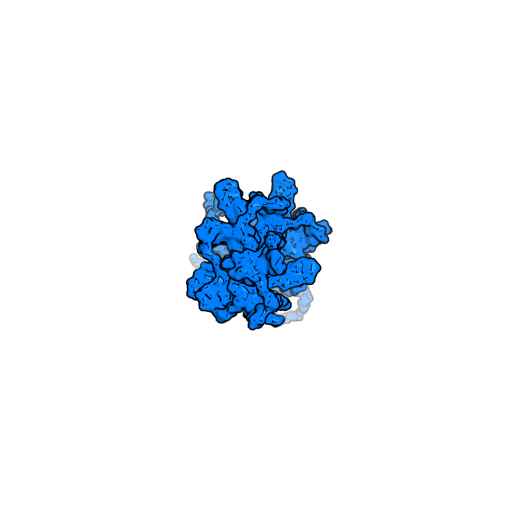1 363 ASP A C 1
ATOM 2745 O O . ASP A 1 363 ? -21.522 -5.701 41.651 1.00 77.81 363 ASP A O 1
ATOM 2749 N N . GLY A 1 364 ? -21.732 -7.502 40.330 1.00 79.31 364 GLY A N 1
ATOM 2750 C CA . GLY A 1 364 ? -21.844 -6.760 39.076 1.00 79.31 364 GLY A CA 1
ATOM 2751 C C . GLY A 1 364 ? -20.506 -6.298 38.494 1.00 79.31 364 GLY A C 1
ATOM 2752 O O . GLY A 1 364 ? -20.507 -5.504 37.551 1.00 79.31 364 GLY A O 1
ATOM 2753 N N . LEU A 1 365 ? -19.368 -6.777 39.009 1.00 86.12 365 LEU A N 1
ATOM 2754 C CA . LEU A 1 365 ? -18.058 -6.555 38.394 1.00 86.12 365 LEU A CA 1
ATOM 2755 C C . LEU A 1 365 ? -17.722 -7.661 37.389 1.00 86.12 365 LEU A C 1
ATOM 2757 O O . LEU A 1 365 ? -17.885 -8.847 37.651 1.00 86.12 365 LEU A O 1
ATOM 2761 N N . ILE A 1 366 ? -17.191 -7.275 36.240 1.00 89.50 366 ILE A N 1
ATOM 2762 C CA . ILE A 1 366 ? -16.487 -8.155 35.315 1.00 89.50 366 ILE A CA 1
ATOM 2763 C C . ILE A 1 366 ? -15.131 -8.488 35.929 1.00 89.50 366 ILE A C 1
ATOM 2765 O O . ILE A 1 366 ? -14.380 -7.583 36.290 1.00 89.50 366 ILE A O 1
ATOM 2769 N N . GLN A 1 367 ? -14.806 -9.772 36.002 1.00 90.31 367 GLN A N 1
ATOM 2770 C CA . GLN A 1 367 ? -13.480 -10.254 36.352 1.00 90.31 367 GLN A CA 1
ATOM 2771 C C . GLN A 1 367 ? -12.812 -10.863 35.123 1.00 90.31 367 GLN A C 1
ATOM 2773 O O . GLN A 1 367 ? -13.349 -11.781 34.506 1.00 90.31 367 GLN A O 1
ATOM 2778 N N . PHE A 1 368 ? -11.631 -10.349 34.784 1.00 90.19 368 PHE A N 1
ATOM 2779 C CA . PHE A 1 368 ? -10.788 -10.873 33.712 1.00 90.19 368 PHE A CA 1
ATOM 2780 C C . PHE A 1 368 ? -9.807 -11.931 34.230 1.00 90.19 368 PHE A C 1
ATOM 2782 O O . PHE A 1 368 ? -9.459 -11.953 35.412 1.00 90.19 368 PHE A O 1
ATOM 2789 N N . ALA A 1 369 ? -9.285 -12.768 33.327 1.00 87.38 369 ALA A N 1
ATOM 2790 C CA . ALA A 1 369 ? -8.323 -13.828 33.656 1.00 87.38 369 ALA A CA 1
ATOM 2791 C C . ALA A 1 369 ? -7.030 -13.317 34.323 1.00 87.38 369 ALA A C 1
ATOM 2793 O O . ALA A 1 369 ? -6.412 -14.019 35.118 1.00 87.38 369 ALA A O 1
ATOM 2794 N N . ASN A 1 370 ? -6.630 -12.076 34.033 1.00 83.00 370 ASN A N 1
ATOM 2795 C CA . ASN A 1 370 ? -5.479 -11.416 34.659 1.00 83.00 370 ASN A CA 1
ATOM 2796 C C . ASN A 1 370 ? -5.793 -10.805 36.042 1.00 83.00 370 ASN A C 1
ATOM 2798 O O . ASN A 1 370 ? -4.935 -10.140 36.618 1.00 83.00 370 ASN A O 1
ATOM 2802 N N . GLY A 1 371 ? -7.010 -10.995 36.562 1.00 82.12 371 GLY A N 1
ATOM 2803 C CA . GLY A 1 371 ? -7.463 -10.472 37.851 1.00 82.12 371 GLY A CA 1
ATOM 2804 C C . GLY A 1 371 ? -7.945 -9.019 37.827 1.00 82.12 371 GLY A C 1
ATOM 2805 O O . GLY A 1 371 ? -8.364 -8.517 38.867 1.00 82.12 371 GLY A O 1
ATOM 2806 N N . VAL A 1 372 ? -7.917 -8.338 36.676 1.00 83.38 372 VAL A N 1
ATOM 2807 C CA . VAL A 1 372 ? -8.464 -6.978 36.552 1.00 83.38 372 VAL A CA 1
ATOM 2808 C C . VAL A 1 372 ? -9.983 -7.021 36.715 1.00 83.38 372 VAL A C 1
ATOM 2810 O O . VAL A 1 372 ? -10.651 -7.906 36.175 1.00 83.38 372 VAL A O 1
ATOM 2813 N N . LEU A 1 373 ? -10.519 -6.046 37.452 1.00 85.12 373 LEU A N 1
ATOM 2814 C CA . LEU A 1 373 ? -11.951 -5.868 37.664 1.00 85.12 373 LEU A CA 1
ATOM 2815 C C . LEU A 1 373 ? -12.459 -4.643 36.907 1.00 85.12 373 LEU A C 1
ATOM 2817 O O . LEU A 1 373 ? -11.795 -3.607 36.867 1.00 85.12 373 LEU A O 1
ATOM 2821 N N . PHE A 1 374 ? -13.654 -4.754 36.338 1.00 85.69 374 PHE A N 1
ATOM 2822 C CA . PHE A 1 374 ? -14.294 -3.689 35.568 1.00 85.69 374 PHE A CA 1
ATOM 2823 C C . PHE A 1 374 ? -15.794 -3.649 35.861 1.00 85.69 374 PHE A C 1
ATOM 2825 O O . PHE A 1 374 ? -16.388 -4.705 36.044 1.00 85.69 374 PHE A O 1
ATOM 2832 N N . PRO A 1 375 ? -16.456 -2.488 35.922 1.00 81.25 375 PRO A N 1
ATOM 2833 C CA . PRO A 1 375 ? -17.897 -2.449 36.133 1.00 81.25 375 PRO A CA 1
ATOM 2834 C C . PRO A 1 375 ? -18.665 -2.990 34.932 1.00 81.25 375 PRO A C 1
ATOM 2836 O O . PRO A 1 375 ? -18.304 -2.742 33.781 1.00 81.25 375 PRO A O 1
ATOM 2839 N N . THR A 1 376 ? -19.791 -3.644 35.208 1.00 75.19 376 THR A N 1
ATOM 2840 C CA . THR A 1 376 ? -20.854 -3.762 34.211 1.00 75.19 376 THR A CA 1
ATOM 2841 C C . THR A 1 376 ? -21.561 -2.415 34.089 1.00 75.19 376 THR A C 1
ATOM 2843 O O . THR A 1 376 ? -22.134 -1.904 35.049 1.00 75.19 376 THR A O 1
ATOM 2846 N N . ILE A 1 377 ? -21.493 -1.797 32.912 1.00 66.50 377 ILE A N 1
ATOM 2847 C CA . ILE A 1 377 ? -22.240 -0.572 32.614 1.00 66.50 377 ILE A CA 1
ATOM 2848 C C . ILE A 1 377 ? -23.149 -0.857 31.427 1.00 66.50 377 ILE A C 1
ATOM 2850 O O . ILE A 1 377 ? -22.763 -1.555 30.486 1.00 66.50 377 ILE A O 1
ATOM 2854 N N . ALA A 1 378 ? -24.376 -0.336 31.482 1.00 55.91 378 ALA A N 1
ATOM 2855 C CA . ALA A 1 378 ? -25.261 -0.340 30.328 1.00 55.91 378 ALA A CA 1
ATOM 2856 C C . ALA A 1 378 ? -24.573 0.377 29.150 1.00 55.91 378 ALA A C 1
ATOM 2858 O O . ALA A 1 378 ? -23.798 1.305 29.344 1.00 55.91 378 ALA A O 1
ATOM 2859 N N . SER A 1 379 ? -24.849 -0.062 27.922 1.00 49.66 379 SER A N 1
ATOM 2860 C CA . SER A 1 379 ? -24.151 0.319 26.673 1.00 49.66 379 SER A CA 1
ATOM 2861 C C . SER A 1 379 ? -23.973 1.824 26.354 1.00 49.66 379 SER A C 1
ATOM 2863 O O . SER A 1 379 ? -23.357 2.154 25.340 1.00 49.66 379 SER A O 1
ATOM 2865 N N . THR A 1 380 ? -24.501 2.737 27.169 1.00 52.59 380 THR A N 1
ATOM 2866 C CA . THR A 1 380 ? -24.430 4.197 27.023 1.00 52.59 380 THR A CA 1
ATOM 2867 C C . THR A 1 380 ? -23.912 4.840 28.310 1.00 52.59 380 THR A C 1
ATOM 2869 O O . THR A 1 380 ? -24.515 4.687 29.372 1.00 52.59 380 THR A O 1
ATOM 2872 N N . LEU A 1 381 ? -22.802 5.581 28.218 1.00 60.16 381 LEU A N 1
ATOM 2873 C CA . LEU A 1 381 ? -22.257 6.361 29.330 1.00 60.16 381 LEU A CA 1
ATOM 2874 C C . LEU A 1 381 ? -22.992 7.709 29.393 1.00 60.16 381 LEU A C 1
ATOM 2876 O O . LEU A 1 381 ? -22.687 8.612 28.627 1.00 60.16 381 LEU A O 1
ATOM 2880 N N . GLU A 1 382 ? -23.972 7.861 30.286 1.00 55.03 382 GLU A N 1
ATOM 2881 C CA . GLU A 1 382 ? -24.736 9.122 30.381 1.00 55.03 382 GLU A CA 1
ATOM 2882 C C . GLU A 1 382 ? -23.939 10.275 31.027 1.00 55.03 382 GLU A C 1
ATOM 2884 O O . GLU A 1 382 ? -24.275 11.440 30.826 1.00 55.03 382 GLU A O 1
ATOM 2889 N N . SER A 1 383 ? -22.867 9.983 31.780 1.00 58.03 383 SER A N 1
ATOM 2890 C CA . SER A 1 383 ? -22.034 11.026 32.416 1.00 58.03 383 SER A CA 1
ATOM 2891 C C . SER A 1 383 ? -20.686 10.568 32.991 1.00 58.03 383 SER A C 1
ATOM 2893 O O . SER A 1 383 ? -19.869 11.407 33.367 1.00 58.03 383 SER A O 1
ATOM 2895 N N . ASN A 1 384 ? -20.433 9.261 33.109 1.00 68.62 384 ASN A N 1
ATOM 2896 C CA . ASN A 1 384 ? -19.248 8.736 33.789 1.00 68.62 384 ASN A CA 1
ATOM 2897 C C . ASN A 1 384 ? -18.351 8.019 32.785 1.00 68.62 384 ASN A C 1
ATOM 2899 O O . ASN A 1 384 ? -18.588 6.861 32.467 1.00 68.62 384 ASN A O 1
ATOM 2903 N N . ARG A 1 385 ? -17.319 8.710 32.291 1.00 80.44 385 ARG A N 1
ATOM 2904 C CA . ARG A 1 385 ? -16.255 8.099 31.478 1.00 80.44 385 ARG A CA 1
ATOM 2905 C C . ARG A 1 385 ? -15.208 7.386 32.327 1.00 80.44 385 ARG A C 1
ATOM 2907 O O . ARG A 1 385 ? -14.599 6.430 31.869 1.00 80.44 385 ARG A O 1
ATOM 2914 N N . TYR A 1 386 ? -15.004 7.834 33.558 1.00 85.38 386 TYR A N 1
ATOM 2915 C CA . TYR A 1 386 ? -13.973 7.307 34.444 1.00 85.38 386 TYR A CA 1
ATOM 2916 C C . TYR A 1 386 ? -14.599 6.673 35.681 1.00 85.38 386 TYR A C 1
ATOM 2918 O O . TYR A 1 386 ? -15.642 7.134 36.155 1.00 85.38 386 TYR A O 1
ATOM 2926 N N . PHE A 1 387 ? -13.940 5.656 36.228 1.00 85.81 387 PHE A N 1
ATOM 2927 C CA . PHE A 1 387 ? -14.286 5.097 37.531 1.00 85.81 387 PHE A CA 1
ATOM 2928 C C . PHE A 1 387 ? -13.046 4.819 38.370 1.00 85.81 387 PHE A C 1
ATOM 2930 O O . PHE A 1 387 ? -11.964 4.550 37.850 1.00 85.81 387 PHE A O 1
ATOM 2937 N N . VAL A 1 388 ? -13.228 4.871 39.682 1.00 85.44 388 VAL A N 1
ATOM 2938 C CA . VAL A 1 388 ? -12.227 4.544 40.688 1.00 85.44 388 VAL A CA 1
ATOM 2939 C C . VAL A 1 388 ? -12.499 3.138 41.203 1.00 85.44 388 VAL A C 1
ATOM 2941 O O . VAL A 1 388 ? -13.597 2.856 41.671 1.00 85.44 388 VAL A O 1
ATOM 2944 N N . LEU A 1 389 ? -11.501 2.264 41.153 1.00 85.25 389 LEU A N 1
ATOM 2945 C CA . LEU A 1 389 ? -11.504 0.968 41.816 1.00 85.25 389 LEU A CA 1
ATOM 2946 C C . LEU A 1 389 ? -10.643 1.054 43.074 1.00 85.25 389 LEU A C 1
ATOM 2948 O O . LEU A 1 389 ? -9.429 1.259 42.997 1.00 85.25 389 LEU A O 1
ATOM 2952 N N . ARG A 1 390 ? -11.267 0.879 44.237 1.00 83.38 390 ARG A N 1
ATOM 2953 C CA . ARG A 1 390 ? -10.581 0.789 45.524 1.00 83.38 390 ARG A CA 1
ATOM 2954 C C . ARG A 1 390 ? -10.511 -0.664 45.957 1.00 83.38 390 ARG A C 1
ATOM 2956 O O . ARG A 1 390 ? -11.535 -1.288 46.220 1.00 83.38 390 ARG A O 1
ATOM 2963 N N . ASN A 1 391 ? -9.301 -1.186 46.095 1.00 81.00 391 ASN A N 1
ATOM 2964 C CA . ASN A 1 391 ? -9.098 -2.485 46.708 1.00 81.00 391 ASN A CA 1
ATOM 2965 C C . ASN A 1 391 ? -9.142 -2.323 48.230 1.00 81.00 391 ASN A C 1
ATOM 2967 O O . ASN A 1 391 ? -8.299 -1.651 48.822 1.00 81.00 391 ASN A O 1
ATOM 2971 N N . SER A 1 392 ? -10.150 -2.914 48.867 1.00 78.50 392 SER A N 1
ATOM 2972 C CA . SER A 1 392 ? -10.355 -2.801 50.315 1.00 78.50 392 SER A CA 1
ATOM 2973 C C . SER A 1 392 ? -9.268 -3.509 51.138 1.00 78.50 392 SER A C 1
ATOM 2975 O O . SER A 1 392 ? -8.973 -3.089 52.259 1.00 78.50 392 SER A O 1
ATOM 2977 N N . THR A 1 393 ? -8.621 -4.530 50.570 1.00 76.81 393 THR A N 1
ATOM 2978 C CA . THR A 1 393 ? -7.584 -5.336 51.225 1.00 76.81 393 THR A CA 1
ATOM 2979 C C . THR A 1 393 ? -6.230 -4.636 51.215 1.00 76.81 393 THR A C 1
ATOM 2981 O O . THR A 1 393 ? -5.582 -4.518 52.250 1.00 76.81 393 THR A O 1
ATOM 2984 N N . THR A 1 394 ? -5.793 -4.152 50.053 1.00 79.81 394 THR A N 1
ATOM 2985 C CA . THR A 1 394 ? -4.494 -3.477 49.887 1.00 79.81 394 THR A CA 1
ATOM 2986 C C . THR A 1 394 ? -4.579 -1.969 50.105 1.00 79.81 394 THR A C 1
ATOM 2988 O O . THR A 1 394 ? -3.547 -1.305 50.154 1.00 79.81 394 THR A O 1
ATOM 2991 N N . GLN A 1 395 ? -5.796 -1.419 50.195 1.00 77.69 395 GLN A N 1
ATOM 2992 C CA . GLN A 1 395 ? -6.080 0.020 50.177 1.00 77.69 395 GLN A CA 1
ATOM 2993 C C . GLN A 1 395 ? -5.570 0.727 48.909 1.00 77.69 395 GLN A C 1
ATOM 2995 O O . GLN A 1 395 ? -5.512 1.956 48.869 1.00 77.69 395 GLN A O 1
ATOM 3000 N N . SER A 1 396 ? -5.221 -0.024 47.856 1.00 81.06 396 SER A N 1
ATOM 3001 C CA . SER A 1 396 ? -4.798 0.559 46.587 1.00 81.06 396 SER A CA 1
ATOM 3002 C C . SER A 1 396 ? -5.985 1.150 45.843 1.00 81.06 396 SER A C 1
ATOM 3004 O O . SER A 1 396 ? -7.091 0.605 45.864 1.00 81.06 396 SER A O 1
ATOM 3006 N N . VAL A 1 397 ? -5.732 2.249 45.142 1.00 83.62 397 VAL A N 1
ATOM 3007 C CA . VAL A 1 397 ? -6.725 2.933 44.323 1.00 83.62 397 VAL A CA 1
ATOM 3008 C C . VAL A 1 397 ? -6.210 3.018 42.899 1.00 83.62 397 VAL A C 1
ATOM 3010 O O . VAL A 1 397 ? -5.086 3.461 42.667 1.00 83.62 397 VAL A O 1
ATOM 3013 N N . THR A 1 398 ? -7.050 2.620 41.954 1.00 86.00 398 THR A N 1
ATOM 3014 C CA . THR A 1 398 ? -6.747 2.678 40.527 1.00 86.00 398 THR A CA 1
ATOM 3015 C C . THR A 1 398 ? -7.909 3.334 39.806 1.00 86.00 398 THR A C 1
ATOM 3017 O O . THR A 1 398 ? -9.062 3.029 40.091 1.00 86.00 398 THR A O 1
ATOM 3020 N N . VAL A 1 399 ? -7.624 4.245 38.881 1.00 87.00 399 VAL A N 1
ATOM 3021 C CA . VAL A 1 399 ? -8.655 4.882 38.056 1.00 87.00 399 VAL A CA 1
ATOM 3022 C C . VAL A 1 399 ? -8.586 4.307 36.658 1.00 87.00 399 VAL A C 1
ATOM 3024 O O . VAL A 1 399 ? -7.496 4.118 36.127 1.00 87.00 399 VAL A O 1
ATOM 3027 N N . PHE A 1 400 ? -9.739 4.035 36.065 1.00 87.12 400 PHE A N 1
ATOM 3028 C CA . PHE A 1 400 ? -9.858 3.469 34.729 1.00 87.12 400 PHE A CA 1
ATOM 3029 C C . PHE A 1 400 ? -10.774 4.327 33.859 1.00 87.12 400 PHE A C 1
ATOM 3031 O O . PHE A 1 400 ? -11.720 4.947 34.348 1.00 87.12 400 PHE A O 1
ATOM 3038 N N . ASP A 1 401 ? -10.496 4.337 32.559 1.00 86.12 401 ASP A N 1
ATOM 3039 C CA . ASP A 1 401 ? -11.350 4.913 31.522 1.00 86.12 401 ASP A CA 1
ATOM 3040 C C . ASP A 1 401 ? -12.242 3.814 30.930 1.00 86.12 401 ASP A C 1
ATOM 3042 O O . ASP A 1 401 ? -11.763 2.806 30.413 1.00 86.12 401 ASP A O 1
ATOM 3046 N N . LEU A 1 402 ? -13.555 4.013 31.003 1.00 84.94 402 LEU A N 1
ATOM 3047 C CA . LEU A 1 402 ? -14.585 3.081 30.550 1.00 84.94 402 LEU A CA 1
ATOM 3048 C C . LEU A 1 402 ? -14.613 2.918 29.035 1.00 84.94 402 LEU A C 1
ATOM 3050 O O . LEU A 1 402 ? -15.007 1.858 28.553 1.00 84.94 402 LEU A O 1
ATOM 3054 N N . VAL A 1 403 ? -14.180 3.936 28.290 1.00 81.94 403 VAL A N 1
ATOM 3055 C CA . VAL A 1 403 ? -14.173 3.928 26.822 1.00 81.94 403 VAL A CA 1
ATOM 3056 C C . VAL A 1 403 ? -12.943 3.200 26.293 1.00 81.94 403 VAL A C 1
ATOM 3058 O O . VAL A 1 403 ? -13.032 2.443 25.331 1.00 81.94 403 VAL A O 1
ATOM 3061 N N . THR A 1 404 ? -11.781 3.401 26.919 1.00 81.56 404 THR A N 1
ATOM 3062 C CA . THR A 1 404 ? -10.529 2.765 26.468 1.00 81.56 404 THR A CA 1
ATOM 3063 C C . THR A 1 404 ? -10.233 1.446 27.179 1.00 81.56 404 THR A C 1
ATOM 3065 O O . THR A 1 404 ? -9.462 0.636 26.664 1.00 81.56 404 THR A O 1
ATOM 3068 N N . GLY A 1 405 ? -10.838 1.200 28.342 1.00 82.00 405 GLY A N 1
ATOM 3069 C CA . GLY A 1 405 ? -10.526 0.072 29.224 1.00 82.00 405 GLY A CA 1
ATOM 3070 C C . GLY A 1 405 ? -9.178 0.185 29.939 1.00 82.00 405 GLY A C 1
ATOM 3071 O O . GLY A 1 405 ? -8.754 -0.774 30.581 1.00 82.00 405 GLY A O 1
ATOM 3072 N N . SER A 1 406 ? -8.486 1.318 29.811 1.00 85.75 406 SER A N 1
ATOM 3073 C CA . SER A 1 406 ? -7.123 1.502 30.310 1.00 85.75 406 SER A CA 1
ATOM 3074 C C . SER A 1 406 ? -7.103 2.170 31.679 1.00 85.75 406 SER A C 1
ATOM 3076 O O . SER A 1 406 ? -7.975 2.977 32.008 1.00 85.75 406 SER A O 1
ATOM 3078 N N . GLN A 1 407 ? -6.067 1.868 32.462 1.00 86.88 407 GLN A N 1
ATOM 3079 C CA . GLN A 1 407 ? -5.749 2.622 33.671 1.00 86.88 407 GLN A CA 1
ATOM 3080 C C . GLN A 1 407 ? -5.358 4.062 33.303 1.00 86.88 407 GLN A C 1
ATOM 3082 O O . GLN A 1 407 ? -4.643 4.295 32.328 1.00 86.88 407 GLN A O 1
ATOM 3087 N N . VAL A 1 408 ? -5.825 5.019 34.099 1.00 87.25 408 VAL A N 1
ATOM 3088 C CA . VAL A 1 408 ? -5.517 6.442 33.977 1.00 87.25 408 VAL A CA 1
ATOM 3089 C C . VAL A 1 408 ? -4.497 6.822 35.043 1.00 87.25 408 VAL A C 1
ATOM 3091 O O . VAL A 1 408 ? -4.750 6.684 36.241 1.00 87.25 408 VAL A O 1
ATOM 3094 N N . ASP A 1 409 ? -3.349 7.328 34.604 1.00 84.19 409 ASP A N 1
ATOM 3095 C CA . ASP A 1 409 ? -2.275 7.761 35.494 1.00 84.19 409 ASP A CA 1
ATOM 3096 C C . ASP A 1 409 ? -2.403 9.236 35.896 1.00 84.19 409 ASP A C 1
ATOM 3098 O O . ASP A 1 409 ? -2.978 10.067 35.191 1.00 84.19 409 ASP A O 1
ATOM 3102 N N . GLY A 1 410 ? -1.792 9.590 37.030 1.00 76.69 410 GLY A N 1
ATOM 3103 C CA . GLY A 1 410 ? -1.677 10.984 37.466 1.00 76.69 410 GLY A CA 1
ATOM 3104 C C . GLY A 1 410 ? -2.964 11.592 38.024 1.00 76.69 410 GLY A C 1
ATOM 3105 O O . GLY A 1 410 ? -3.107 12.813 37.986 1.00 76.69 410 GLY A O 1
ATOM 3106 N N . VAL A 1 411 ? -3.873 10.758 38.531 1.00 81.50 411 VAL A N 1
ATOM 3107 C CA . VAL A 1 411 ? -5.063 11.194 39.270 1.00 81.50 411 VAL A CA 1
ATOM 3108 C C . VAL A 1 411 ? -4.663 11.673 40.663 1.00 81.50 411 VAL A C 1
ATOM 3110 O O . VAL A 1 411 ? -3.877 11.018 41.348 1.00 81.50 411 VAL A O 1
ATOM 3113 N N . VAL A 1 412 ? -5.210 12.810 41.085 1.00 82.88 412 VAL A N 1
ATOM 3114 C CA . VAL A 1 412 ? -4.946 13.423 42.391 1.00 82.88 412 VAL A CA 1
ATOM 3115 C C . VAL A 1 412 ? -6.226 13.414 43.220 1.00 82.88 412 VAL A C 1
ATOM 3117 O O . VAL A 1 412 ? -7.311 13.648 42.695 1.00 82.88 412 VAL A O 1
ATOM 3120 N N . LEU A 1 413 ? -6.098 13.137 44.515 1.00 83.00 413 LEU A N 1
ATOM 3121 C CA . LEU A 1 413 ? -7.175 13.340 45.479 1.00 83.00 413 LEU A CA 1
ATOM 3122 C C . LEU A 1 413 ? -7.161 14.812 45.905 1.00 83.00 413 LEU A C 1
ATOM 3124 O O . LEU A 1 413 ? -6.140 15.287 46.404 1.00 83.00 413 LEU A O 1
ATOM 3128 N N . ASP A 1 414 ? -8.251 15.537 45.678 1.00 79.44 414 ASP A N 1
ATOM 3129 C CA . ASP A 1 414 ? -8.353 16.929 46.112 1.00 79.44 414 ASP A CA 1
ATOM 3130 C C . ASP A 1 414 ? -8.630 17.050 47.622 1.00 79.44 414 ASP A C 1
ATOM 3132 O O . ASP A 1 414 ? -8.892 16.068 48.321 1.00 79.44 414 ASP A O 1
ATOM 3136 N N . GLU A 1 415 ? -8.569 18.279 48.142 1.00 78.50 415 GLU A N 1
ATOM 3137 C CA . GLU A 1 415 ? -8.787 18.585 49.565 1.00 78.50 415 GLU A CA 1
ATOM 3138 C C . GLU A 1 415 ? -10.195 18.205 50.060 1.00 78.50 415 GLU A C 1
ATOM 3140 O O . GLU A 1 415 ? -10.423 18.095 51.263 1.00 78.50 415 GLU A O 1
ATOM 3145 N N . THR A 1 416 ? -11.138 17.977 49.139 1.00 79.50 416 THR A N 1
ATOM 3146 C CA . THR A 1 416 ? -12.508 17.544 49.439 1.00 79.50 416 THR A CA 1
ATOM 3147 C C . THR A 1 416 ? -12.678 16.024 49.401 1.00 79.50 416 THR A C 1
ATOM 3149 O O . THR A 1 416 ? -13.768 15.520 49.670 1.00 79.50 416 THR A O 1
ATOM 3152 N N . GLY A 1 417 ? -11.607 15.278 49.106 1.00 78.69 417 GLY A N 1
ATOM 3153 C CA . GLY A 1 417 ? -11.627 13.822 48.997 1.00 78.69 417 GLY A CA 1
ATOM 3154 C C . GLY A 1 417 ? -12.175 13.307 47.663 1.00 78.69 417 GLY A C 1
ATOM 3155 O O . GLY A 1 417 ? -12.536 12.133 47.580 1.00 78.69 417 GLY A O 1
ATOM 3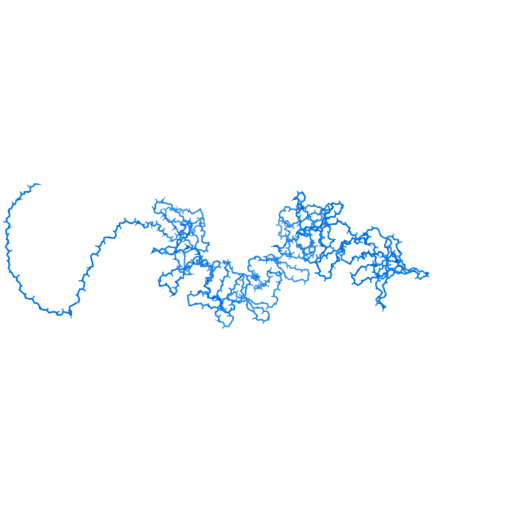156 N N . GLN A 1 418 ? -12.248 14.147 46.624 1.00 84.25 418 GLN A N 1
ATOM 3157 C CA . GLN A 1 418 ? -12.649 13.735 45.278 1.00 84.25 418 GLN A CA 1
ATOM 3158 C C . GLN A 1 418 ? -11.435 13.438 44.397 1.00 84.25 418 GLN A C 1
ATOM 3160 O O . GLN A 1 418 ? -10.412 14.121 44.452 1.00 84.25 418 GLN A O 1
ATOM 3165 N N . TYR A 1 419 ? -11.558 12.422 43.545 1.00 85.12 419 TYR A N 1
ATOM 3166 C CA . TYR A 1 419 ? -10.529 12.084 42.566 1.00 85.12 419 TYR A CA 1
ATOM 3167 C C . TYR A 1 419 ? -10.645 12.995 41.342 1.00 85.12 419 TYR A C 1
ATOM 3169 O O . TYR A 1 419 ? -11.700 13.057 40.707 1.00 85.12 419 TYR A O 1
ATOM 3177 N N . ARG A 1 420 ? -9.550 13.678 40.993 1.00 85.00 420 ARG A N 1
ATOM 3178 C CA . ARG A 1 420 ? -9.451 14.567 39.832 1.00 85.00 420 ARG A CA 1
ATOM 3179 C C . ARG A 1 420 ? -8.329 14.168 38.887 1.00 85.00 420 ARG A C 1
ATOM 3181 O O . ARG A 1 420 ? -7.211 13.871 39.311 1.00 85.00 420 ARG A O 1
ATOM 3188 N N . LEU A 1 421 ? -8.618 14.215 37.592 1.00 84.50 421 LEU A N 1
ATOM 3189 C CA . LEU A 1 421 ? -7.610 14.119 36.538 1.00 84.50 421 LEU A CA 1
ATOM 3190 C C . LEU A 1 421 ? -6.815 15.431 36.426 1.00 84.50 421 LEU A C 1
ATOM 3192 O O . LEU A 1 421 ? -7.229 16.475 36.933 1.00 84.50 421 LEU A O 1
ATOM 3196 N N . ARG A 1 422 ? -5.675 15.398 35.723 1.00 81.31 422 ARG A N 1
ATOM 3197 C CA . ARG A 1 422 ? -4.799 16.575 35.530 1.00 81.31 422 ARG A CA 1
ATOM 3198 C C . ARG A 1 422 ? -5.468 17.745 34.807 1.00 81.31 422 ARG A C 1
ATOM 3200 O O . ARG A 1 422 ? -5.049 18.881 34.992 1.00 81.31 422 ARG A O 1
ATOM 3207 N N . ASP A 1 423 ? -6.476 17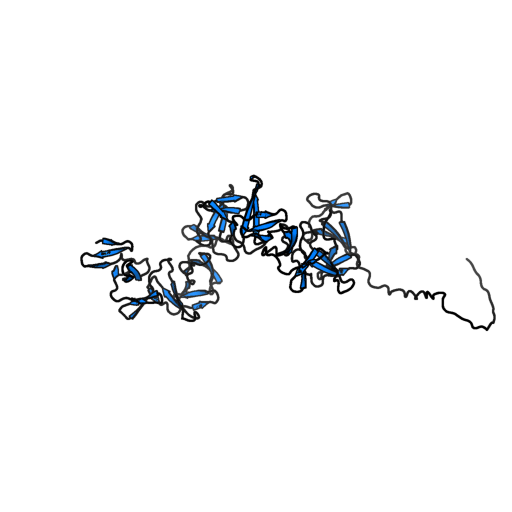.468 33.989 1.00 79.19 423 ASP A N 1
ATOM 3208 C CA . ASP A 1 423 ? -7.274 18.476 33.283 1.00 79.19 423 ASP A CA 1
ATOM 3209 C C . ASP A 1 423 ? -8.410 19.065 34.144 1.00 79.19 423 ASP A C 1
ATOM 3211 O O . ASP A 1 423 ? -9.148 19.934 33.686 1.00 79.19 423 ASP A O 1
ATOM 3215 N N . GLY A 1 424 ? -8.538 18.620 35.400 1.00 80.00 424 GLY A N 1
ATOM 3216 C CA . GLY A 1 424 ? -9.559 19.065 36.344 1.00 80.00 424 GLY A CA 1
ATOM 3217 C C . GLY A 1 424 ? -10.846 18.236 36.338 1.00 80.00 424 GLY A C 1
ATOM 3218 O O . GLY A 1 424 ? -11.722 18.519 37.158 1.00 80.00 424 GLY A O 1
ATOM 3219 N N . THR A 1 425 ? -10.964 17.216 35.480 1.00 83.12 425 THR A N 1
ATOM 3220 C CA . THR A 1 425 ? -12.137 16.327 35.423 1.00 83.12 425 THR A CA 1
ATOM 3221 C C . THR A 1 425 ? -12.330 15.585 36.744 1.00 83.12 425 THR A C 1
ATOM 3223 O O . THR A 1 425 ? -11.403 14.938 37.230 1.00 83.12 425 THR A O 1
ATOM 3226 N N . ILE A 1 426 ? -13.540 15.645 37.306 1.00 83.00 426 ILE A N 1
ATOM 3227 C CA . ILE A 1 426 ? -13.914 14.956 38.549 1.00 83.00 426 ILE A CA 1
ATOM 3228 C C . ILE A 1 426 ? -14.421 13.546 38.223 1.00 83.00 426 ILE A C 1
ATOM 3230 O O . ILE A 1 426 ? -15.273 13.373 37.350 1.00 83.00 426 ILE A O 1
ATOM 3234 N N . VAL A 1 427 ? -13.919 12.540 38.940 1.00 82.50 427 VAL A N 1
ATOM 3235 C CA . VAL A 1 427 ? -14.369 11.148 38.822 1.00 82.50 427 VAL A CA 1
ATOM 3236 C C . VAL A 1 427 ? -15.445 10.868 39.870 1.00 82.50 427 VAL A C 1
ATOM 3238 O O . VAL A 1 427 ? -15.168 10.866 41.067 1.00 82.50 427 VAL A O 1
ATOM 3241 N N . ASN A 1 428 ? -16.676 10.616 39.417 1.00 78.44 428 ASN A N 1
ATOM 3242 C CA . ASN A 1 428 ? -17.843 10.481 40.301 1.00 78.44 428 ASN A CA 1
ATOM 3243 C C . ASN A 1 428 ? -18.203 9.031 40.655 1.00 78.44 428 ASN A C 1
ATOM 3245 O O . ASN A 1 428 ? -18.969 8.801 41.589 1.00 78.44 428 ASN A O 1
ATOM 3249 N N . LEU A 1 429 ? -17.686 8.053 39.909 1.00 79.25 429 LEU A N 1
ATOM 3250 C CA . LEU A 1 429 ? -17.972 6.639 40.137 1.00 79.25 429 LEU A CA 1
ATOM 3251 C C . LEU A 1 429 ? -16.825 5.994 40.918 1.00 79.25 429 LEU A C 1
ATOM 3253 O O . LEU A 1 429 ? -15.715 5.902 40.402 1.00 79.25 429 LEU A O 1
ATOM 3257 N N . THR A 1 430 ? -17.111 5.508 42.126 1.00 80.44 430 THR A N 1
ATOM 3258 C CA . THR A 1 430 ? -16.158 4.765 42.963 1.00 80.44 430 THR A CA 1
ATOM 3259 C C . THR A 1 430 ? -16.728 3.395 43.304 1.00 80.44 430 THR A C 1
ATOM 3261 O O . THR A 1 430 ? -17.860 3.288 43.770 1.00 80.44 430 THR A O 1
ATOM 3264 N N . LEU A 1 431 ? -15.932 2.355 43.080 1.00 80.69 431 LEU A N 1
ATOM 3265 C CA . LEU A 1 431 ? -16.262 0.953 43.297 1.00 80.69 431 LEU A CA 1
ATOM 3266 C C . LEU A 1 431 ? -15.286 0.358 44.308 1.00 80.69 431 LEU A C 1
ATOM 3268 O O . LEU A 1 431 ? -14.086 0.632 44.261 1.00 80.69 431 LEU A O 1
ATOM 3272 N N . GLU A 1 432 ? -15.794 -0.475 45.209 1.00 79.62 432 GLU A N 1
ATOM 3273 C CA . GLU A 1 432 ? -14.972 -1.196 46.177 1.00 79.62 432 GLU A CA 1
ATOM 3274 C C . GLU A 1 432 ? -14.841 -2.659 45.763 1.00 79.62 432 GLU A C 1
ATOM 3276 O O . GLU A 1 432 ? -15.841 -3.370 45.667 1.00 79.62 432 GLU A O 1
ATOM 3281 N N . ASP A 1 433 ? -13.608 -3.130 45.581 1.00 80.88 433 ASP A N 1
ATOM 3282 C CA . ASP A 1 433 ? -13.341 -4.562 45.521 1.00 80.88 433 ASP A CA 1
ATOM 3283 C C . ASP A 1 433 ? -13.362 -5.117 46.944 1.00 80.88 433 ASP A C 1
ATOM 3285 O O . ASP A 1 433 ? -12.430 -4.943 47.741 1.00 80.88 433 ASP A O 1
ATOM 3289 N N . LYS A 1 434 ? -14.491 -5.741 47.269 1.00 70.62 434 LYS A N 1
ATOM 3290 C CA . LYS A 1 434 ? -14.652 -6.604 48.431 1.00 70.62 434 LYS A CA 1
ATOM 3291 C C . LYS A 1 434 ? -14.426 -8.022 47.934 1.00 70.62 434 LYS A C 1
ATOM 3293 O O . LYS A 1 434 ? -15.268 -8.582 47.235 1.00 70.62 434 LYS A O 1
ATOM 3298 N N . LEU A 1 435 ? -13.285 -8.607 48.286 1.00 56.62 435 LEU A N 1
ATOM 3299 C CA . LEU A 1 435 ? -13.140 -10.057 48.238 1.00 56.62 435 LEU A CA 1
ATOM 3300 C C . LEU A 1 435 ? -14.259 -10.634 49.108 1.00 56.62 435 LEU A C 1
ATOM 3302 O O . LEU A 1 435 ? -14.297 -10.386 50.312 1.00 56.62 435 LEU A O 1
ATOM 3306 N N . SER A 1 436 ? -15.202 -11.348 48.493 1.00 41.91 436 SER A N 1
ATOM 3307 C CA . SER A 1 436 ? -16.182 -12.121 49.249 1.00 41.91 436 SER A CA 1
ATOM 3308 C C . SER A 1 436 ? -15.400 -13.080 50.143 1.00 41.91 436 SER A C 1
ATOM 3310 O O . SER A 1 436 ? -14.657 -13.917 49.632 1.00 41.91 436 SER A O 1
ATOM 3312 N N . GLU A 1 437 ? -15.533 -12.949 51.464 1.00 37.56 437 GLU A N 1
ATOM 3313 C CA . GLU A 1 437 ? -14.994 -13.925 52.407 1.00 37.56 437 GLU A CA 1
ATOM 3314 C C . GLU A 1 437 ? -15.568 -15.299 52.048 1.00 37.56 437 GLU A C 1
ATOM 3316 O O . GLU A 1 437 ? -16.753 -15.580 52.240 1.00 37.56 437 GLU A O 1
ATOM 3321 N N . SER A 1 438 ? -14.738 -16.171 51.482 1.00 36.91 438 SER A N 1
ATOM 3322 C CA . SER A 1 438 ? -15.093 -17.569 51.318 1.00 36.91 438 SER A CA 1
ATOM 3323 C C . SER A 1 438 ? -15.066 -18.241 52.692 1.00 36.91 438 SER A C 1
ATOM 3325 O O . SER A 1 438 ? -13.993 -18.485 53.242 1.00 36.91 438 SER A O 1
ATOM 3327 N N . GLY A 1 439 ? -16.245 -18.584 53.214 1.00 34.44 439 GLY A N 1
ATOM 3328 C CA . GLY A 1 439 ? -16.408 -19.719 54.123 1.00 34.44 439 GLY A CA 1
ATOM 3329 C C . GLY A 1 439 ? -16.568 -19.410 55.613 1.00 34.44 439 GLY A C 1
ATOM 3330 O O . GLY A 1 439 ? -15.763 -19.856 56.425 1.00 34.44 439 GLY A O 1
ATOM 3331 N N . LYS A 1 440 ? -17.708 -18.836 56.011 1.00 30.50 440 LYS A N 1
ATOM 3332 C CA . LYS A 1 440 ? -18.472 -19.514 57.072 1.00 30.50 440 LYS A CA 1
ATOM 3333 C C . LYS A 1 440 ? -19.317 -20.595 56.391 1.00 30.50 440 LYS A C 1
ATOM 3335 O O . LYS A 1 440 ? -19.902 -20.293 55.349 1.00 30.50 440 LYS A O 1
ATOM 3340 N N . PRO A 1 441 ? -19.380 -21.833 56.919 1.00 31.64 441 PRO A N 1
ATOM 3341 C CA . PRO A 1 441 ? -20.332 -22.813 56.413 1.00 31.64 441 PRO A CA 1
ATOM 3342 C C . PRO A 1 441 ? -21.723 -22.176 56.449 1.00 31.64 441 PRO A C 1
ATOM 3344 O O . PRO A 1 441 ? -21.994 -21.429 57.398 1.00 31.64 441 PRO A O 1
ATOM 3347 N N . PRO A 1 442 ? -22.594 -22.430 55.461 1.00 34.16 442 PRO A N 1
ATOM 3348 C CA . PRO A 1 442 ? -23.969 -21.987 55.569 1.00 34.16 442 PRO A CA 1
ATOM 3349 C C . PRO A 1 442 ? -24.509 -22.562 56.875 1.00 34.16 442 PRO A C 1
ATOM 3351 O O . PRO A 1 442 ? -24.480 -23.777 57.089 1.00 34.16 442 PRO A O 1
ATOM 3354 N N . THR A 1 443 ? -24.939 -21.685 57.783 1.00 32.66 443 THR A N 1
ATOM 3355 C CA . THR A 1 443 ? -25.810 -22.102 58.872 1.00 32.66 443 THR A CA 1
ATOM 3356 C C . THR A 1 443 ? -26.948 -22.836 58.189 1.00 32.66 443 THR A C 1
ATOM 3358 O O . THR A 1 443 ? -27.601 -22.265 57.315 1.00 32.66 443 THR A O 1
ATOM 3361 N N . VAL A 1 444 ? -27.106 -24.118 58.509 1.00 31.39 444 VAL A N 1
ATOM 3362 C CA . VAL A 1 444 ? -28.261 -24.901 58.089 1.00 31.39 444 VAL A CA 1
ATOM 3363 C C . VAL A 1 444 ? -29.472 -24.125 58.591 1.00 31.39 444 VAL A C 1
ATOM 3365 O O . VAL A 1 444 ? -29.767 -24.129 59.782 1.00 31.39 444 VAL A O 1
ATOM 3368 N N . LEU A 1 445 ? -30.106 -23.369 57.698 1.00 34.34 445 LEU A N 1
ATOM 3369 C CA . LEU A 1 445 ? -31.485 -22.970 57.880 1.00 34.34 445 LEU A CA 1
ATOM 3370 C C . LEU A 1 445 ? -32.240 -24.288 57.793 1.00 34.34 445 LEU A C 1
ATOM 3372 O O . LEU A 1 445 ? -32.369 -24.869 56.713 1.00 34.34 445 LEU A O 1
ATOM 3376 N N . GLU A 1 446 ? -32.614 -24.809 58.961 1.00 29.77 446 GLU A N 1
ATOM 3377 C CA . GLU A 1 446 ? -33.632 -25.845 59.046 1.00 29.77 446 GLU A CA 1
ATOM 3378 C C . GLU A 1 446 ? -34.802 -25.399 58.160 1.00 29.77 446 GLU A C 1
ATOM 3380 O O . GLU A 1 446 ? -35.191 -24.228 58.209 1.00 29.77 446 GLU A O 1
ATOM 3385 N N . PRO A 1 447 ? -35.311 -26.267 57.277 1.00 29.23 447 PRO A N 1
ATOM 3386 C CA . PRO A 1 447 ? -36.407 -25.888 56.412 1.00 29.23 447 PRO A CA 1
ATOM 3387 C C . PRO A 1 447 ? -37.617 -25.559 57.285 1.00 29.23 447 PRO A C 1
ATOM 3389 O O . PRO A 1 447 ? -38.129 -26.425 57.995 1.00 29.23 447 PRO A O 1
ATOM 3392 N N . ASP A 1 448 ? -38.085 -24.312 57.208 1.00 27.83 448 ASP A N 1
ATOM 3393 C CA . ASP A 1 448 ? -39.413 -23.943 57.680 1.00 27.83 448 ASP A CA 1
ATOM 3394 C C . ASP A 1 448 ? -40.422 -24.819 56.929 1.00 27.83 448 ASP A C 1
ATOM 3396 O O . ASP A 1 448 ? -40.726 -24.622 55.748 1.00 27.83 448 ASP A O 1
ATOM 3400 N N . HIS A 1 449 ? -40.913 -25.845 57.619 1.00 27.45 449 HIS A N 1
ATOM 3401 C CA . HIS A 1 449 ? -42.033 -26.651 57.177 1.00 27.45 449 HIS A CA 1
ATOM 3402 C C . HIS A 1 449 ? -43.283 -25.767 57.148 1.00 27.45 449 HIS A C 1
ATOM 3404 O O . HIS A 1 449 ? -44.008 -25.649 58.131 1.00 27.45 449 HIS A O 1
ATOM 3410 N N . VAL A 1 450 ? -43.563 -25.161 55.996 1.00 25.92 450 VAL A N 1
ATOM 3411 C CA . VAL A 1 450 ? -44.885 -24.605 55.700 1.00 25.92 450 VAL A CA 1
ATOM 3412 C C . VAL A 1 450 ? -45.766 -25.751 55.205 1.00 25.92 450 VAL A C 1
ATOM 3414 O O . VAL A 1 450 ? -45.880 -26.015 54.010 1.00 25.92 450 VAL A O 1
ATOM 3417 N N . THR A 1 451 ? -46.374 -26.480 56.138 1.00 26.48 451 THR A N 1
ATOM 3418 C CA . THR A 1 451 ? -47.501 -27.372 55.839 1.00 26.48 451 THR A CA 1
ATOM 3419 C C . THR A 1 451 ? -48.759 -26.535 55.618 1.00 26.48 451 THR A C 1
ATOM 3421 O O . THR A 1 451 ? -49.147 -25.758 56.485 1.00 26.48 451 THR A O 1
ATOM 3424 N N . SER A 1 452 ? -49.389 -26.680 54.449 1.00 25.59 452 SER A N 1
ATOM 3425 C CA . SER A 1 452 ? -50.644 -26.000 54.113 1.00 25.59 452 SER A CA 1
ATOM 3426 C C . SER A 1 452 ? -51.841 -26.641 54.831 1.00 25.59 452 SER A C 1
ATOM 3428 O O . SER A 1 452 ? -51.944 -27.869 54.862 1.00 25.59 452 SER A O 1
ATOM 3430 N N . ASP A 1 453 ? -52.769 -25.817 55.326 1.00 27.81 453 ASP A N 1
ATOM 3431 C CA . ASP A 1 453 ? -53.986 -26.166 56.089 1.00 27.81 453 ASP A CA 1
ATOM 3432 C C . ASP A 1 453 ? -55.069 -26.937 55.296 1.00 27.81 453 ASP A C 1
ATOM 3434 O O . ASP A 1 453 ? -56.262 -26.623 55.362 1.00 27.81 453 ASP A O 1
ATOM 3438 N N . ARG A 1 454 ? -54.707 -27.950 54.498 1.00 29.89 454 ARG A N 1
ATOM 3439 C CA . ARG A 1 454 ? -55.695 -28.649 53.657 1.00 29.89 454 ARG A CA 1
ATOM 3440 C C . ARG A 1 454 ? -55.596 -30.164 53.542 1.00 29.89 454 ARG A C 1
ATOM 3442 O O . ARG A 1 454 ? -56.276 -30.723 52.68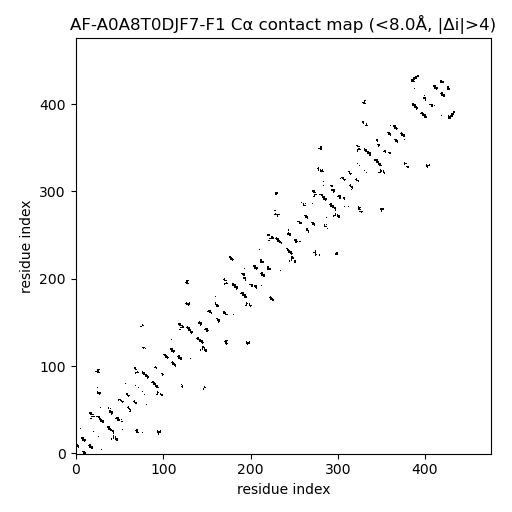3 1.00 29.89 454 ARG A O 1
ATOM 3449 N N . GLU A 1 455 ? -54.915 -30.840 54.465 1.00 27.25 455 GLU A N 1
ATOM 3450 C CA . GLU A 1 455 ? -55.012 -32.301 54.596 1.00 27.25 455 GLU A CA 1
ATOM 3451 C C . GLU A 1 455 ? -55.385 -32.744 56.028 1.00 27.25 455 GLU A C 1
ATOM 3453 O O . GLU A 1 455 ? -54.643 -32.597 56.991 1.00 27.25 455 GLU A O 1
ATOM 3458 N N . ARG A 1 456 ? -56.629 -33.241 56.110 1.00 26.16 456 ARG A N 1
ATOM 3459 C CA . ARG A 1 456 ? -57.314 -34.099 57.110 1.00 26.16 456 ARG A CA 1
ATOM 3460 C C . ARG A 1 456 ? -56.408 -35.223 57.678 1.00 26.16 456 ARG A C 1
ATOM 3462 O O . ARG A 1 456 ? -55.482 -35.609 56.989 1.00 26.16 456 ARG A O 1
ATOM 3469 N N . MET A 1 457 ? -56.632 -35.927 58.798 1.00 24.56 457 MET A N 1
ATOM 3470 C CA . MET A 1 457 ? -57.736 -36.148 59.756 1.00 24.56 457 MET A CA 1
ATOM 3471 C C . MET A 1 457 ? -57.180 -36.981 60.948 1.00 24.56 457 MET A C 1
ATOM 3473 O O . MET A 1 457 ? -56.252 -37.752 60.748 1.00 24.56 457 MET A O 1
ATOM 3477 N N . ASN A 1 458 ? -57.798 -36.837 62.131 1.00 26.80 458 ASN A N 1
ATOM 3478 C CA . ASN A 1 458 ? -57.911 -37.727 63.314 1.00 26.80 458 ASN A CA 1
ATOM 3479 C C . ASN A 1 458 ? -56.960 -38.927 63.545 1.00 26.80 458 ASN A C 1
ATOM 3481 O O . ASN A 1 458 ? -56.950 -39.855 62.750 1.00 26.80 458 ASN A O 1
ATOM 3485 N N . GLU A 1 459 ? -56.397 -39.001 64.762 1.00 26.39 459 GLU A N 1
ATOM 3486 C CA . GLU A 1 459 ? -56.641 -40.058 65.784 1.00 26.39 459 GLU A CA 1
ATOM 3487 C C . GLU A 1 459 ? -55.866 -39.693 67.080 1.00 26.39 459 GLU A C 1
ATOM 3489 O O . GLU A 1 459 ? -54.657 -39.501 67.051 1.00 26.39 459 GLU A O 1
ATOM 3494 N N . THR A 1 460 ? -56.532 -39.186 68.124 1.00 27.81 460 THR A N 1
ATOM 3495 C CA . THR A 1 460 ? -56.897 -39.853 69.403 1.00 27.81 460 THR A CA 1
ATOM 3496 C C . THR A 1 460 ? -55.786 -40.554 70.206 1.00 27.81 460 THR A C 1
ATOM 3498 O O . THR A 1 460 ? -55.120 -41.457 69.725 1.00 27.81 460 THR A O 1
ATOM 3501 N N . ASP A 1 461 ? -55.748 -40.182 71.495 1.00 27.78 461 ASP A N 1
ATOM 3502 C CA . ASP A 1 461 ? -55.311 -40.946 72.675 1.00 27.78 461 ASP A CA 1
ATOM 3503 C C . ASP A 1 461 ? -53.818 -41.259 72.903 1.00 27.78 461 ASP A C 1
ATOM 3505 O O . ASP A 1 461 ? -53.253 -42.200 72.362 1.00 27.78 461 ASP A O 1
ATOM 3509 N N . LEU A 1 462 ? -53.209 -40.547 73.868 1.00 28.30 462 LEU A N 1
ATOM 3510 C CA . LEU A 1 462 ? -52.910 -41.064 75.223 1.00 28.30 462 LEU A CA 1
ATOM 3511 C C . LEU A 1 462 ? -52.087 -40.037 76.044 1.00 28.30 462 LEU A C 1
ATOM 3513 O O . LEU A 1 462 ? -50.960 -39.677 75.720 1.00 28.30 462 LEU A O 1
ATOM 3517 N N . ARG A 1 463 ? -52.675 -39.574 77.152 1.00 28.27 463 ARG A N 1
ATOM 3518 C CA . ARG A 1 463 ? -52.018 -38.959 78.333 1.00 28.27 463 ARG A CA 1
ATOM 3519 C C . ARG A 1 463 ? -51.470 -40.082 79.258 1.00 28.27 463 ARG A C 1
ATOM 3521 O O . ARG A 1 463 ? -51.836 -41.231 79.022 1.00 28.27 463 ARG A O 1
ATOM 3528 N N . PRO A 1 464 ? -50.877 -39.813 80.450 1.00 43.41 464 PRO A N 1
ATOM 3529 C CA . PRO A 1 464 ? -49.994 -38.729 80.935 1.00 43.41 464 PRO A CA 1
ATOM 3530 C C . PRO A 1 464 ? -48.835 -39.250 81.849 1.00 43.41 464 PRO A C 1
ATOM 3532 O O . PRO A 1 464 ? -48.772 -40.428 82.181 1.00 43.41 464 PRO A O 1
ATOM 3535 N N . GLY A 1 465 ? -47.997 -38.353 82.392 1.00 28.81 465 GLY A N 1
ATOM 3536 C CA . GLY A 1 465 ? -47.241 -38.592 83.644 1.00 28.81 465 GLY A CA 1
ATOM 3537 C C . GLY A 1 465 ? -46.034 -37.658 83.797 1.00 28.81 465 GLY A C 1
ATOM 3538 O O . GLY A 1 465 ? -45.112 -37.746 83.004 1.00 28.81 465 GLY A O 1
ATOM 3539 N N . ALA A 1 466 ? -46.117 -36.614 84.637 1.00 29.14 466 ALA A N 1
ATOM 3540 C CA . ALA A 1 466 ? -45.534 -36.547 85.997 1.00 29.14 466 ALA A CA 1
ATOM 3541 C C . ALA A 1 466 ? -43.987 -36.561 85.988 1.00 29.14 466 ALA A C 1
ATOM 3543 O O . ALA A 1 466 ? -43.396 -37.482 85.456 1.00 29.14 466 ALA A O 1
ATOM 3544 N N . GLY A 1 467 ? -43.222 -35.635 86.563 1.00 27.88 467 GLY A N 1
ATOM 3545 C CA . GLY A 1 467 ? -43.426 -34.518 87.481 1.00 27.88 467 GLY A CA 1
ATOM 3546 C C . GLY A 1 467 ? -42.043 -34.141 88.063 1.00 27.88 467 GLY A C 1
ATOM 3547 O O . GLY A 1 467 ? -41.058 -34.817 87.785 1.00 27.88 467 GLY A O 1
ATOM 3548 N N . VAL A 1 468 ? -42.019 -33.135 88.946 1.00 31.38 468 VAL A N 1
ATOM 3549 C CA . VAL A 1 468 ? -40.949 -32.800 89.921 1.00 31.38 468 VAL A CA 1
ATOM 3550 C C . VAL A 1 468 ? -39.879 -31.759 89.502 1.00 31.38 468 VAL A C 1
ATOM 3552 O O . VAL A 1 468 ? -38.886 -32.040 88.844 1.00 31.38 468 VAL A O 1
ATOM 3555 N N . LEU A 1 469 ? -40.101 -30.538 90.007 1.00 28.70 469 LEU A N 1
ATOM 3556 C CA . LEU A 1 469 ? -39.150 -29.496 90.465 1.00 28.70 469 LEU A CA 1
ATOM 3557 C C . LEU A 1 469 ? -38.769 -29.769 91.953 1.00 28.70 469 LEU A C 1
ATOM 3559 O O . LEU A 1 469 ? -39.477 -30.587 92.547 1.00 28.70 469 LEU A O 1
ATOM 3563 N N . PRO A 1 470 ? -37.882 -29.025 92.676 1.00 43.97 470 PRO A N 1
ATOM 3564 C CA . PRO A 1 470 ? -36.796 -28.047 92.377 1.00 43.97 470 PRO A CA 1
ATOM 3565 C C . PRO A 1 470 ? -35.552 -28.339 93.307 1.00 43.97 470 PRO A C 1
ATOM 3567 O O . PRO A 1 470 ? -35.328 -29.521 93.561 1.00 43.97 470 PRO A O 1
ATOM 3570 N N . PRO A 1 471 ? -34.820 -27.399 93.984 1.00 46.09 471 PRO A N 1
ATOM 3571 C CA . PRO A 1 471 ? -34.426 -25.985 93.758 1.00 46.09 471 PRO A CA 1
ATOM 3572 C C . PRO A 1 471 ? -32.899 -25.714 93.931 1.00 46.09 471 PRO A C 1
ATOM 3574 O O . PRO A 1 471 ? -32.154 -26.564 94.408 1.00 46.09 471 PRO A O 1
ATOM 3577 N N . GLY A 1 472 ? -32.431 -24.479 93.671 1.00 30.03 472 GLY A N 1
ATOM 3578 C CA . GLY A 1 472 ? -31.113 -24.043 94.173 1.00 30.03 472 GLY A CA 1
ATOM 3579 C C . GLY A 1 472 ? -30.572 -22.699 93.671 1.00 30.03 472 GLY A C 1
ATOM 3580 O O . GLY A 1 472 ? -29.808 -22.645 92.722 1.00 30.03 472 GLY A O 1
ATOM 3581 N N . SER A 1 473 ? -30.942 -21.628 94.368 1.00 30.45 473 SER A N 1
ATOM 3582 C CA . SER A 1 473 ? -30.461 -20.234 94.320 1.00 30.45 473 SER A CA 1
ATOM 3583 C C . SER A 1 473 ? -28.936 -20.017 94.432 1.00 30.45 473 SER A C 1
ATOM 3585 O O . SER A 1 473 ? -28.308 -20.691 95.247 1.00 30.45 473 SER A O 1
ATOM 3587 N N . LYS A 1 474 ? -28.399 -18.931 93.843 1.00 35.38 474 LYS A N 1
ATOM 3588 C CA . LYS A 1 474 ? -28.033 -17.685 94.570 1.00 35.38 474 LYS A CA 1
ATOM 3589 C C . LYS A 1 474 ? -27.438 -16.598 93.659 1.00 35.38 474 LYS A C 1
ATOM 3591 O O . LYS A 1 474 ? -26.599 -16.870 92.812 1.00 35.38 474 LYS A O 1
ATOM 3596 N N . LEU A 1 475 ? -27.883 -15.369 93.928 1.00 35.62 475 LEU A N 1
ATOM 3597 C CA . LEU A 1 475 ? -27.262 -14.101 93.555 1.00 35.62 475 LEU A CA 1
ATOM 3598 C C . LEU A 1 475 ? -25.941 -13.887 94.314 1.00 35.62 475 LEU A C 1
ATOM 3600 O O . LEU A 1 475 ? -25.887 -14.163 95.517 1.00 35.62 475 LEU A O 1
ATOM 3604 N N . HIS A 1 476 ? -24.957 -13.295 93.636 1.00 37.97 476 HIS A N 1
ATOM 3605 C CA . HIS A 1 476 ? -24.349 -12.024 94.038 1.00 37.97 476 HIS A CA 1
ATOM 3606 C C . HIS A 1 476 ? -23.796 -11.285 92.824 1.00 37.97 476 HIS A C 1
ATOM 3608 O O . HIS A 1 476 ? -23.300 -11.979 91.909 1.00 37.97 476 HIS A O 1
#

Foldseek 3Di:
DDQDPLQWDQDPVRFIFHAADLPFFAKAWDQDPPPRDIWIYGSNVRHTQPPWDQDPLRWIQGPVRDTFHHGDPLQAQKDWRADPVRPDTWIHGRSPRGTFPDWDADPVQWIQGPVRFIFHAADLDFFQWEWDQDPPPRDIWIYGSNHRHTADFDDDPPQQWTAHPVRAIFGATDPQKFQWRWDQDDPPRWIFIHGRSDRHTQPCWGQDPPRWIQHNVRFTFHIAHLDAFQWEWDAPPVVRDIWIAGSNNRGTQPPWDQDPQQWIAGPVRFIFHEGDPLQAQKAWTQDPVRDIFIHGRRDRHTQPCWDQDPLRWIQHNVRDTFAAADDLWFQKAWDDDPVDPPFIWIHGNRHRDTQPPWGQDPVQWIAHPVRDTDHHDRGHDPDAQKEWEQEPVVRDIWMAGRSVRDTDPDWDQDPVRFTADPVGDTHDHYDYDDPDPPDDPPPPPPDPPPDDPPDDDDDDDDDDDDDDDDDDDDDD

Solvent-accessible surface area (backbone atoms only — not comparable to full-atom values): 27631 Å² total; per-residue (Å²): 115,50,72,50,100,85,54,41,35,41,40,91,88,72,51,56,32,40,73,62,40,90,86,50,45,22,28,42,75,46,64,42,89,87,80,63,52,69,48,36,28,38,21,73,78,13,40,55,45,78,75,37,40,81,43,95,88,63,35,31,35,39,73,87,69,50,69,29,32,42,44,57,92,76,60,32,40,52,45,77,48,63,45,98,83,62,84,47,65,49,43,21,34,13,54,79,13,41,68,61,69,72,64,46,70,50,98,86,53,43,32,40,40,72,88,74,48,60,32,41,73,51,43,89,68,64,40,22,29,36,75,44,67,39,88,88,80,65,44,79,46,41,26,36,24,42,33,13,38,63,54,73,62,45,74,52,79,89,74,50,36,33,32,36,84,88,65,53,65,31,27,38,36,51,95,82,49,29,56,48,47,77,44,78,57,68,96,80,78,42,41,49,39,18,35,12,53,78,12,38,69,43,83,70,39,42,65,49,79,94,62,31,31,31,40,70,90,66,52,55,31,44,59,16,35,86,70,67,35,28,29,42,77,50,72,40,75,93,76,73,45,76,45,44,28,39,22,72,77,11,40,57,47,77,72,48,41,80,44,97,66,54,34,33,31,42,73,88,66,53,64,31,34,31,59,52,99,66,64,28,34,27,36,72,41,50,47,98,88,65,51,77,43,48,25,34,20,43,75,7,43,62,46,77,74,42,43,76,43,96,89,62,35,34,31,40,68,89,64,54,69,33,31,42,38,53,83,73,15,45,25,56,40,74,44,72,45,89,91,41,91,86,44,57,45,35,23,35,14,42,74,11,41,70,45,80,78,32,40,69,46,97,87,47,32,34,38,38,79,88,69,53,74,43,74,69,54,69,78,63,54,91,80,62,56,39,36,35,43,31,34,68,86,80,67,46,74,47,37,33,31,42,53,77,68,39,76,53,81,75,64,42,73,46,98,86,73,46,44,26,42,84,90,65,52,73,50,84,43,76,45,74,50,70,80,76,81,84,75,75,76,79,75,79,72,73,79,83,81,80,77,70,100,79,76,86,79,90,83,84,89,84,87,89,80,90,83,85,85,89,88,86,89,84,91,131

Sequence (476 aa):
VQIDRHGVLHLPDGSKAVQTSTTLDRYLVVVDPQDGVTSVFDRRTGEELEGAVLETNGLIRLPSGYVVAPSSFDGSKLLPVFSSDGSTFVLYDRFSGSQLVDFHVDSSGLILLSNGSYAVLPSSSGGRFVVHRLPVSGSLAVFDRRSGCLVNGEILGSSGFFRFSDRTLVALSNSSAGRFLLLNVSAEDVAVVFDRHTGMPLPGAEVLFNEIVRMPNGSLSIVQSNYGARFVVISNFTKGVNYIFDRRSGELLTGARLHPSGLIELADGEIFATAHPGNFRYLVARDPTGHLDAFDAISGERLHGAKVLEDGFIQLSDGEIVAPGRVEGARFVVRAITDEIGRLTVFDSVTGLAIPDAFVRADGLIQFANGVLFPTIASTLESNRYFVLRNSTTQSVTVFDLVTGSQVDGVVLDETGQYRLRDGTIVNLTLEDKLSESGKPPTVLEPDHVTSDRERMNETDLRPGAGVLPPGSKLH

Radius of gyration: 38.73 Å; Cα contacts (8 Å, |Δi|>4): 982; chains: 1; bounding box: 89×68×145 Å

Secondary structure (DSSP, 8-state):
-EE-TT-EEE-TTS-EEE---SSS-SEEEEE-TTT-PEEEEETTTTEE-TT-EE-TTS-EE-TTS-EEPBPPSS--SEEEEE-TTSS-EEEEETTT-PEEPS-EE-TTSEEEPTTS-EEE---SSS-SEEEEE-TTT--EEEEETTTTEEE-EEE-TTSSEEEETT--EEEBP-TTS-SEEEEE-STT--EEEEETTT-SB-TT-EE-GGGPEEPTTS-EE----SSS-SEEEEEETTTTEEEEEETTTTEE-TT-EE-TTSEEE-TTS-EEE---TT--SEEEEE-TTS-EEEEETTT--B-TT-EE-TTS-EE-TTS-EEPPP-TT--SEEEEE-TTSTT-EEEEETTT-SBPTT-EE-TTSEEE-TTS-EEE---SS-SS-SEEEEEETTT--EEEEETTT-PEEP--EE-TTS-EE-TT--EE-EEEEE------SPPP---------TT----------------------

Organism: NCBI:txid34504

InterPro domains:
  IPR011044 Quinoprotein amine dehydrogenase, beta chain-like [SSF50969] (8-259)
  IPR015943 WD40/YVTN repeat-like-containing domain superfamily [G3DSA:2.130.10.10] (7-353)

Mean predicted aligned error: 14.8 Å

pLDDT: mean 81.6, std 17.48, range [24.56, 97.38]